Protein 3B0P (pdb70)

GO terms:
  GO:0000049 tRNA binding (F, IDA)
  GO:0010181 FMN binding (F, IDA)

Solvent-accessible surface area: 27030 Å² total; per-residue (Å²): 93,55,31,95,1,5,2,8,18,27,94,84,87,1,27,64,17,2,12,1,0,0,5,28,0,0,97,19,0,17,2,7,6,44,35,17,42,14,94,39,0,49,194,37,81,93,111,178,69,1,28,31,33,98,80,1,73,43,0,0,0,2,0,0,3,25,63,21,167,36,0,5,66,0,0,109,14,0,51,90,60,34,5,46,0,0,0,0,13,0,10,22,37,33,107,124,0,107,142,43,28,24,0,11,38,8,30,134,62,50,68,95,0,69,90,0,2,91,29,0,35,144,13,4,187,33,62,16,1,0,31,1,36,3,12,80,59,66,174,34,76,33,185,28,6,17,99,11,0,74,6,0,24,105,13,55,4,128,16,0,0,0,35,0,60,2,0,170,173,28,30,36,48,14,74,28,0,41,107,0,47,61,81,21,90,118,4,30,0,5,0,13,4,38,10,55,28,6,78,36,0,45,29,11,39,173,76,8,37,0,0,1,1,10,123,6,0,36,38,32,2,10,27,1,28,50,0,0,95,111,13,28,62,60,138,76,130,8,45,51,11,106,4,0,107,88,1,63,49,2,0,71,77,1,53,151,145,62,18,85,41,65,28,1,0,66,8,0,18,19,1,6,101,78,114,71,108,11,201,43,2,107,121,35,0,35,136,30,113,35,43,84,0,0,24,93,1,12,134,77,3,57,141,74,95,38,224,91,57,33,97,1,6,1,7,18,27,98,86,85,1,27,61,16,1,12,15,0,0,4,15,0,0,82,15,0,15,1,7,6,46,40,13,35,10,118,35,0,48,218,39,83,96,112,198,76,0,28,30,45,100,82,0,74,42,0,0,0,2,0,0,4,36,65,30,175,32,0,5,68,0,0,106,16,0,50,89,62,31,4,46,0,0,0,0,10,0,4,27,43,42,117,136,0,82,145,34,33,11,0,4,38,8,26,124,63,52,69,100,0,86,102,0,3,107,26,0,37,116,11,6,205,34,62,18,1,0,28,3,40,5,9,20,96,40,109,42,73,19,171,24,5,17,87,11,0,71,2,0,16,105,25,47,4,114,17,0,0,0,32,0,51,10,3,147,140,30,29,35,46,17,78,43,0,80,131,0,55,59,82,20,100,111,2,33,0,5,0,12,5,35,8,50,35,10,62,32,0,47,27,14,37,158,61,11,38,0,0,1,2,11,128,6,0,34,38,34,2,10,26,1,42,41,0,0,114,94,12,39,66,62,127,62,139,12,58,39,18,63,2,0,103,95,1,67,61,7,0,71,74,1,58,147,142,61,18,86,41,62,27,0,0,66,6,1,18,14,1,9,107,79,118,80,97,8,161,70,0,93,129,22,0,35,141,41,108,37,45,148,10,0,36,146,0,17,143,26,5,58,102,52,96,51,121,206

B-factor: mean 29.86, std 16.8, range [9.78, 112.14]

Sequence (615 aa):
LDPRLSVAPMVDRTDRHFRFLVRQVSLGVRLYTEMTVDQAVLRGNRERLLAFRPEEHPIALQLAGSDPKSLAEAARIGEAFGYDEINLNLGCPSEKAQEGGYGACLLLDLARVREILKAMGEAVRVPVTVKMRLGLEGKETYRGLAQSVEAMAEAGVKVFVVHARSALIPPLRHDWVHRLKGDFPQLTFVTNGGIRSLEEALFHLKRVDGVMLGRAVYEDPFVLEEADRRVFGLPRRPSRLEVARRMRAYLEEEVLKGTPPWAVLRHMLNLFRGRPKGRLWRRLLSEGRSLQALDRALRLMEEEVGELDPRLSVAPMVDRTDRHFRFLVRQVSLGVRLYTEMTVDQAVLRGNRERLLAFRPEEHPIALQLAGSDPKSLAEAARIGEAFGYDEINLNLGCPSEKAQEGGYGACLLLDLARVREILKAMGEAVRVPVTVKMRLGLEGKETYRGLAQSVEAMAEAGVKVFVVHARSALIPPLRHDWVHRLKGDFPQLTFVTNGGIRSLEEALFHLKRVDGVMLGRAVYEDPFVLEEADRRVFGLPRRPSRLEVARRMRAYLEEEVLKGTPPWAVLRHMLNLFRGRPKGRLWRRLLSEGRSLQALDRALRLMEEEVGEE

Secondary structure (DSSP, 8-state):
---SEEEPP-TTTSSHHHHHHHHHH-SSSBEEPPPEEHHHHHHS-HHHHH---GGG-SEEEEEE-S-HHHHHHHHHHHHHTT-SEEEEEE---SHHHHHTT-GGGGGG-HHHHHHHHHHHHHH-SS-EEEEEES-BTT---HHHHHHHHHHHHHTT--EEEEE-S-B--PPP-HHHHHHHHHH-TTSEEEEESS--SHHHHHHHHTTSSEEEE-HHHHH-GGGGTTHHHHTT--S----HHHHHHHHHHHHHHHHHHT--HHHHHTTSTTTTTTSTTHHHHHHHHHHH-SHHHHHHHHHHHHHHH--/---SEEEPP-TTTSSHHHHHHHHHH-SSSBEEPPPEEHHHHHHS-HHHHH---GGG-SEEEEEE-S-HHHHHHHHHHHHHHT-SEEEEEE---SHHHHTTT-GGGGGG-HHHHHHHHHHHHHH-SS-EEEEEES-BTT---HHHHHHHHHHHHHTT--EEEEE-S-B--PPP-HHHHHHHHHH-TTSEEEEESS--SHHHHHHHTTTSSEEEE-HHHHH-GGGGTTHIIIII-------HHHHHHHHHHHHHHHHHTT--HHHHHTTSTTTTTTSTTHHHHHHHHHHH-SHHHHHHHHHHHHHHHH--

Foldseek 3Di:
DQFAAEADADPPFQDQLLLVLLCLQAQPYEYEHHEDELVCCVPHDPCVRAAHDPSSPQYEYEYKAQAQVSLQVSLLSNVVNPHQEYEYAQADLDPVCVVRCIHVNCLVPLVSLLSNLLSNPVSDDHAYEYEHEQHAPPPRDLVSSLVSVVSNVVSPHAEYEYAQQHPPVGDGDLVSQLVSCVVCVRGAYEYEYDQQAVVSSVVSVVRGSYYYHYPNCQQEVCSCQCCCCPPVVDPDGHDLLVSLVVLLVVLVVVVVVPDQLCSNLVSSLNSQPPHVCSNVSNVQCVVPSDSVSSVVSSVVVCVVPPD/DQFAAEADADPPFQDQLLLVLLCLQPQPHEYEYHEDELVCCVPHDVCRRAAHDPSSPQYEYEYKAQQQVSLQVSLLSNVVNPHQEYEYAQADPDPCQVVRVIHVVCLVPLVSVLSNLLSNPVSDDHAYAYEHEQEELVPDDLVSSLVSVVSNVVSPHAEYEYAQCYYNVGDRPLVSQLVSCVVCVRHAYEYEDDQQAVVSSVVSVVRGSYYYHYPNCQQEVCSCQCVCVPVPVHDDRDDLLVSLVVLLVVLVVCVVVPDQLLSNLVSCLNSQPPHVCSNVLNVQCVVPSDSVSSVVSSVVVVCVVVVD

InterPro domains:
  IPR001269 tRNA-dihydrouridine synthase [PIRSF006621] (2-314)
  IPR004653 tRNA-dihydrouridine(20/20a) synthase [MF_02041] (1-314)
  IPR004653 tRNA-dihydrouridine(20/20a) synthase [NF008774] (3-307)
  IPR004653 tRNA-dihydrouridine(20/20a) synthase [PTHR42907] (3-318)
  IPR013785 Aldolase-type TIM barrel [G3DSA:3.20.20.70] (1-243)
  IPR018517 tRNA-dihydrouridine synthase, conserved site [PS01136] (87-105)
  IPR035587 DUS-like, FMN-binding domain [PF01207] (8-307)
  IPR035587 DUS-like, FMN-binding domain [cd02801] (5-243)

Radius of gyration: 27.31 Å; Cα contacts (8 Å, |Δi|>4): 1183; chains: 2; bounding box: 50×75×74 Å

Organism: Thermus thermophilus (strain ATCC 27634 / DSM 579 / HB8) (NCBI:txid300852)

Nearest PDB structures (foldseek):
  3b0p-assembly1_A  TM=1.003E+00  e=1.235E-59  Thermus thermophilus HB8
  3b0u-assembly2_Y  TM=9.966E-01  e=7.781E-55  Thermus thermophilus HB8
  1vhn-assembly1_A  TM=7.899E-01  e=5.867E-18  Thermotoga maritima
  6ei9-assembly2_B  TM=7.575E-01  e=4.183E-18  Escherichia coli
  4bfa-assembly1_A  TM=7.554E-01  e=3.400E-16  Escherichia coli K-12

Structure (mmCIF, N/CA/C/O backbone):
data_3B0P
#
_entry.id   3B0P
#
_cell.length_a   42.010
_cell.length_b   60.190
_cell.length_c   67.000
_cell.angle_alpha   76.22
_cell.angle_beta   88.67
_cell.angle_gamma   70.67
#
_symmetry.space_group_name_H-M   'P 1'
#
loop_
_entity.id
_entity.type
_entity.pdbx_description
1 polymer 'tRNA-dihydrouridine synthase'
2 non-polymer 'FLAVIN MONONUCLEOTIDE'
3 water water
#
loop_
_atom_site.group_PDB
_atom_site.id
_atom_site.type_symbol
_atom_site.label_atom_id
_atom_site.label_alt_id
_atom_site.label_comp_id
_atom_site.label_asym_id
_atom_site.label_entity_id
_atom_site.label_seq_id
_atom_site.pdbx_PDB_ins_code
_atom_site.Cartn_x
_atom_site.Cartn_y
_atom_site.Cartn_z
_atom_site.occupancy
_atom_site.B_iso_or_equiv
_atom_site.auth_seq_id
_atom_site.auth_comp_id
_atom_site.auth_asym_id
_atom_site.auth_atom_id
_atom_site.pdbx_PDB_model_num
ATOM 1 N N . LEU A 1 2 ? 77.908 64.635 8.251 1.00 56.13 2 LEU A N 1
ATOM 2 C CA . LEU A 1 2 ? 76.647 64.843 8.958 1.00 48.99 2 LEU A CA 1
ATOM 3 C C . LEU A 1 2 ? 76.860 64.786 10.472 1.00 41.09 2 LEU A C 1
ATOM 4 O O . LEU A 1 2 ? 77.257 63.755 11.016 1.00 37.06 2 LEU A O 1
ATOM 9 N N . ASP A 1 3 ? 76.612 65.910 11.139 1.00 41.65 3 ASP A N 1
ATOM 10 C CA . ASP A 1 3 ? 76.677 65.992 12.595 1.00 37.98 3 ASP A CA 1
ATOM 11 C C . ASP A 1 3 ? 75.291 65.680 13.138 1.00 29.57 3 ASP A C 1
ATOM 12 O O . ASP A 1 3 ? 74.380 66.493 12.988 1.00 31.86 3 ASP A O 1
ATOM 17 N N . PRO A 1 4 ? 75.130 64.499 13.766 1.00 28.39 4 PRO A N 1
ATOM 18 C CA . PRO A 1 4 ? 73.787 64.016 14.109 1.00 22.86 4 PRO A CA 1
ATOM 19 C C . PRO A 1 4 ? 73.328 64.465 15.488 1.00 23.81 4 PRO A C 1
ATOM 20 O O . PRO A 1 4 ? 72.224 64.112 15.879 1.00 25.83 4 PRO A O 1
ATOM 24 N N . ARG A 1 5 ? 74.162 65.221 16.200 1.00 22.67 5 ARG A N 1
ATOM 25 C CA . ARG A 1 5 ? 73.963 65.445 17.623 1.00 30.27 5 ARG A CA 1
ATOM 26 C C . ARG A 1 5 ? 72.631 66.095 18.007 1.00 23.25 5 ARG A C 1
ATOM 27 O O . ARG A 1 5 ? 72.034 65.701 19.012 1.00 24.80 5 ARG A O 1
ATOM 35 N N . LEU A 1 6 ? 72.173 67.086 17.240 1.00 20.04 6 LEU A N 1
ATOM 36 C CA . LEU A 1 6 ? 70.925 67.775 17.592 1.00 18.06 6 LEU A CA 1
ATOM 37 C C . LEU A 1 6 ? 70.117 68.223 16.389 1.00 19.48 6 LEU A C 1
ATOM 38 O O . LEU A 1 6 ? 70.645 68.853 15.458 1.00 17.77 6 LEU A O 1
ATOM 43 N N . SER A 1 7 ? 68.826 67.920 16.416 1.00 16.42 7 SER A N 1
ATOM 44 C CA . SER A 1 7 ? 67.946 68.319 15.326 1.00 16.44 7 SER A CA 1
ATOM 45 C C . SER A 1 7 ? 66.577 68.770 15.829 1.00 17.42 7 SER A C 1
ATOM 46 O O . SER A 1 7 ? 66.171 68.446 16.943 1.00 15.69 7 SER A O 1
ATOM 49 N N . VAL A 1 8 ? 65.883 69.524 14.988 1.00 17.52 8 VAL A N 1
ATOM 50 C CA . VAL A 1 8 ? 64.489 69.861 15.226 1.00 14.91 8 VAL A CA 1
ATOM 51 C C . VAL A 1 8 ? 63.633 68.956 14.362 1.00 20.32 8 VAL A C 1
ATOM 52 O O . VAL A 1 8 ? 63.863 68.843 13.153 1.00 17.80 8 VAL A O 1
ATOM 56 N N . ALA A 1 9 ? 62.648 68.328 14.984 1.00 16.30 9 ALA A N 1
ATOM 57 C CA . ALA A 1 9 ? 61.797 67.344 14.320 1.00 13.96 9 ALA A CA 1
ATOM 58 C C . ALA A 1 9 ? 61.018 67.946 13.146 1.00 17.85 9 ALA A C 1
ATOM 59 O O . ALA A 1 9 ? 60.621 69.113 13.191 1.00 16.76 9 ALA A O 1
ATOM 61 N N . PRO A 1 10 ? 60.782 67.145 12.096 1.00 15.24 10 PRO A N 1
ATOM 62 C CA . PRO A 1 10 ? 59.845 67.537 11.036 1.00 15.76 10 PRO A CA 1
ATOM 63 C C . PRO A 1 10 ? 58.434 67.600 11.614 1.00 16.01 10 PRO A C 1
ATOM 64 O O . PRO A 1 10 ? 57.998 66.621 12.255 1.00 17.38 10 PRO A O 1
ATOM 68 N N . MET A 1 11 ? 57.746 68.724 11.414 1.00 14.57 11 MET A N 1
ATOM 69 C CA . MET A 1 11 ? 56.373 68.885 11.885 1.00 18.33 11 MET A CA 1
ATOM 70 C C . MET A 1 11 ? 55.491 69.601 10.852 1.00 15.54 11 MET A C 1
ATOM 71 O O . MET A 1 11 ? 55.648 70.800 10.615 1.00 17.06 11 MET A O 1
ATOM 76 N N . VAL A 1 12 ? 54.569 68.845 10.257 1.00 20.10 12 VAL A N 1
ATOM 77 C CA . VAL A 1 12 ? 53.639 69.383 9.277 1.00 20.35 12 VAL A CA 1
ATOM 78 C C . VAL A 1 12 ? 52.883 70.565 9.896 1.00 15.70 12 VAL A C 1
ATOM 79 O O . VAL A 1 12 ? 52.408 70.484 11.040 1.00 20.30 12 VAL A O 1
ATOM 83 N N . ASP A 1 13 ? 52.797 71.653 9.121 1.00 20.22 13 ASP A N 1
ATOM 84 C CA . ASP A 1 13 ? 52.188 72.926 9.533 1.00 19.93 13 ASP A CA 1
ATOM 85 C C . ASP A 1 13 ? 53.011 73.706 10.547 1.00 23.67 13 ASP A C 1
ATOM 86 O O . ASP A 1 13 ? 52.569 74.742 11.060 1.00 23.38 13 ASP A O 1
ATOM 91 N N . ARG A 1 14 ? 54.214 73.235 10.835 1.00 18.45 14 ARG A N 1
ATOM 92 C CA . ARG A 1 14 ? 55.046 73.950 11.783 1.00 18.66 14 ARG A CA 1
ATOM 93 C C . ARG A 1 14 ? 56.397 74.280 11.177 1.00 17.04 14 ARG A C 1
ATOM 94 O O . ARG A 1 14 ? 56.775 75.453 11.095 1.00 18.52 14 ARG A O 1
ATOM 102 N N . THR A 1 15 ? 57.106 73.257 10.708 1.00 15.67 15 THR A N 1
ATOM 103 C CA . THR A 1 15 ? 58.480 73.436 10.261 1.00 12.55 15 THR A CA 1
ATOM 104 C C . THR A 1 15 ? 58.611 73.810 8.785 1.00 14.68 15 THR A C 1
ATOM 105 O O . THR A 1 15 ? 59.397 73.220 8.039 1.00 16.63 15 THR A O 1
ATOM 109 N N . ASP A 1 16 ? 57.847 74.819 8.399 1.00 18.04 16 ASP A N 1
ATOM 110 C CA . ASP A 1 16 ? 58.031 75.471 7.106 1.00 16.87 16 ASP A CA 1
ATOM 111 C C . ASP A 1 16 ? 59.245 76.409 7.130 1.00 15.19 16 ASP A C 1
ATOM 112 O O . ASP A 1 16 ? 59.909 76.531 8.137 1.00 14.63 16 ASP A O 1
ATOM 117 N N . ARG A 1 17 ? 59.585 77.013 5.995 1.00 14.63 17 ARG A N 1
ATOM 118 C CA . ARG A 1 17 ? 60.848 77.738 5.941 1.00 13.96 17 ARG A CA 1
ATOM 119 C C . ARG A 1 17 ? 60.866 78.930 6.884 1.00 15.02 17 ARG A C 1
ATOM 120 O O . ARG A 1 17 ? 61.928 79.382 7.328 1.00 16.05 17 ARG A O 1
ATOM 128 N N . HIS A 1 18 ? 59.688 79.419 7.239 1.00 14.04 18 HIS A N 1
ATOM 129 C CA . HIS A 1 18 ? 59.646 80.587 8.126 1.00 13.62 18 HIS A CA 1
ATOM 130 C C . HIS A 1 18 ? 60.020 80.246 9.573 1.00 15.04 18 HIS A C 1
ATOM 131 O O . HIS A 1 18 ? 60.816 80.948 10.213 1.00 17.68 18 HIS A O 1
ATOM 138 N N . PHE A 1 19 ? 59.448 79.165 10.089 1.00 12.75 19 PHE A N 1
ATOM 139 C CA . PHE A 1 19 ? 59.813 78.705 11.427 1.00 16.49 19 PHE A CA 1
ATOM 140 C C . PHE A 1 19 ? 61.247 78.186 11.437 1.00 16.64 19 PHE A C 1
ATOM 141 O O . PHE A 1 19 ? 61.982 78.402 12.392 1.00 15.66 19 PHE A O 1
ATOM 149 N N . ARG A 1 20 ? 61.666 77.524 10.364 1.00 14.54 20 ARG A N 1
ATOM 150 C CA . ARG A 1 20 ? 63.035 77.031 10.340 1.00 12.61 20 ARG A CA 1
ATOM 151 C C . ARG A 1 20 ? 64.013 78.210 10.397 1.00 14.80 20 ARG A C 1
ATOM 152 O O . ARG A 1 20 ? 65.036 78.136 11.087 1.00 16.03 20 ARG A O 1
ATOM 160 N N . PHE A 1 21 ? 63.710 79.280 9.654 1.00 16.57 21 PHE A N 1
ATOM 161 C CA . PHE A 1 21 ? 64.565 80.459 9.667 1.00 15.99 21 PHE A CA 1
ATOM 162 C C . PHE A 1 21 ? 64.676 81.004 11.091 1.00 18.12 21 PHE A C 1
ATOM 163 O O . PHE A 1 21 ? 65.763 81.380 11.540 1.00 13.79 21 PHE A O 1
ATOM 171 N N . LEU A 1 22 ? 63.546 81.062 11.798 1.00 16.49 22 LEU A N 1
ATOM 172 C CA . LEU A 1 22 ? 63.560 81.552 13.175 1.00 17.84 22 LEU A CA 1
ATOM 173 C C . LEU A 1 22 ? 64.446 80.692 14.073 1.00 16.69 22 LEU A C 1
ATOM 174 O O . LEU A 1 22 ? 65.246 81.208 14.883 1.00 16.16 22 LEU A O 1
ATOM 179 N N . VAL A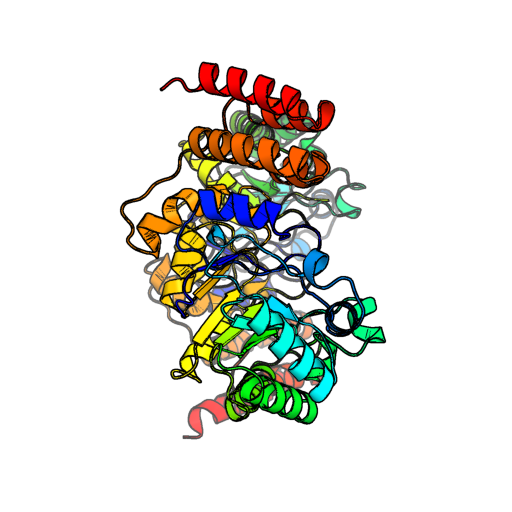 1 23 ? 64.316 79.377 13.945 1.00 14.20 23 VAL A N 1
ATOM 180 C CA . VAL A 1 23 ? 65.083 78.496 14.815 1.00 15.19 23 VAL A CA 1
ATOM 181 C C . VAL A 1 23 ? 66.567 78.671 14.519 1.00 14.84 23 VAL A C 1
ATOM 182 O O . VAL A 1 23 ? 67.398 78.641 15.429 1.00 13.93 23 VAL A O 1
ATOM 186 N N . ARG A 1 24 ? 66.901 78.815 13.234 1.00 12.94 24 ARG A N 1
ATOM 187 C CA . ARG A 1 24 ? 68.300 79.024 12.843 1.00 13.66 24 ARG A CA 1
ATOM 188 C C . ARG A 1 24 ? 68.920 80.234 13.546 1.00 17.17 24 ARG A C 1
ATOM 189 O O . ARG A 1 24 ? 70.131 80.268 13.805 1.00 20.12 24 ARG A O 1
ATOM 197 N N . GLN A 1 25 ? 68.100 81.234 13.880 1.00 14.31 25 GLN A N 1
ATOM 198 C CA . GLN A 1 25 ? 68.613 82.413 14.568 1.00 19.15 25 GLN A CA 1
ATOM 199 C C . GLN A 1 25 ? 68.966 82.086 16.016 1.00 16.06 25 GLN A C 1
ATOM 200 O O . GLN A 1 25 ? 69.803 82.753 16.621 1.00 19.28 25 GLN A O 1
ATOM 206 N N . VAL A 1 26 ? 68.325 81.057 16.559 1.00 16.31 26 VAL A N 1
ATOM 207 C CA . VAL A 1 26 ? 68.588 80.620 17.930 1.00 14.96 26 VAL A CA 1
ATOM 208 C C . VAL A 1 26 ? 69.830 79.737 17.961 1.00 21.12 26 VAL A C 1
ATOM 209 O O . VAL A 1 26 ? 70.706 79.893 18.823 1.00 20.79 26 VAL A O 1
ATOM 213 N N . SER A 1 27 ? 69.918 78.818 17.007 1.00 19.13 27 SER A N 1
ATOM 214 C CA . SER A 1 27 ? 71.029 77.885 17.001 1.00 18.42 27 SER A CA 1
ATOM 215 C C . SER A 1 27 ? 71.561 77.711 15.595 1.00 19.53 27 SER A C 1
ATOM 216 O O . SER A 1 27 ? 70.823 77.333 14.681 1.00 17.23 27 SER A O 1
ATOM 219 N N . LEU A 1 28 ? 72.846 77.980 15.434 1.00 17.05 28 LEU A N 1
ATOM 220 C CA . LEU A 1 28 ? 73.467 77.883 14.128 1.00 18.44 28 LEU A CA 1
ATOM 221 C C . LEU A 1 28 ? 73.718 76.423 13.832 1.00 21.53 28 LEU A C 1
ATOM 222 O O . LEU A 1 28 ? 73.716 76.016 12.676 1.00 24.10 28 LEU A O 1
ATOM 227 N N . GLY A 1 29 ? 73.934 75.641 14.883 1.00 20.80 29 GLY A N 1
ATOM 228 C CA . GLY A 1 29 ? 74.380 74.268 14.731 1.00 20.52 29 GLY A CA 1
ATOM 229 C C . GLY A 1 29 ? 73.288 73.252 14.461 1.00 20.61 29 GLY A C 1
ATOM 230 O O . GLY A 1 29 ? 73.539 72.228 13.810 1.00 22.32 29 GLY A O 1
ATOM 231 N N . VAL A 1 30 ? 72.086 73.518 14.968 1.00 18.71 30 VAL A N 1
ATOM 232 C CA . VAL A 1 30 ? 71.038 72.504 14.995 1.00 17.58 30 VAL A CA 1
ATOM 233 C C . VAL A 1 30 ? 70.559 72.117 13.595 1.00 15.95 30 VAL A C 1
ATOM 234 O O . VAL A 1 30 ? 70.441 72.964 12.724 1.00 16.35 30 VAL A O 1
ATOM 238 N N . ARG A 1 31 ? 70.312 70.829 13.376 1.00 16.07 31 ARG A N 1
ATOM 239 C CA . ARG A 1 31 ? 69.912 70.382 12.050 1.00 15.05 31 ARG A CA 1
ATOM 240 C C . ARG A 1 31 ? 68.412 70.570 11.892 1.00 15.31 31 ARG A C 1
ATOM 241 O O . ARG A 1 31 ? 67.649 70.235 12.784 1.00 17.34 31 ARG A O 1
ATOM 249 N N . LEU A 1 32 ? 67.986 71.150 10.767 1.00 14.17 32 LEU A N 1
ATOM 250 C CA . LEU A 1 32 ? 66.576 71.411 10.567 1.00 13.68 32 LEU A CA 1
ATOM 251 C C . LEU A 1 32 ? 66.003 70.387 9.600 1.00 12.22 32 LEU A C 1
ATOM 252 O O . LEU A 1 32 ? 66.738 69.833 8.763 1.00 17.35 32 LEU A O 1
ATOM 257 N N . TYR A 1 33 ? 64.706 70.127 9.742 1.00 15.62 33 TYR A N 1
ATOM 258 C CA . TYR A 1 33 ? 63.973 69.178 8.911 1.00 14.59 33 TYR A CA 1
ATOM 259 C C . TYR A 1 33 ? 62.739 69.855 8.354 1.00 17.43 33 TYR A C 1
ATOM 260 O O . TYR A 1 33 ? 62.053 70.599 9.049 1.00 16.21 33 TYR A O 1
ATOM 269 N N . THR A 1 34 ? 62.463 69.609 7.084 1.00 15.05 34 THR A N 1
ATOM 270 C CA . THR A 1 34 ? 61.226 70.091 6.496 1.00 16.64 34 THR A CA 1
ATOM 271 C C . THR A 1 34 ? 60.042 69.346 7.082 1.00 14.04 34 THR A C 1
ATOM 272 O O . THR A 1 34 ? 60.210 68.300 7.696 1.00 15.15 34 THR A O 1
ATOM 276 N N . GLU A 1 35 ? 58.851 69.894 6.876 1.00 14.53 35 GLU A N 1
ATOM 277 C CA . GLU A 1 35 ? 57.620 69.133 7.083 1.00 14.24 35 GLU A CA 1
ATOM 278 C C . GLU A 1 35 ? 57.656 67.916 6.176 1.00 18.83 35 GLU A C 1
ATOM 279 O O . GLU A 1 35 ? 58.236 67.993 5.088 1.00 19.11 35 GLU A O 1
ATOM 285 N N . MET A 1 36 ? 57.003 66.820 6.587 1.00 17.80 36 MET A N 1
ATOM 286 C CA . MET A 1 36 ? 56.814 65.673 5.678 1.00 14.58 36 MET A CA 1
ATOM 287 C C . MET A 1 36 ? 56.287 66.171 4.333 1.00 17.74 36 MET A C 1
ATOM 288 O O . MET A 1 36 ? 55.317 66.928 4.274 1.00 18.69 36 MET A O 1
ATOM 293 N N . THR A 1 37 ? 56.941 65.753 3.256 1.00 15.12 37 THR A N 1
ATOM 294 C CA . THR A 1 37 ? 56.571 66.220 1.933 1.00 15.51 37 THR A CA 1
ATOM 295 C C . THR A 1 37 ? 56.350 64.978 1.059 1.00 18.11 37 THR A C 1
ATOM 296 O O . THR A 1 37 ? 57.267 64.175 0.844 1.00 16.89 37 THR A O 1
ATOM 300 N N . VAL A 1 38 ? 55.119 64.798 0.595 1.00 18.09 38 VAL A N 1
ATOM 301 C CA . VAL A 1 38 ? 54.762 63.591 -0.140 1.00 18.66 38 VAL A CA 1
ATOM 302 C C . VAL A 1 38 ? 55.416 63.585 -1.532 1.00 19.13 38 VAL A C 1
ATOM 303 O O . VAL A 1 38 ? 55.431 64.607 -2.208 1.00 19.12 38 VAL A O 1
ATOM 307 N N . ASP A 1 39 ? 55.948 62.436 -1.959 1.00 16.58 39 ASP A N 1
ATOM 308 C CA . ASP A 1 39 ? 56.668 62.404 -3.231 1.00 16.80 39 ASP A CA 1
ATOM 309 C C . ASP A 1 39 ? 55.809 62.899 -4.373 1.00 15.44 39 ASP A C 1
ATOM 310 O O . ASP A 1 39 ? 56.285 63.668 -5.198 1.00 19.32 39 ASP A O 1
ATOM 315 N N . GLN A 1 40 ? 54.528 62.537 -4.375 1.00 15.28 40 GLN A N 1
ATOM 316 C CA . GLN A 1 40 ? 53.633 62.968 -5.450 1.00 18.19 40 GLN A CA 1
ATOM 317 C C . GLN A 1 40 ? 53.519 64.506 -5.547 1.00 21.64 40 GLN A C 1
ATOM 318 O O . GLN A 1 40 ? 53.478 65.068 -6.645 1.00 22.18 40 GLN A O 1
ATOM 324 N N . ALA A 1 41 ? 53.498 65.185 -4.403 1.00 17.76 41 ALA A N 1
ATOM 325 C CA . ALA A 1 41 ? 53.473 66.647 -4.401 1.00 21.05 41 ALA A CA 1
ATOM 326 C C . ALA A 1 41 ? 54.761 67.249 -4.986 1.00 16.36 41 ALA A C 1
ATOM 327 O O . ALA A 1 41 ? 54.716 68.256 -5.684 1.00 21.55 41 ALA A O 1
ATOM 329 N N . VAL A 1 42 ? 55.900 66.629 -4.702 1.00 17.04 42 VAL A N 1
ATOM 330 C CA . VAL A 1 42 ? 57.168 67.083 -5.283 1.00 18.71 42 VAL A CA 1
ATOM 331 C C . VAL A 1 42 ? 57.153 66.915 -6.800 1.00 19.27 42 VAL A C 1
ATOM 332 O O . VAL A 1 42 ? 57.547 67.818 -7.547 1.00 18.82 42 VAL A O 1
ATOM 336 N N . LEU A 1 43 ? 56.708 65.746 -7.249 1.00 16.71 43 LEU A N 1
ATOM 337 C CA . LEU A 1 43 ? 56.636 65.450 -8.681 1.00 17.98 43 LEU A CA 1
ATOM 338 C C . LEU A 1 43 ? 55.646 66.332 -9.446 1.00 21.33 43 LEU A C 1
ATOM 339 O O . LEU A 1 43 ? 55.955 66.821 -10.542 1.00 28.50 43 LEU A O 1
ATOM 344 N N . ARG A 1 44 ? 54.455 66.539 -8.892 1.00 21.96 44 ARG A N 1
ATOM 345 C CA . ARG A 1 44 ? 53.377 67.187 -9.637 1.00 25.68 44 ARG A CA 1
ATOM 346 C C . ARG A 1 44 ? 53.064 68.627 -9.214 1.00 26.40 44 ARG A C 1
ATOM 347 O O . ARG A 1 44 ? 52.359 69.338 -9.918 1.00 28.08 44 ARG A O 1
ATOM 355 N N . GLY A 1 45 ? 53.587 69.064 -8.074 1.00 27.89 45 GLY A N 1
ATOM 356 C CA . GLY A 1 45 ? 53.245 70.380 -7.553 1.00 28.36 45 GLY A CA 1
ATOM 357 C C . GLY A 1 45 ? 54.158 71.508 -8.015 1.00 29.53 45 GLY A C 1
ATOM 358 O O . GLY A 1 45 ? 54.965 71.340 -8.924 1.00 27.62 45 GLY A O 1
ATOM 359 N N . ASN A 1 46 ? 54.005 72.672 -7.395 1.00 29.85 46 ASN A N 1
ATOM 360 C CA . ASN A 1 46 ? 54.873 73.813 -7.652 1.00 26.15 46 ASN A CA 1
ATOM 361 C C . ASN A 1 46 ? 56.160 73.608 -6.862 1.00 26.71 46 ASN A C 1
ATOM 362 O O . ASN A 1 46 ? 56.215 73.899 -5.669 1.00 23.71 46 ASN A O 1
ATOM 367 N N . ARG A 1 47 ? 57.190 73.067 -7.507 1.00 23.66 47 ARG A N 1
ATOM 368 C CA . ARG A 1 47 ? 58.374 72.675 -6.765 1.00 17.86 47 ARG A CA 1
ATOM 369 C C . ARG A 1 47 ? 59.089 73.806 -6.036 1.00 18.69 47 ARG A C 1
ATOM 370 O O . ARG A 1 47 ? 59.585 73.601 -4.918 1.00 19.00 47 ARG A O 1
ATOM 378 N N . GLU A 1 48 ? 59.181 74.967 -6.672 1.00 21.27 48 GLU A N 1
ATOM 379 C CA . GLU A 1 48 ? 59.842 76.104 -6.051 1.00 24.08 48 GLU A CA 1
ATOM 380 C C . GLU A 1 48 ? 59.074 76.495 -4.793 1.00 24.41 48 GLU A C 1
ATOM 381 O O . GLU A 1 48 ? 59.655 76.673 -3.719 1.00 24.00 48 GLU A O 1
ATOM 387 N N . ARG A 1 49 ? 57.758 76.600 -4.915 1.00 25.94 49 ARG A N 1
ATOM 388 C CA . ARG A 1 49 ? 56.942 76.962 -3.758 1.00 31.95 49 ARG A CA 1
ATOM 389 C C . ARG A 1 49 ? 57.056 75.941 -2.622 1.00 35.18 49 ARG A C 1
ATOM 390 O O . ARG A 1 49 ? 57.151 76.312 -1.451 1.00 33.72 49 ARG A O 1
ATOM 398 N N . LEU A 1 50 ? 57.079 74.653 -2.969 1.00 22.14 50 LEU A N 1
ATOM 399 C CA . LEU A 1 50 ? 57.142 73.595 -1.970 1.00 19.59 50 LEU A CA 1
ATOM 400 C C . LEU A 1 50 ? 58.515 73.427 -1.328 1.00 22.98 50 LEU A C 1
ATOM 401 O O . LEU A 1 50 ? 58.607 73.053 -0.167 1.00 27.04 50 LEU A O 1
ATOM 406 N N . LEU A 1 51 ? 59.583 73.677 -2.086 1.00 21.55 51 LEU A N 1
ATOM 407 C CA . LEU A 1 51 ? 60.905 73.230 -1.665 1.00 16.03 51 LEU A CA 1
ATOM 408 C C . LEU A 1 51 ? 61.956 74.307 -1.459 1.00 14.62 51 LEU A C 1
ATOM 409 O O . LEU A 1 51 ? 62.953 74.054 -0.783 1.00 18.90 51 LEU A O 1
ATOM 414 N N . ALA A 1 52 ? 61.760 75.483 -2.055 1.00 16.58 52 ALA A N 1
ATOM 415 C CA . ALA A 1 52 ? 62.811 76.492 -2.020 1.00 18.92 52 ALA A CA 1
ATOM 416 C C . ALA A 1 52 ? 63.024 76.899 -0.573 1.00 19.31 52 ALA A C 1
ATOM 417 O O . ALA A 1 52 ? 62.080 76.938 0.201 1.00 24.53 52 ALA A O 1
ATOM 419 N N . PHE A 1 53 ? 64.271 77.152 -0.202 1.00 20.79 53 PHE A N 1
ATOM 420 C CA . PHE A 1 53 ? 64.587 77.546 1.167 1.00 20.35 53 PHE A CA 1
ATOM 421 C C . PHE A 1 53 ? 65.779 78.506 1.137 1.00 23.38 53 PHE A C 1
ATOM 422 O O . PHE A 1 53 ? 66.438 78.653 0.106 1.00 23.57 53 PHE A O 1
ATOM 430 N N . ARG A 1 54 ? 66.044 79.185 2.248 1.00 19.98 54 ARG A N 1
ATOM 431 C CA . ARG A 1 54 ? 67.125 80.161 2.270 1.00 18.20 54 ARG A CA 1
ATOM 432 C C . ARG A 1 54 ? 68.416 79.517 2.693 1.00 20.02 54 ARG A C 1
ATOM 433 O O . ARG A 1 54 ? 68.406 78.625 3.542 1.00 17.79 54 ARG A O 1
ATOM 441 N N . PRO A 1 55 ? 69.539 79.980 2.129 1.00 22.29 55 PRO A N 1
ATOM 442 C CA . PRO A 1 55 ? 70.833 79.339 2.393 1.00 20.68 55 PRO A CA 1
ATOM 443 C C . PRO A 1 55 ? 71.166 79.296 3.898 1.00 20.30 55 PRO A C 1
ATOM 444 O O . PRO A 1 55 ? 71.850 78.375 4.331 1.00 20.00 55 PRO A O 1
ATOM 448 N N . GLU A 1 56 ? 70.688 80.270 4.677 1.00 20.81 56 GLU A N 1
ATOM 449 C CA . GLU A 1 56 ? 70.934 80.261 6.114 1.00 19.70 56 GLU A CA 1
ATOM 450 C C . GLU A 1 56 ? 70.412 78.996 6.794 1.00 20.86 56 GLU A C 1
ATOM 451 O O . GLU A 1 56 ? 70.898 78.624 7.865 1.00 18.06 56 GLU A O 1
ATOM 457 N N . GLU A 1 57 ? 69.412 78.354 6.197 1.00 17.54 57 GLU A N 1
ATOM 458 C CA . GLU A 1 57 ? 68.780 77.191 6.829 1.00 19.41 57 GLU A CA 1
ATOM 459 C C . GLU A 1 57 ? 69.668 75.939 6.847 1.00 18.87 57 GLU A C 1
ATOM 460 O O . GLU A 1 57 ? 69.373 74.999 7.586 1.00 18.27 57 GLU A O 1
ATOM 466 N N . HIS A 1 58 ? 70.750 75.923 6.065 1.00 20.06 58 HIS A N 1
ATOM 467 C CA . HIS A 1 58 ? 71.689 74.798 6.132 1.00 19.06 58 HIS A CA 1
ATOM 468 C C . HIS A 1 58 ? 72.289 74.751 7.534 1.00 17.09 58 HIS A C 1
ATOM 469 O O . HIS A 1 58 ? 72.625 75.794 8.098 1.00 19.56 58 HIS A O 1
ATOM 476 N N . PRO A 1 59 ? 72.494 73.544 8.082 1.00 15.91 59 PRO A N 1
ATOM 477 C CA . PRO A 1 59 ? 72.176 72.223 7.519 1.00 18.29 59 PRO A CA 1
ATOM 478 C C . PRO A 1 59 ? 70.700 71.871 7.624 1.00 18.90 59 PRO A C 1
ATOM 479 O O . PRO A 1 59 ? 70.078 72.081 8.680 1.00 17.13 59 PRO A O 1
ATOM 483 N N . ILE A 1 60 ? 70.155 71.357 6.525 1.00 15.67 60 ILE A N 1
ATOM 484 C CA . ILE A 1 60 ? 68.734 71.051 6.431 1.00 15.78 60 ILE A CA 1
ATOM 485 C C . ILE A 1 60 ? 68.456 69.785 5.641 1.00 17.26 60 ILE A C 1
ATOM 486 O O . ILE A 1 60 ? 69.060 69.545 4.588 1.00 17.76 60 ILE A O 1
ATOM 491 N N . ALA A 1 61 ? 67.521 68.984 6.149 1.00 13.98 61 ALA A N 1
ATOM 492 C CA . ALA A 1 61 ? 67.124 67.730 5.525 1.00 13.41 61 ALA A CA 1
ATOM 493 C C . ALA A 1 61 ? 65.715 67.870 4.986 1.00 14.52 61 ALA A C 1
ATOM 494 O O . ALA A 1 61 ? 64.844 68.464 5.645 1.00 16.88 61 ALA A O 1
ATOM 496 N N . LEU A 1 62 ? 65.494 67.335 3.793 1.00 13.35 62 LEU A N 1
ATOM 497 C CA . LEU A 1 62 ? 64.153 67.214 3.226 1.00 11.82 62 LEU A CA 1
ATOM 498 C C . LEU A 1 62 ? 63.580 65.863 3.584 1.00 13.57 62 LEU A C 1
ATOM 499 O O . LEU A 1 62 ? 64.198 64.844 3.276 1.00 15.62 62 LEU A O 1
ATOM 504 N N . GLN A 1 63 ? 62.413 65.845 4.227 1.00 13.97 63 GLN A N 1
ATOM 505 C CA . GLN A 1 63 ? 61.740 64.585 4.531 1.00 12.81 63 GLN A CA 1
ATOM 506 C C . GLN A 1 63 ? 60.692 64.286 3.476 1.00 16.24 63 GLN A C 1
ATOM 507 O O . GLN A 1 63 ? 59.814 65.111 3.212 1.00 17.84 63 GLN A O 1
ATOM 513 N N . LEU A 1 64 ? 60.837 63.116 2.854 1.00 12.52 64 LEU A N 1
ATOM 514 C CA . LEU A 1 64 ? 59.896 62.623 1.849 1.00 14.29 64 LEU A CA 1
ATOM 515 C C . LEU A 1 64 ? 59.069 61.488 2.407 1.00 16.07 64 LEU A C 1
ATOM 516 O O . LEU A 1 64 ? 59.496 60.773 3.312 1.00 20.90 64 LEU A O 1
ATOM 521 N N . ALA A 1 65 ? 57.865 61.324 1.866 1.00 15.84 65 ALA A N 1
ATOM 522 C CA . ALA A 1 65 ? 57.042 60.151 2.153 1.00 20.21 65 ALA A CA 1
ATOM 523 C C . ALA A 1 65 ? 56.584 59.577 0.821 1.00 21.45 65 ALA A C 1
ATOM 524 O O . ALA A 1 65 ? 56.346 60.322 -0.121 1.00 20.83 65 ALA A O 1
ATOM 526 N N . GLY A 1 66 ? 56.495 58.254 0.735 1.00 19.76 66 GLY A N 1
ATOM 527 C CA . GLY A 1 66 ? 56.048 57.587 -0.475 1.00 21.71 66 GLY A CA 1
ATOM 528 C C . GLY A 1 66 ? 56.210 56.087 -0.329 1.00 25.07 66 GLY A C 1
ATOM 529 O O . GLY A 1 66 ? 56.584 55.614 0.745 1.00 24.83 66 GL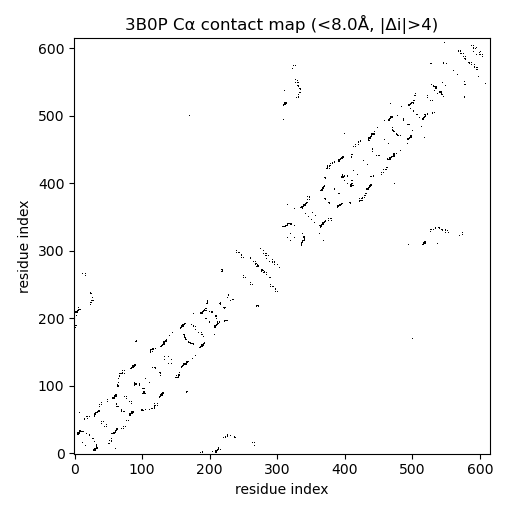Y A O 1
ATOM 530 N N . SER A 1 67 ? 55.946 55.334 -1.395 1.00 25.04 67 SER A N 1
ATOM 531 C CA . SER A 1 67 ? 56.017 53.875 -1.299 1.00 21.31 67 SER A CA 1
ATOM 532 C C . SER A 1 67 ? 56.673 53.212 -2.510 1.00 26.62 67 SER A C 1
ATOM 533 O O . SER A 1 67 ? 56.857 52.001 -2.534 1.00 26.50 67 SER A O 1
ATOM 536 N N . ASP A 1 68 ? 57.016 53.991 -3.527 1.00 24.05 68 ASP A N 1
ATOM 537 C CA . ASP A 1 68 ? 57.515 53.403 -4.773 1.00 21.83 68 ASP A CA 1
ATOM 538 C C . ASP A 1 68 ? 58.966 53.818 -4.992 1.00 21.91 68 ASP A C 1
ATOM 539 O O . ASP A 1 68 ? 59.284 55.003 -4.909 1.00 22.08 68 ASP A O 1
ATOM 544 N N . PRO A 1 69 ? 59.861 52.847 -5.230 1.00 20.57 69 PRO A N 1
ATOM 545 C CA . PRO A 1 69 ? 61.285 53.174 -5.341 1.00 23.08 69 PRO A CA 1
ATOM 546 C C . PRO A 1 69 ? 61.589 54.267 -6.358 1.00 22.64 69 PRO A C 1
ATOM 547 O O . PRO A 1 69 ? 62.231 55.246 -5.992 1.00 23.47 69 PRO A O 1
ATOM 551 N N . LYS A 1 70 ? 61.147 54.105 -7.602 1.00 23.48 70 LYS A N 1
ATOM 552 C CA . LYS A 1 70 ? 61.479 55.101 -8.623 1.00 20.34 70 LYS A CA 1
ATOM 553 C C . LYS A 1 70 ? 60.897 56.483 -8.350 1.00 25.77 70 LYS A C 1
ATOM 554 O O . LYS A 1 70 ? 61.532 57.488 -8.665 1.00 23.23 70 LYS A O 1
ATOM 560 N N . SER A 1 71 ? 59.687 56.539 -7.802 1.00 20.82 71 SER A N 1
ATOM 561 C CA . SER A 1 71 ? 59.070 57.820 -7.454 1.00 19.59 71 SER A CA 1
ATOM 562 C C . SER A 1 71 ? 59.845 58.517 -6.349 1.00 20.55 71 SER A C 1
ATOM 563 O O . SER A 1 71 ? 60.084 59.722 -6.417 1.00 20.40 71 SER A O 1
ATOM 566 N N . LEU A 1 72 ? 60.208 57.776 -5.301 1.00 19.97 72 LEU A N 1
ATOM 567 C CA . LEU A 1 72 ? 60.964 58.389 -4.220 1.00 16.95 72 LEU A CA 1
ATOM 568 C C . LEU A 1 72 ? 62.370 58.750 -4.659 1.00 18.60 72 LEU A C 1
ATOM 569 O O . LEU A 1 72 ? 62.936 59.740 -4.204 1.00 16.76 72 LEU A O 1
ATOM 574 N N . ALA A 1 73 ? 62.951 57.957 -5.542 1.00 21.49 73 ALA A N 1
ATOM 575 C CA . ALA A 1 73 ? 64.279 58.303 -6.025 1.00 19.33 73 ALA A CA 1
ATOM 576 C C . ALA A 1 73 ? 64.240 59.597 -6.832 1.00 19.51 73 ALA A C 1
ATOM 577 O O . ALA A 1 73 ? 65.120 60.445 -6.676 1.00 19.25 73 ALA A O 1
ATOM 579 N N . GLU A 1 74 ? 63.237 59.744 -7.699 1.00 17.73 74 GLU A N 1
ATOM 580 C CA . GLU A 1 74 ? 63.119 60.980 -8.487 1.00 16.94 74 GLU A CA 1
ATOM 581 C C . GLU A 1 74 ? 62.834 62.180 -7.565 1.00 18.20 74 GLU A C 1
ATOM 582 O O . GLU A 1 74 ? 63.388 63.265 -7.752 1.00 15.62 74 GLU A O 1
ATOM 588 N N . ALA A 1 75 ? 61.984 61.990 -6.561 1.00 14.36 75 ALA A N 1
ATOM 589 C CA . ALA A 1 75 ? 61.726 63.085 -5.631 1.00 14.63 75 ALA A CA 1
ATOM 590 C C . ALA A 1 75 ? 62.998 63.449 -4.862 1.00 17.29 75 ALA A C 1
ATOM 591 O O . ALA A 1 75 ? 63.226 64.623 -4.534 1.00 16.32 75 ALA A O 1
ATOM 593 N N . ALA A 1 76 ? 63.809 62.440 -4.540 1.00 15.99 76 ALA A N 1
ATOM 594 C CA . ALA A 1 76 ? 65.092 62.698 -3.875 1.00 11.65 76 ALA A CA 1
ATOM 595 C C . ALA A 1 76 ? 66.038 63.503 -4.785 1.00 14.98 76 ALA A C 1
ATOM 596 O O . ALA A 1 76 ? 66.716 64.435 -4.329 1.00 16.04 76 ALA A O 1
ATOM 598 N N . ARG A 1 77 ? 66.090 63.155 -6.062 1.00 15.55 77 ARG A N 1
ATOM 599 C CA . ARG A 1 77 ? 66.911 63.923 -7.005 1.00 14.63 77 ARG A CA 1
ATOM 600 C C . ARG A 1 77 ? 66.474 65.376 -7.034 1.00 17.64 77 ARG A C 1
ATOM 601 O O . ARG A 1 77 ? 67.304 66.285 -7.106 1.00 15.73 77 ARG A O 1
ATOM 609 N N . ILE A 1 78 ? 65.165 65.589 -7.031 1.00 15.87 78 ILE A N 1
ATOM 610 C CA . ILE A 1 78 ? 64.610 66.945 -7.044 1.00 17.17 78 ILE A CA 1
ATOM 611 C C . ILE A 1 78 ? 65.041 67.705 -5.781 1.00 16.84 78 ILE A C 1
ATOM 612 O O . ILE A 1 78 ? 65.508 68.859 -5.848 1.00 14.63 78 ILE A O 1
ATOM 617 N N . GLY A 1 79 ? 64.910 67.050 -4.631 1.00 14.96 79 GLY A N 1
ATOM 618 C CA . GLY A 1 79 ? 65.309 67.653 -3.366 1.00 18.20 79 GLY A CA 1
ATOM 619 C C . GLY A 1 79 ? 66.787 67.988 -3.360 1.00 15.38 79 GLY A C 1
ATOM 620 O O . GLY A 1 79 ? 67.216 69.075 -2.938 1.00 16.16 79 GLY A O 1
ATOM 621 N N . GLU A 1 80 ? 67.596 67.064 -3.862 1.00 12.55 80 GLU A N 1
ATOM 622 C CA . GLU A 1 80 ? 69.019 67.347 -3.970 1.00 14.14 80 GLU A CA 1
ATOM 623 C C . GLU A 1 80 ? 69.302 68.578 -4.858 1.00 16.29 80 GLU A C 1
ATOM 624 O O . GLU A 1 80 ? 70.194 69.364 -4.561 1.00 16.75 80 GLU A O 1
ATOM 630 N N . ALA A 1 81 ? 68.545 68.740 -5.942 1.00 15.34 81 ALA A N 1
ATOM 631 C CA . ALA A 1 81 ? 68.736 69.882 -6.830 1.00 16.53 81 ALA A CA 1
ATOM 632 C C . ALA A 1 81 ? 68.438 71.203 -6.125 1.00 14.46 81 ALA A C 1
ATOM 633 O O . ALA A 1 81 ? 69.035 72.235 -6.439 1.00 17.39 81 ALA A O 1
ATOM 635 N N . PHE A 1 82 ? 67.559 71.176 -5.134 1.00 15.29 82 PHE A N 1
ATOM 636 C CA . PHE A 1 82 ? 67.214 72.403 -4.409 1.00 16.57 82 PHE A CA 1
ATOM 637 C C . PHE A 1 82 ? 68.234 72.725 -3.316 1.00 20.95 82 PHE A C 1
ATOM 638 O O . PHE A 1 82 ? 68.147 73.768 -2.653 1.00 23.51 82 PHE A O 1
ATOM 646 N N . GLY A 1 83 ? 69.186 71.821 -3.124 1.00 16.37 83 GLY A N 1
ATOM 647 C CA . GLY A 1 83 ? 70.307 72.063 -2.243 1.00 17.99 83 GLY A CA 1
ATOM 648 C C . GLY A 1 83 ? 70.215 71.412 -0.871 1.00 15.38 83 GLY A C 1
ATOM 649 O O . GLY A 1 83 ? 71.048 71.670 -0.014 1.00 19.19 83 GLY A O 1
ATOM 650 N N . TYR A 1 84 ? 69.223 70.562 -0.656 1.00 15.80 84 TYR A N 1
ATOM 651 C CA . TYR A 1 84 ? 69.098 69.888 0.658 1.00 14.57 84 TYR A CA 1
ATOM 652 C C . TYR A 1 84 ? 70.317 69.038 0.990 1.00 17.50 84 TYR A C 1
ATOM 653 O O . TYR A 1 84 ? 70.901 68.412 0.113 1.00 18.54 84 TYR A O 1
ATOM 662 N N . ASP A 1 85 ? 70.699 69.036 2.268 1.00 16.21 85 ASP A N 1
ATOM 663 C CA . ASP A 1 85 ? 71.920 68.378 2.712 1.00 18.96 85 ASP A CA 1
ATOM 664 C C . ASP A 1 85 ? 71.725 66.883 2.933 1.00 17.02 85 ASP A C 1
ATOM 665 O O . ASP A 1 85 ? 72.692 66.126 3.025 1.00 18.22 85 ASP A O 1
ATOM 670 N N . GLU A 1 86 ? 70.463 66.479 2.998 1.00 17.59 86 GLU A N 1
ATOM 671 C CA . GLU A 1 86 ? 70.095 65.123 3.398 1.00 20.78 86 GLU A CA 1
ATOM 672 C C . GLU A 1 86 ? 68.677 64.864 2.906 1.00 18.89 86 GLU A C 1
ATOM 673 O O . GLU A 1 86 ? 67.871 65.783 2.876 1.00 16.17 86 GLU A O 1
ATOM 679 N N . ILE A 1 87 ? 68.380 63.626 2.510 1.00 14.61 87 ILE A N 1
ATOM 680 C CA . ILE A 1 87 ? 67.009 63.242 2.200 1.00 12.59 87 ILE A CA 1
ATOM 681 C C . ILE A 1 87 ? 66.588 62.216 3.234 1.00 14.09 87 ILE A C 1
ATOM 682 O O . ILE A 1 87 ? 67.196 61.160 3.315 1.00 17.43 87 ILE A O 1
ATOM 687 N N . ASN A 1 88 ? 65.555 62.537 4.012 1.00 13.24 88 ASN A N 1
ATOM 688 C CA . ASN A 1 88 ? 65.070 61.666 5.074 1.00 12.80 88 ASN A CA 1
ATOM 689 C C . ASN A 1 88 ? 63.774 60.984 4.620 1.00 14.91 88 ASN A C 1
ATOM 690 O O . ASN A 1 88 ? 62.872 61.648 4.092 1.00 17.73 88 ASN A O 1
ATOM 695 N N . LEU A 1 89 ? 63.680 59.672 4.800 1.00 13.74 89 LEU A N 1
ATOM 696 C CA . LEU A 1 89 ? 62.470 58.939 4.450 1.00 15.35 89 LEU A CA 1
ATOM 697 C C . LEU A 1 89 ? 61.604 58.727 5.689 1.00 18.20 89 LEU A C 1
ATOM 698 O O . LEU A 1 89 ? 62.061 58.171 6.690 1.00 19.44 89 LEU A O 1
ATOM 703 N N . ASN A 1 90 ? 60.357 59.183 5.615 1.00 18.27 90 ASN A N 1
ATOM 704 C CA . ASN A 1 90 ? 59.377 58.983 6.684 1.00 20.59 90 ASN A CA 1
ATOM 705 C C . ASN A 1 90 ? 58.880 57.550 6.682 1.00 20.61 90 ASN A C 1
ATOM 706 O O . ASN A 1 90 ? 58.217 57.108 5.726 1.00 22.24 90 ASN A O 1
ATOM 711 N N . LEU A 1 91 ? 59.215 56.808 7.736 1.00 22.56 91 LEU A N 1
ATOM 712 C CA . LEU A 1 91 ? 58.713 55.456 7.897 1.00 26.23 91 LEU A CA 1
ATOM 713 C C . LEU A 1 91 ? 57.884 55.361 9.167 1.00 29.14 91 LEU A C 1
ATOM 714 O O . LEU A 1 91 ? 57.659 54.266 9.684 1.00 34.28 91 LEU A O 1
ATOM 719 N N . GLY A 1 92 ? 57.415 56.505 9.662 1.00 30.49 92 GLY A N 1
ATOM 720 C CA . GLY A 1 92 ? 56.731 56.526 10.950 1.00 33.00 92 GLY A CA 1
ATOM 721 C C . GLY A 1 92 ? 55.329 57.115 11.005 1.00 37.26 92 GLY A C 1
ATOM 722 O O . GLY A 1 92 ? 54.691 57.078 12.058 1.00 43.67 92 GLY A O 1
ATOM 723 N N . CYS A 1 93 ? 54.845 57.675 9.898 1.00 37.93 93 CYS A N 1
ATOM 724 C CA . CYS A 1 93 ? 53.515 58.289 9.890 1.00 45.33 93 CYS A CA 1
ATOM 725 C C . CYS A 1 93 ? 52.419 57.225 9.887 1.00 52.42 93 CYS A C 1
ATOM 726 O O . CYS A 1 93 ? 52.322 56.426 8.954 1.00 53.99 93 CYS A O 1
ATOM 729 N N . PRO A 1 94 ? 51.602 57.201 10.946 1.00 49.95 94 PRO A N 1
ATOM 730 C CA . PRO A 1 94 ? 50.506 56.239 11.065 1.00 58.20 94 PRO A CA 1
ATOM 731 C C . PRO A 1 94 ? 49.148 56.872 10.759 1.00 67.20 94 PRO A C 1
ATOM 732 O O . PRO A 1 94 ? 48.115 56.245 11.002 1.00 74.08 94 PRO A O 1
ATOM 736 N N . SER A 1 95 ? 49.150 58.095 10.239 1.00 65.19 95 SER A N 1
ATOM 737 C CA . SER A 1 95 ? 47.905 58.826 10.009 1.00 71.27 95 SER A CA 1
ATOM 738 C C . SER A 1 95 ? 46.999 58.128 8.998 1.00 78.27 95 SER A C 1
ATOM 739 O O . SER A 1 95 ? 47.445 57.277 8.224 1.00 76.44 95 SER A O 1
ATOM 742 N N . GLU A 1 96 ? 45.724 58.505 9.009 1.00 84.05 96 GLU A N 1
ATOM 743 C CA . GLU A 1 96 ? 44.741 57.949 8.088 1.00 90.15 96 GLU A CA 1
ATOM 744 C C . GLU A 1 96 ? 45.150 58.162 6.630 1.00 90.20 96 GLU A C 1
ATOM 745 O O . GLU A 1 96 ? 44.922 57.300 5.780 1.00 89.94 96 GLU A O 1
ATOM 751 N N . LYS A 1 97 ? 45.757 59.311 6.349 1.00 88.08 97 LYS A N 1
ATOM 752 C CA . LYS A 1 97 ? 46.239 59.613 5.007 1.00 88.53 97 LYS A CA 1
ATOM 753 C C . LYS A 1 97 ? 47.386 58.685 4.631 1.00 82.52 97 LYS A C 1
ATOM 754 O O . LYS A 1 97 ? 47.414 58.129 3.532 1.00 79.81 97 LYS A O 1
ATOM 760 N N . ALA A 1 98 ? 48.334 58.527 5.552 1.00 78.66 98 ALA A N 1
ATOM 761 C CA . ALA A 1 98 ? 49.521 57.712 5.312 1.00 72.28 98 ALA A CA 1
ATOM 762 C C . ALA A 1 98 ? 49.160 56.262 5.000 1.00 72.46 98 ALA A C 1
ATOM 763 O O . ALA A 1 98 ? 49.880 55.576 4.271 1.00 73.16 98 ALA A O 1
ATOM 765 N N . GLN A 1 99 ? 48.042 55.800 5.550 1.00 69.50 99 GLN A N 1
ATOM 766 C CA . GLN A 1 99 ? 47.606 54.427 5.332 1.00 71.46 99 GLN A CA 1
ATOM 767 C C . GLN A 1 99 ? 46.986 54.228 3.944 1.00 71.91 99 GLN A C 1
ATOM 768 O O . GLN A 1 99 ? 47.327 53.279 3.237 1.00 67.40 99 GLN A O 1
ATOM 774 N N . GLU A 1 100 ? 46.090 55.128 3.552 1.00 75.19 100 GLU A N 1
ATOM 775 C CA . GLU A 1 100 ? 45.480 55.056 2.228 1.00 82.70 100 GLU A CA 1
ATOM 776 C C . GLU A 1 100 ? 46.522 55.187 1.119 1.00 84.46 100 GLU A C 1
ATOM 777 O O . GLU A 1 100 ? 46.413 54.543 0.073 1.00 86.59 100 GLU A O 1
ATOM 783 N N . GLY A 1 101 ? 47.529 56.024 1.352 1.00 80.05 101 GLY A N 1
ATOM 784 C CA . GLY A 1 101 ? 48.577 56.256 0.375 1.00 76.17 101 GLY A CA 1
ATOM 785 C C . GLY A 1 101 ? 49.640 55.176 0.397 1.00 74.27 101 GLY A C 1
ATOM 786 O O . GLY A 1 101 ? 50.490 55.114 -0.493 1.00 74.55 101 GLY A O 1
ATOM 787 N N . GLY A 1 102 ? 49.596 54.327 1.422 1.00 67.42 102 GLY A N 1
ATOM 788 C CA . GLY A 1 102 ? 50.526 53.220 1.546 1.00 59.54 102 GLY A CA 1
ATOM 789 C C . GLY A 1 102 ? 51.939 53.628 1.928 1.00 52.02 102 GLY A C 1
ATOM 790 O O . GLY A 1 102 ? 52.902 52.911 1.637 1.00 48.05 102 GLY A O 1
ATOM 791 N N . TYR A 1 103 ? 52.075 54.780 2.580 1.00 45.43 103 TYR A N 1
ATOM 792 C CA . TYR A 1 103 ? 53.388 55.228 3.041 1.00 38.93 103 TYR A CA 1
ATOM 793 C C . TYR A 1 103 ? 53.467 55.382 4.567 1.00 40.22 103 TYR A C 1
ATOM 794 O O . TYR A 1 103 ? 52.516 55.054 5.285 1.00 40.65 103 TYR A O 1
ATOM 803 N N . GLY A 1 104 ? 54.612 55.863 5.050 1.00 38.77 104 GLY A N 1
ATOM 804 C CA . GLY A 1 104 ? 54.831 56.036 6.4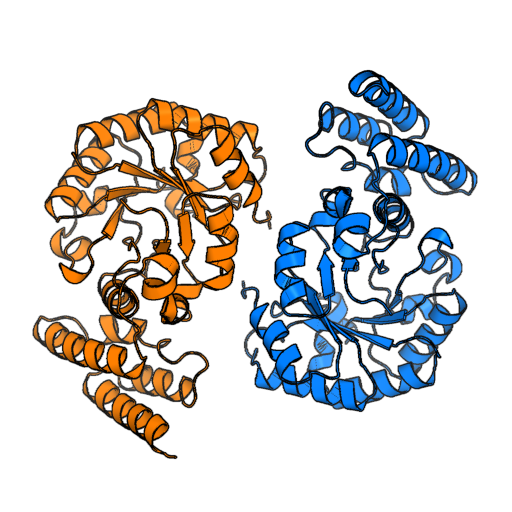77 1.00 41.57 104 GLY A CA 1
ATOM 805 C C . GLY A 1 104 ? 54.997 54.717 7.219 1.00 42.74 104 GLY A C 1
ATOM 806 O O . GLY A 1 104 ? 55.684 53.812 6.745 1.00 42.88 104 GLY A O 1
ATOM 807 N N . ALA A 1 105 ? 54.360 54.606 8.382 1.00 37.38 105 ALA A N 1
ATOM 808 C CA . ALA A 1 105 ? 54.512 53.427 9.233 1.00 49.52 105 ALA A CA 1
ATOM 809 C C . ALA A 1 105 ? 54.086 52.137 8.530 1.00 59.34 105 ALA A C 1
ATOM 810 O O . ALA A 1 105 ? 54.607 51.060 8.831 1.00 62.31 105 ALA A O 1
ATOM 812 N N . CYS A 1 106 ? 53.143 52.254 7.596 1.00 63.00 106 CYS A N 1
ATOM 813 C CA . CYS A 1 106 ? 52.621 51.101 6.857 1.00 63.79 106 CYS A CA 1
ATOM 814 C C . CYS A 1 106 ? 53.731 50.250 6.245 1.00 56.74 106 CYS A C 1
ATOM 815 O O . CYS A 1 106 ? 53.642 49.024 6.210 1.00 60.47 106 CYS A O 1
ATOM 818 N N . LEU A 1 107 ? 54.777 50.917 5.771 1.00 44.00 107 LEU A N 1
ATOM 819 C CA . LEU A 1 107 ? 55.843 50.272 5.010 1.00 48.55 107 LEU A CA 1
ATOM 820 C C . LEU A 1 107 ? 56.664 49.259 5.799 1.00 48.54 107 LEU A C 1
ATOM 821 O O . LEU A 1 107 ? 57.170 48.292 5.227 1.00 48.78 107 LEU A O 1
ATOM 826 N N . LEU A 1 108 ? 56.814 49.488 7.100 1.00 53.48 108 LEU A N 1
ATOM 827 C CA . LEU A 1 108 ? 57.580 48.581 7.952 1.00 64.80 108 LEU A CA 1
ATOM 828 C C . LEU A 1 108 ? 57.096 47.138 7.832 1.00 69.16 108 LEU A C 1
ATOM 829 O O . LEU A 1 108 ? 57.821 46.204 8.168 1.00 75.03 108 LEU A O 1
ATOM 834 N N . LEU A 1 109 ? 55.866 46.962 7.361 1.00 66.32 109 LEU A N 1
ATOM 835 C CA . LEU A 1 109 ? 55.294 45.629 7.215 1.00 66.76 109 LEU A CA 1
ATOM 836 C C . LEU A 1 109 ? 55.781 44.945 5.940 1.00 64.47 109 LEU A C 1
ATOM 837 O O . LEU A 1 109 ? 55.425 43.797 5.666 1.00 65.20 109 LEU A O 1
ATOM 842 N N . ASP A 1 110 ? 56.600 45.657 5.169 1.00 55.95 110 ASP A N 1
ATOM 843 C CA . ASP A 1 110 ? 57.180 45.112 3.948 1.00 50.80 110 ASP A CA 1
ATOM 844 C C . ASP A 1 110 ? 58.649 45.516 3.859 1.00 42.13 110 ASP A C 1
ATOM 845 O O . ASP A 1 110 ? 59.004 46.450 3.143 1.00 36.89 110 ASP A O 1
ATOM 850 N N . LEU A 1 111 ? 59.500 44.809 4.597 1.00 42.54 111 LEU A N 1
ATOM 851 C CA . LEU A 1 111 ? 60.925 45.118 4.618 1.00 40.24 111 LEU A CA 1
ATOM 852 C C . LEU A 1 111 ? 61.555 44.998 3.234 1.00 39.13 111 LEU A C 1
ATOM 853 O O . LEU A 1 111 ? 62.465 45.754 2.888 1.00 35.63 111 LEU A O 1
ATOM 858 N N . ALA A 1 112 ? 61.079 44.042 2.445 1.00 37.49 112 ALA A N 1
ATOM 859 C CA . ALA A 1 112 ? 61.583 43.891 1.090 1.00 37.36 112 ALA A CA 1
ATOM 860 C C . ALA A 1 112 ? 61.415 45.201 0.317 1.00 34.63 112 ALA A C 1
ATOM 861 O O . ALA A 1 112 ? 62.350 45.668 -0.323 1.00 36.24 112 ALA A O 1
ATOM 863 N N . ARG A 1 113 ? 60.224 45.787 0.384 1.00 37.35 113 ARG A N 1
ATOM 864 C CA . ARG A 1 113 ? 59.945 47.033 -0.339 1.00 33.69 113 ARG A CA 1
ATOM 865 C C . ARG A 1 113 ? 60.757 48.204 0.199 1.00 31.98 113 ARG A C 1
ATOM 866 O O . ARG A 1 113 ? 61.253 49.038 -0.566 1.00 33.12 113 ARG A O 1
ATOM 874 N N . VAL A 1 114 ? 60.882 48.275 1.520 1.00 30.49 114 VAL A N 1
ATOM 875 C CA . VAL A 1 114 ? 61.662 49.333 2.137 1.00 32.40 114 VAL A CA 1
ATOM 876 C C . VAL A 1 114 ? 63.093 49.246 1.645 1.00 28.19 114 VAL A C 1
ATOM 877 O O . VAL A 1 114 ? 63.714 50.252 1.321 1.00 25.02 114 VAL A O 1
ATOM 881 N N . ARG A 1 115 ? 63.613 48.029 1.591 1.00 26.49 115 ARG A N 1
ATOM 882 C CA . ARG A 1 115 ? 64.963 47.810 1.108 1.00 28.74 115 ARG A CA 1
ATOM 883 C C . ARG A 1 115 ? 65.113 48.336 -0.312 1.00 24.93 115 ARG A C 1
ATOM 884 O O . ARG A 1 115 ? 66.053 49.088 -0.606 1.00 27.02 115 ARG A O 1
ATOM 892 N N . GLU A 1 116 ? 64.188 47.970 -1.195 1.00 27.87 116 GLU A N 1
ATOM 893 C CA . GLU A 1 116 ? 64.285 48.456 -2.574 1.00 31.90 116 GLU A CA 1
ATOM 894 C C . GLU A 1 116 ? 64.131 49.970 -2.659 1.00 27.32 116 GLU A C 1
ATOM 895 O O . GLU A 1 116 ? 64.757 50.606 -3.500 1.00 24.40 116 GLU A O 1
ATOM 901 N N . ILE A 1 117 ? 63.306 50.554 -1.798 1.00 26.66 117 ILE A N 1
ATOM 902 C CA . ILE A 1 117 ? 63.170 52.010 -1.798 1.00 25.31 117 ILE A CA 1
ATOM 903 C C . ILE A 1 117 ? 64.484 52.706 -1.444 1.00 20.61 117 ILE A C 1
ATOM 904 O O . ILE A 1 117 ? 64.917 53.638 -2.137 1.00 21.66 117 ILE A O 1
ATOM 909 N N . LEU A 1 118 ? 65.129 52.239 -0.383 1.00 20.32 118 LEU A N 1
ATOM 910 C CA . LEU A 1 118 ? 66.345 52.873 0.099 1.00 21.61 118 LEU A CA 1
ATOM 911 C C . LEU A 1 118 ? 67.522 52.697 -0.843 1.00 23.84 118 LEU A C 1
ATOM 912 O O . LEU A 1 118 ? 68.334 53.609 -0.983 1.00 24.64 118 LEU A O 1
ATOM 917 N N . LYS A 1 119 ? 67.629 51.527 -1.465 1.00 23.78 119 LYS A N 1
ATOM 918 C CA . LYS A 1 119 ? 68.666 51.333 -2.461 1.00 28.86 119 LYS A CA 1
ATOM 919 C C . LYS A 1 119 ? 68.485 52.312 -3.614 1.00 25.33 119 LYS A C 1
ATOM 920 O O . LYS A 1 119 ? 69.438 52.975 -4.030 1.00 25.44 119 LYS A O 1
ATOM 926 N N . ALA A 1 120 ? 67.258 52.416 -4.115 1.00 22.77 120 ALA A N 1
ATOM 927 C CA . ALA A 1 120 ? 66.973 53.312 -5.232 1.00 21.00 120 ALA A CA 1
ATOM 928 C C . ALA A 1 120 ? 67.292 54.742 -4.865 1.00 22.93 120 ALA A C 1
ATOM 929 O O . ALA A 1 120 ? 67.906 55.470 -5.648 1.00 22.43 120 ALA A O 1
ATOM 931 N N . MET A 1 121 ? 66.865 55.151 -3.675 1.00 19.88 121 MET A N 1
ATOM 932 C CA . MET A 1 121 ? 67.109 56.509 -3.236 1.00 16.44 121 MET A CA 1
ATOM 933 C C . MET A 1 121 ? 68.593 56.811 -3.082 1.00 19.52 121 MET A C 1
ATOM 934 O O . MET A 1 121 ? 69.058 57.875 -3.487 1.00 19.72 121 MET A O 1
ATOM 939 N N . GLY A 1 122 ? 69.324 55.886 -2.486 1.00 20.50 122 GLY A N 1
ATOM 940 C CA . GLY A 1 122 ? 70.735 56.079 -2.214 1.00 24.26 122 GLY A CA 1
ATOM 941 C C . GLY A 1 122 ? 71.565 56.191 -3.476 1.00 26.53 122 GLY A C 1
ATOM 942 O O . GLY A 1 122 ? 72.535 56.945 -3.504 1.00 27.95 122 GLY A O 1
ATOM 943 N N . GLU A 1 123 ? 71.193 55.442 -4.515 1.00 23.34 123 GLU A N 1
ATOM 944 C CA . GLU A 1 123 ? 71.892 55.500 -5.800 1.00 28.23 123 GLU A CA 1
ATOM 945 C C . GLU A 1 123 ? 71.559 56.759 -6.598 1.00 27.59 123 GLU A C 1
ATOM 946 O O . GLU A 1 123 ? 72.344 57.190 -7.445 1.00 29.91 123 GLU A O 1
ATOM 952 N N . ALA A 1 124 ? 70.404 57.355 -6.305 1.00 19.96 124 ALA A N 1
ATOM 953 C CA . ALA A 1 124 ? 69.895 58.503 -7.047 1.00 24.94 124 ALA A CA 1
ATOM 954 C C . ALA A 1 124 ? 70.580 59.823 -6.694 1.00 21.88 124 ALA A C 1
ATOM 955 O O . ALA A 1 124 ? 70.660 60.734 -7.530 1.00 22.34 124 ALA A O 1
ATOM 957 N N . VAL A 1 125 ? 71.038 59.938 -5.454 1.00 24.27 125 VAL A N 1
ATOM 958 C CA . VAL A 1 125 ? 71.610 61.187 -4.958 1.00 18.34 125 VAL A CA 1
ATOM 959 C C . VAL A 1 125 ? 72.934 60.962 -4.237 1.00 22.98 125 VAL A C 1
ATOM 960 O O . VAL A 1 125 ? 73.225 59.855 -3.766 1.00 26.27 125 VAL A O 1
ATOM 964 N N . ARG A 1 126 ? 73.737 62.017 -4.153 1.00 25.32 126 ARG A N 1
ATOM 965 C CA . ARG A 1 126 ? 75.038 61.929 -3.503 1.00 21.10 126 ARG A CA 1
ATOM 966 C C . ARG A 1 126 ? 74.984 62.338 -2.030 1.00 25.67 126 ARG A C 1
ATOM 967 O O . ARG A 1 126 ? 75.889 62.006 -1.262 1.00 31.58 126 ARG A O 1
ATOM 975 N N . VAL A 1 127 ? 73.929 63.047 -1.632 1.00 21.06 127 VAL A N 1
ATOM 976 C CA . VAL A 1 127 ? 73.748 63.382 -0.223 1.00 20.12 127 VAL A CA 1
ATOM 977 C C . VAL A 1 127 ? 73.224 62.171 0.542 1.00 23.56 127 VAL A C 1
ATOM 978 O O . VAL A 1 127 ? 72.678 61.229 -0.053 1.00 24.61 127 VAL A O 1
ATOM 982 N N . PRO A 1 128 ? 73.405 62.177 1.862 1.00 21.10 128 PRO A N 1
ATOM 983 C CA . PRO A 1 128 ? 72.958 61.037 2.672 1.00 18.82 128 PRO A CA 1
ATOM 984 C C . PRO A 1 128 ? 71.452 60.805 2.588 1.00 18.83 128 PRO A C 1
ATOM 985 O O . PRO A 1 128 ? 70.682 61.772 2.604 1.00 18.06 128 PRO A O 1
ATOM 989 N N . VAL A 1 129 ? 71.041 59.538 2.489 1.00 18.77 129 VAL A N 1
ATOM 990 C CA . VAL A 1 129 ? 69.630 59.188 2.655 1.00 15.25 129 VAL A CA 1
ATOM 991 C C . VAL A 1 129 ? 69.465 58.541 4.030 1.00 17.34 129 VAL A C 1
ATOM 992 O O . VAL A 1 129 ? 70.151 57.568 4.351 1.00 20.46 129 VAL A O 1
ATOM 996 N N . THR A 1 130 ? 68.567 59.105 4.831 1.00 14.34 130 THR A N 1
ATOM 997 C CA . THR A 1 130 ? 68.356 58.693 6.216 1.00 15.15 130 THR A CA 1
ATOM 998 C C . THR A 1 130 ? 66.915 58.272 6.416 1.00 14.74 130 THR A C 1
ATOM 999 O O . THR A 1 130 ? 66.080 58.457 5.525 1.00 15.34 130 THR A O 1
ATOM 1003 N N . VAL A 1 131 ? 66.622 57.677 7.577 1.00 16.55 131 VAL A N 1
ATOM 1004 C CA . VAL A 1 131 ? 65.259 57.250 7.871 1.00 13.98 131 VAL A CA 1
ATOM 1005 C C . VAL A 1 131 ? 64.769 57.822 9.210 1.00 13.95 131 VAL A C 1
ATOM 1006 O O . VAL A 1 131 ? 65.560 58.057 10.120 1.00 17.94 131 VAL A O 1
ATOM 1010 N N . LYS A 1 132 ? 63.468 58.071 9.292 1.00 13.22 132 LYS A N 1
ATOM 1011 C CA . LYS A 1 132 ? 62.813 58.353 10.574 1.00 13.10 132 LYS A CA 1
ATOM 1012 C C . LYS A 1 132 ? 61.705 57.331 10.756 1.00 16.31 132 LYS A C 1
ATOM 1013 O O . LYS A 1 132 ? 60.862 57.132 9.861 1.00 21.28 132 LYS A O 1
ATOM 1019 N N . MET A 1 133 ? 61.688 56.659 11.908 1.00 20.13 133 MET A N 1
ATOM 1020 C CA . MET A 1 133 ? 60.798 55.518 12.071 1.00 21.70 133 MET A CA 1
ATOM 1021 C C . MET A 1 133 ? 60.274 55.480 13.494 1.00 21.10 133 MET A C 1
ATOM 1022 O O . MET A 1 133 ? 60.784 56.189 14.352 1.00 22.31 133 MET A O 1
ATOM 1027 N N . ARG A 1 134 ? 59.255 54.656 13.731 1.00 17.82 134 ARG A N 1
ATOM 1028 C CA . ARG A 1 134 ? 58.769 54.406 15.098 1.00 21.60 134 ARG A CA 1
ATOM 1029 C C . ARG A 1 134 ? 59.383 53.122 15.656 1.00 26.08 134 ARG A C 1
ATOM 1030 O O . ARG A 1 134 ? 60.163 52.453 14.986 1.00 30.10 134 ARG A O 1
ATOM 1038 N N . LEU A 1 135 ? 59.019 52.772 16.883 1.00 29.08 135 LEU A N 1
ATOM 1039 C CA . LEU A 1 135 ? 59.489 51.532 17.499 1.00 38.21 135 LEU A CA 1
ATOM 1040 C C . LEU A 1 135 ? 58.850 50.309 16.870 1.00 43.51 135 LEU A C 1
ATOM 1041 O O . LEU A 1 135 ? 59.395 49.199 16.939 1.00 41.66 135 LEU A O 1
ATOM 1046 N N . GLY A 1 136 ? 57.675 50.512 16.287 1.00 45.39 136 GLY A N 1
ATOM 1047 C CA . GLY A 1 136 ? 56.908 49.420 15.721 1.00 54.69 136 GLY A CA 1
ATOM 1048 C C . GLY A 1 136 ? 55.426 49.728 15.738 1.00 59.28 136 GLY A C 1
ATOM 1049 O O . GLY A 1 136 ? 55.007 50.786 16.204 1.00 58.24 136 GLY A O 1
ATOM 1050 N N . LEU A 1 137 ? 54.630 48.799 15.226 1.00 62.43 137 LEU A N 1
ATOM 1051 C CA . LEU A 1 137 ? 53.191 48.987 15.170 1.00 65.46 137 LEU A CA 1
ATOM 1052 C C . LEU A 1 137 ? 52.562 48.418 16.436 1.00 70.40 137 LEU A C 1
ATOM 1053 O O . LEU A 1 137 ? 52.870 47.296 16.843 1.00 61.30 137 LEU A O 1
ATOM 1058 N N . GLU A 1 138 ? 51.690 49.201 17.062 1.00 79.42 138 GLU A N 1
ATOM 1059 C CA . GLU A 1 138 ? 51.138 48.825 18.354 1.00 87.11 138 GLU A CA 1
ATOM 1060 C C . GLU A 1 138 ? 50.596 47.402 18.342 1.00 90.21 138 GLU A C 1
ATOM 1061 O O . GLU A 1 138 ? 49.951 46.977 17.383 1.00 91.66 138 GLU A O 1
ATOM 1067 N N . GLY A 1 139 ? 50.873 46.669 19.415 1.00 88.93 139 GLY A N 1
ATOM 1068 C CA . GLY A 1 139 ? 50.474 45.280 19.514 1.00 92.07 139 GLY A CA 1
ATOM 1069 C C . GLY A 1 139 ? 51.668 44.357 19.389 1.00 89.22 139 GLY A C 1
ATOM 1070 O O . GLY A 1 139 ? 51.974 43.599 20.307 1.00 89.35 139 GLY A O 1
ATOM 1071 N N . LYS A 1 140 ? 52.351 44.426 18.251 1.00 85.09 140 LYS A N 1
ATOM 1072 C CA . LYS A 1 140 ? 53.507 43.569 18.017 1.00 83.06 140 LYS A CA 1
ATOM 1073 C C . LYS A 1 140 ? 54.816 44.352 17.993 1.00 73.98 140 LYS A C 1
ATOM 1074 O O . LYS A 1 140 ? 55.623 44.209 17.075 1.00 70.92 140 LYS A O 1
ATOM 1080 N N . GLU A 1 141 ? 55.017 45.181 19.012 1.00 68.63 141 GLU A N 1
ATOM 1081 C CA . GLU A 1 141 ? 56.297 45.848 19.202 1.00 61.68 141 GLU A CA 1
ATOM 1082 C C . GLU A 1 141 ? 57.241 44.937 19.982 1.00 53.22 141 GLU A C 1
ATOM 1083 O O . GLU A 1 141 ? 56.979 44.591 21.141 1.00 47.77 141 GLU A O 1
ATOM 1089 N N . THR A 1 142 ? 58.319 44.519 19.324 1.00 46.65 142 THR A N 1
ATOM 1090 C CA . THR A 1 142 ? 59.372 43.749 19.980 1.00 42.91 142 THR A CA 1
ATOM 1091 C C . THR A 1 142 ? 60.721 44.351 19.623 1.00 40.90 142 THR A C 1
ATOM 1092 O O . THR A 1 142 ? 60.875 44.989 18.576 1.00 37.91 142 THR A O 1
ATOM 1096 N N . TYR A 1 143 ? 61.703 44.160 20.492 1.00 38.94 143 TYR A N 1
ATOM 1097 C CA . TYR A 1 143 ? 63.014 44.702 20.187 1.00 36.00 143 TYR A CA 1
ATOM 1098 C C . TYR A 1 143 ? 63.619 43.937 19.010 1.00 35.67 143 TYR A C 1
ATOM 1099 O O . TYR A 1 143 ? 64.238 44.541 18.126 1.00 33.65 143 TYR A O 1
ATOM 1108 N N . ARG A 1 144 ? 63.422 42.619 18.994 1.00 34.00 144 ARG A N 1
ATOM 1109 C CA . ARG A 1 144 ? 63.914 41.795 17.889 1.00 35.24 144 ARG A CA 1
ATOM 1110 C C . ARG A 1 144 ? 63.399 42.314 16.551 1.00 35.11 144 ARG A C 1
ATOM 1111 O O . ARG A 1 144 ? 64.171 42.491 15.612 1.00 35.22 144 ARG A O 1
ATOM 1119 N N . GLY A 1 145 ? 62.096 42.567 16.476 1.00 36.71 145 GLY A N 1
ATOM 1120 C CA . GLY A 1 145 ? 61.497 43.147 15.285 1.00 40.65 145 GLY A CA 1
ATOM 1121 C C . GLY A 1 145 ? 62.116 44.470 14.867 1.00 34.54 145 GLY A C 1
ATOM 1122 O O . GLY A 1 145 ? 62.418 44.678 13.690 1.00 32.10 145 GLY A O 1
ATOM 1123 N N . LEU A 1 146 ? 62.292 45.376 15.827 1.00 31.75 146 LEU A N 1
ATOM 1124 C CA . LEU A 1 146 ? 62.928 46.662 15.571 1.00 31.26 146 LEU A CA 1
ATOM 1125 C C . LEU A 1 146 ? 64.343 46.472 15.026 1.00 28.90 146 LEU A C 1
ATOM 1126 O O . LEU A 1 146 ? 64.725 47.087 14.020 1.00 28.05 146 LEU A O 1
ATOM 1131 N N . ALA A 1 147 ? 65.114 45.613 15.684 1.00 30.21 147 ALA A N 1
ATOM 1132 C CA . ALA A 1 147 ? 66.477 45.333 15.235 1.00 31.12 147 ALA A CA 1
ATOM 1133 C C . ALA A 1 147 ? 66.502 44.696 13.840 1.00 31.41 147 ALA A C 1
ATOM 1134 O O . ALA A 1 147 ? 67.375 44.996 13.025 1.00 29.59 147 ALA A O 1
ATOM 1136 N N . GLN A 1 148 ? 65.543 43.823 13.562 1.00 31.20 148 GLN A N 1
ATOM 1137 C CA . GLN A 1 148 ? 65.481 43.185 12.249 1.00 33.13 148 GLN A CA 1
ATOM 1138 C C . GLN A 1 148 ? 65.238 44.244 11.169 1.00 29.23 148 GLN A C 1
ATOM 1139 O O . GLN A 1 148 ? 65.798 44.164 10.064 1.00 29.98 148 GLN A O 1
ATOM 1145 N N . SER A 1 149 ? 64.410 45.236 11.493 1.00 26.11 149 SER A N 1
ATOM 1146 C CA . SER A 1 149 ? 64.118 46.322 10.562 1.00 27.18 149 SER A CA 1
ATOM 1147 C C . SER A 1 149 ? 65.340 47.172 10.309 1.00 28.75 149 SER A C 1
ATOM 1148 O O . SER A 1 149 ? 65.628 47.534 9.170 1.00 28.82 149 SER A O 1
ATOM 1151 N N . VAL A 1 150 ? 66.071 47.479 11.372 1.00 23.35 150 VAL A N 1
ATOM 1152 C CA . VAL A 1 150 ? 67.262 48.308 11.239 1.00 22.16 150 VAL A CA 1
ATOM 1153 C C . VAL A 1 150 ? 68.307 47.596 10.381 1.00 22.18 150 VAL A C 1
ATOM 1154 O O . VAL A 1 150 ? 68.881 48.194 9.469 1.00 26.67 150 VAL A O 1
ATOM 1158 N N . GLU A 1 151 ? 68.532 46.316 10.672 1.00 20.15 151 GLU A N 1
ATOM 1159 C CA . GLU A 1 151 ? 69.519 45.521 9.942 1.00 26.70 151 GLU A CA 1
ATOM 1160 C C . GLU A 1 151 ? 69.232 45.515 8.445 1.00 27.91 151 GLU A C 1
ATOM 1161 O O . GLU A 1 151 ? 70.138 45.695 7.631 1.00 28.87 151 GLU A O 1
ATOM 1167 N N . ALA A 1 152 ? 67.967 45.322 8.095 1.00 30.08 152 ALA A N 1
ATOM 1168 C CA . ALA A 1 152 ? 67.548 45.331 6.695 1.00 29.93 152 ALA A CA 1
ATOM 1169 C C . ALA A 1 152 ? 67.824 46.670 6.024 1.00 26.33 152 ALA A C 1
ATOM 1170 O O . ALA A 1 152 ? 68.316 46.723 4.895 1.00 26.87 152 ALA A O 1
ATOM 1172 N N . MET A 1 153 ? 67.510 47.761 6.708 1.00 22.97 153 MET A N 1
ATOM 1173 C CA . MET A 1 153 ? 67.715 49.072 6.114 1.00 18.70 153 MET A CA 1
ATOM 1174 C C . MET A 1 153 ? 69.196 49.412 6.024 1.00 25.65 153 MET A C 1
ATOM 1175 O O . MET A 1 153 ? 69.626 50.110 5.110 1.00 26.85 153 MET A O 1
ATOM 1180 N N . ALA A 1 154 ? 69.979 48.901 6.966 1.00 23.64 154 ALA A N 1
ATOM 1181 C CA . ALA A 1 154 ? 71.423 49.089 6.919 1.00 23.28 154 ALA A CA 1
ATOM 1182 C C . ALA A 1 154 ? 72.049 48.328 5.743 1.00 26.09 154 ALA A C 1
ATOM 1183 O O . ALA A 1 154 ? 73.018 48.787 5.151 1.00 26.22 154 ALA A O 1
ATOM 1185 N N . GLU A 1 155 ? 71.496 47.167 5.407 1.00 27.56 155 GLU A N 1
ATOM 1186 C CA . GLU A 1 155 ? 71.962 46.427 4.240 1.00 28.51 155 GLU A CA 1
ATOM 1187 C C . GLU A 1 155 ? 71.694 47.239 2.986 1.00 30.26 155 GLU A C 1
ATOM 1188 O O . GLU A 1 155 ? 72.412 47.119 2.008 1.00 28.96 155 GLU A O 1
ATOM 1194 N N . ALA A 1 156 ? 70.684 48.100 3.035 1.00 31.39 156 ALA A N 1
ATOM 1195 C CA . ALA A 1 156 ? 70.336 48.905 1.871 1.00 32.96 156 ALA A CA 1
ATOM 1196 C C . ALA A 1 156 ? 71.189 50.166 1.803 1.00 31.66 156 ALA A C 1
ATOM 1197 O O . ALA A 1 156 ? 71.035 50.981 0.895 1.00 38.11 156 ALA A O 1
ATOM 1199 N N . GLY A 1 157 ? 72.090 50.325 2.768 1.00 27.37 157 GLY A N 1
ATOM 1200 C CA . GLY A 1 157 ? 72.998 51.460 2.774 1.00 26.67 157 GLY A CA 1
ATOM 1201 C C . GLY A 1 157 ? 72.738 52.572 3.777 1.00 27.39 157 GLY A C 1
ATOM 1202 O O . GLY A 1 157 ? 73.517 53.518 3.885 1.00 28.74 157 GLY A O 1
ATOM 1203 N N . VAL A 1 158 ? 71.638 52.499 4.506 1.00 26.13 158 VAL A N 1
ATOM 1204 C CA . VAL A 1 158 ? 71.341 53.568 5.448 1.00 20.27 158 VAL A CA 1
ATOM 1205 C C . VAL A 1 158 ? 72.271 53.514 6.666 1.00 23.39 158 VAL A C 1
ATOM 1206 O O . VAL A 1 158 ? 72.531 52.435 7.220 1.00 25.85 158 VAL A O 1
ATOM 1210 N N . LYS A 1 159 ? 72.773 54.676 7.072 1.00 24.34 159 LYS A N 1
ATOM 1211 C CA . LYS A 1 159 ? 73.619 54.765 8.264 1.00 22.93 159 LYS A CA 1
ATOM 1212 C C . LYS A 1 159 ? 72.993 55.516 9.424 1.00 19.76 159 LYS A C 1
ATOM 1213 O O . LYS A 1 159 ? 73.333 55.244 10.573 1.00 23.63 159 LYS A O 1
ATOM 1219 N N . VAL A 1 160 ? 72.126 56.481 9.118 1.00 18.29 160 VAL A N 1
ATOM 1220 C CA . VAL A 1 160 ? 71.503 57.326 10.137 1.00 18.76 160 VAL A CA 1
ATOM 1221 C C . VAL A 1 160 ? 70.028 56.983 10.334 1.00 19.11 160 VAL A C 1
ATOM 1222 O O . VAL A 1 160 ? 69.229 57.033 9.383 1.00 18.74 160 VAL A O 1
ATOM 1226 N N . PHE A 1 161 ? 69.690 56.604 11.568 1.00 16.30 161 PHE A N 1
ATOM 1227 C CA . PHE A 1 161 ? 68.335 56.219 11.929 1.00 14.40 161 PHE A CA 1
ATOM 1228 C C . PHE A 1 161 ? 67.815 57.144 13.008 1.00 17.84 161 PHE A C 1
ATOM 1229 O O . PHE A 1 161 ? 68.358 57.195 14.123 1.00 20.11 161 PHE A O 1
ATOM 1237 N N . VAL A 1 162 ? 66.753 57.857 12.685 1.00 16.82 162 VAL A N 1
ATOM 1238 C CA . VAL A 1 162 ? 66.078 58.669 13.704 1.00 16.45 162 VAL A CA 1
ATOM 1239 C C . VAL A 1 162 ? 64.910 57.856 14.186 1.00 13.65 162 VAL A C 1
ATOM 1240 O O . VAL A 1 162 ? 64.026 57.490 13.399 1.00 18.43 162 VAL A O 1
ATOM 1244 N N . VAL A 1 163 ? 64.889 57.546 15.488 1.00 14.11 163 VAL A N 1
ATOM 1245 C CA . VAL A 1 163 ? 63.860 56.667 16.013 1.00 17.02 163 VAL A CA 1
ATOM 1246 C C . VAL A 1 163 ? 62.975 57.427 16.985 1.00 21.28 163 VAL A C 1
ATOM 1247 O O . VAL A 1 163 ? 63.442 57.865 18.031 1.00 19.07 163 VAL A O 1
ATOM 1251 N N . HIS A 1 164 ? 61.711 57.607 16.617 1.00 15.85 164 HIS A N 1
ATOM 1252 C CA . HIS A 1 164 ? 60.716 58.137 17.538 1.00 13.58 164 HIS A CA 1
ATOM 1253 C C . HIS A 1 164 ? 60.343 56.955 18.438 1.00 17.83 164 HIS A C 1
ATOM 1254 O O . HIS A 1 164 ? 59.728 55.980 17.997 1.00 21.07 164 HIS A O 1
ATOM 1261 N N . ALA A 1 165 ? 60.740 57.052 19.701 1.00 18.76 165 ALA A N 1
ATOM 1262 C CA . ALA A 1 165 ? 60.835 55.866 20.534 1.00 17.50 165 ALA A CA 1
ATOM 1263 C C . ALA A 1 165 ? 59.511 55.452 21.167 1.00 27.18 165 ALA A C 1
ATOM 1264 O O . ALA A 1 165 ? 59.468 55.043 22.327 1.00 27.49 165 ALA A O 1
ATOM 1266 N N . ARG A 1 166 ? 58.432 55.546 20.394 1.00 22.69 166 ARG A N 1
ATOM 1267 C CA . ARG A 1 166 ? 57.122 55.100 20.850 1.00 28.54 166 ARG A CA 1
ATOM 1268 C C . ARG A 1 166 ? 56.452 54.296 19.735 1.00 30.05 166 ARG A C 1
ATOM 1269 O O . ARG A 1 166 ? 56.567 54.643 18.553 1.00 30.88 166 ARG A O 1
ATOM 1277 N N . SER A 1 167 ? 55.779 53.206 20.088 1.00 28.81 167 SER A N 1
ATOM 1278 C CA . SER A 1 167 ? 55.047 52.453 19.077 1.00 35.03 167 SER A CA 1
ATOM 1279 C C . SER A 1 167 ? 53.878 53.271 18.532 1.00 42.56 167 SER A C 1
ATOM 1280 O O . SER A 1 167 ? 53.403 54.202 19.181 1.00 40.66 167 SER A O 1
ATOM 1283 N N . ALA A 1 168 ? 53.422 52.914 17.336 1.00 46.07 168 ALA A N 1
ATOM 1284 C CA . ALA A 1 168 ? 52.450 53.721 16.611 1.00 53.13 168 ALA A CA 1
ATOM 1285 C C . ALA A 1 168 ? 51.044 53.127 16.582 1.00 61.40 168 ALA A C 1
ATOM 1286 O O . ALA A 1 168 ? 50.864 51.909 16.624 1.00 61.98 168 ALA A O 1
ATOM 1288 N N . LEU A 1 169 ? 50.056 54.014 16.508 1.00 69.46 169 LEU A N 1
ATOM 1289 C CA . LEU A 1 169 ? 48.673 53.641 16.228 1.00 76.95 169 LEU A CA 1
ATOM 1290 C C . LEU A 1 169 ? 47.863 54.884 15.858 1.00 79.47 169 LEU A C 1
ATOM 1291 O O . LEU A 1 169 ? 48.342 56.014 15.985 1.00 75.84 169 LEU A O 1
ATOM 1296 N N . ILE A 1 180 ? 47.948 54.181 25.795 1.00 67.34 180 ILE A N 1
ATOM 1297 C CA . ILE A 1 180 ? 49.037 54.892 25.127 1.00 67.65 180 ILE A CA 1
ATOM 1298 C C . ILE A 1 180 ? 50.385 54.246 25.431 1.00 60.52 180 ILE A C 1
ATOM 1299 O O . ILE A 1 180 ? 50.836 54.247 26.576 1.00 59.76 180 ILE A O 1
ATOM 1304 N N . PRO A 1 181 ? 51.033 53.691 24.396 1.00 56.19 181 PRO A N 1
ATOM 1305 C CA . PRO A 1 181 ? 52.303 52.967 24.528 1.00 49.76 181 PRO A CA 1
ATOM 1306 C C . PRO A 1 181 ? 53.382 53.915 25.024 1.00 41.98 181 PRO A C 1
ATOM 1307 O O . PRO A 1 181 ? 53.420 55.058 24.581 1.00 37.25 181 PRO A O 1
ATOM 1311 N N . PRO A 1 182 ? 54.248 53.449 25.938 1.00 40.53 182 PRO A N 1
ATOM 1312 C CA . PRO A 1 182 ? 55.203 54.372 26.559 1.00 30.94 182 PRO A CA 1
ATOM 1313 C C . PRO A 1 182 ? 56.431 54.609 25.702 1.00 25.06 182 PRO A C 1
ATOM 1314 O O . PRO A 1 182 ? 56.716 53.823 24.794 1.00 28.72 182 PRO A O 1
ATOM 1318 N N . LEU A 1 183 ? 57.162 55.675 26.007 1.00 22.64 183 LEU A N 1
ATOM 1319 C CA . LEU A 1 183 ? 58.472 55.880 25.414 1.00 21.26 183 LEU A CA 1
ATOM 1320 C C . LEU A 1 183 ? 59.443 54.806 25.859 1.00 21.77 183 LEU A C 1
ATOM 1321 O O . LEU A 1 183 ? 59.517 54.457 27.037 1.00 24.24 183 LEU A O 1
ATOM 1326 N N . ARG A 1 184 ? 60.202 54.292 24.897 1.00 23.05 184 ARG A N 1
ATOM 1327 C CA . ARG A 1 184 ? 61.205 53.287 25.183 1.00 25.51 184 ARG A CA 1
ATOM 1328 C C . ARG A 1 184 ? 62.542 53.778 24.644 1.00 24.74 184 ARG A C 1
ATOM 1329 O O . ARG A 1 184 ? 63.093 53.207 23.705 1.00 21.68 184 ARG A O 1
ATOM 1337 N N . HIS A 1 185 ? 63.069 54.853 25.226 1.00 18.81 185 HIS A N 1
ATOM 1338 C CA . HIS A 1 185 ? 64.378 55.335 24.788 1.00 17.54 185 HIS A CA 1
ATOM 1339 C C . HIS A 1 185 ? 65.445 54.276 25.003 1.00 18.27 185 HIS A C 1
ATOM 1340 O O . HIS A 1 185 ? 66.450 54.246 24.286 1.00 23.34 185 HIS A O 1
ATOM 1347 N N . ASP A 1 186 ? 65.234 53.424 26.001 1.00 20.86 186 ASP A N 1
ATOM 1348 C CA . ASP A 1 186 ? 66.188 52.364 26.290 1.00 22.72 186 ASP A CA 1
ATOM 1349 C C . ASP A 1 186 ? 66.371 51.454 25.081 1.00 21.69 186 ASP A C 1
ATOM 1350 O O . ASP A 1 186 ? 67.460 50.936 24.861 1.00 26.05 186 ASP A O 1
ATOM 1355 N N . TRP A 1 187 ? 65.315 51.256 24.294 1.00 23.47 187 TRP A N 1
ATOM 1356 C CA . TRP A 1 187 ? 65.468 50.460 23.075 1.00 28.90 187 TRP A CA 1
ATOM 1357 C C . TRP A 1 187 ? 66.422 51.124 22.065 1.00 22.89 187 TRP A C 1
ATOM 1358 O O . TRP A 1 187 ? 67.166 50.428 21.376 1.00 23.00 187 TRP A O 1
ATOM 1369 N N . VAL A 1 188 ? 66.389 52.453 21.954 1.00 20.23 188 VAL A N 1
ATOM 1370 C CA . VAL A 1 188 ? 67.303 53.141 21.058 1.00 21.04 188 VAL A CA 1
ATOM 1371 C C . VAL A 1 188 ? 68.730 53.072 21.600 1.00 24.27 188 VAL A C 1
ATOM 1372 O O . VAL A 1 188 ? 69.689 52.928 20.836 1.00 20.79 188 VAL A O 1
ATOM 1376 N N . HIS A 1 189 ? 68.870 53.165 22.920 1.00 22.01 189 HIS A N 1
ATOM 1377 C CA . HIS A 1 189 ? 70.176 52.956 23.531 1.00 25.80 189 HIS A CA 1
ATOM 1378 C C . HIS A 1 189 ? 70.673 51.543 23.166 1.00 22.96 189 HIS A C 1
ATOM 1379 O O . HIS A 1 189 ? 71.842 51.357 22.819 1.00 25.27 189 HIS A O 1
ATOM 1386 N N . ARG A 1 190 ? 69.780 50.554 23.234 1.00 23.02 190 ARG A N 1
ATOM 1387 C CA . ARG A 1 190 ? 70.141 49.166 22.934 1.00 23.51 190 ARG A CA 1
ATOM 1388 C C . ARG A 1 190 ? 70.560 49.005 21.467 1.00 24.64 190 ARG A C 1
ATOM 1389 O O . ARG A 1 190 ? 71.508 48.266 21.144 1.00 27.27 190 ARG A O 1
ATOM 1397 N N . LEU A 1 191 ? 69.844 49.683 20.581 1.00 20.51 191 LEU A N 1
ATOM 1398 C CA . LEU A 1 191 ? 70.192 49.663 19.167 1.00 26.51 191 LEU A CA 1
ATOM 1399 C C . LEU A 1 191 ? 71.628 50.117 18.965 1.00 24.33 191 LEU A C 1
ATOM 1400 O O . LEU A 1 191 ? 72.379 49.494 18.209 1.00 25.95 191 LEU A O 1
ATOM 1405 N N . LYS A 1 192 ? 72.010 51.203 19.635 1.00 21.56 192 LYS A N 1
ATOM 1406 C CA . LYS A 1 192 ? 73.379 51.698 19.511 1.00 24.95 192 LYS A CA 1
ATOM 1407 C C . LYS A 1 192 ? 74.381 50.637 19.947 1.00 29.83 192 LYS A C 1
ATOM 1408 O O . LYS A 1 192 ? 75.438 50.484 19.343 1.00 26.65 192 LYS A O 1
ATOM 1414 N N . GLY A 1 193 ? 74.044 49.905 21.003 1.00 29.29 193 GLY A N 1
ATOM 1415 C CA . GLY A 1 193 ? 74.885 48.828 21.482 1.00 32.62 193 GLY A CA 1
ATOM 1416 C C . GLY A 1 193 ? 74.982 47.678 20.497 1.00 33.17 193 GLY A C 1
ATOM 1417 O O . GLY A 1 193 ? 76.039 47.068 20.350 1.00 35.60 193 GLY A O 1
ATOM 1418 N N . ASP A 1 194 ? 73.886 47.383 19.809 1.00 30.71 194 ASP A N 1
ATOM 1419 C CA . ASP A 1 194 ? 73.867 46.259 18.881 1.00 28.02 194 ASP A CA 1
ATOM 1420 C C . ASP A 1 194 ? 74.453 46.605 17.501 1.00 30.92 194 ASP A C 1
ATOM 1421 O O . ASP A 1 194 ? 74.988 45.728 16.808 1.00 28.99 194 ASP A O 1
ATOM 1426 N N . PHE A 1 195 ? 74.357 47.878 17.124 1.00 24.19 195 PHE A N 1
ATOM 1427 C CA . PHE A 1 195 ? 74.801 48.343 15.808 1.00 28.22 195 PHE A CA 1
ATOM 1428 C C . PHE A 1 195 ? 75.751 49.524 15.964 1.00 21.58 195 PHE A C 1
ATOM 1429 O O . PHE A 1 195 ? 75.418 50.639 15.570 1.00 24.30 195 PHE A O 1
ATOM 1437 N N . PRO A 1 196 ? 76.930 49.288 16.558 1.00 30.19 196 PRO A N 1
ATOM 1438 C CA . PRO A 1 196 ? 77.834 50.386 16.933 1.00 32.64 196 PRO A CA 1
ATOM 1439 C C . PRO A 1 196 ? 78.248 51.240 15.737 1.00 33.97 196 PRO A C 1
ATOM 1440 O O . PRO A 1 196 ? 78.518 52.437 15.899 1.00 33.83 196 PRO A O 1
ATOM 1444 N N . GLN A 1 197 ? 78.267 50.623 14.558 1.00 33.16 197 GLN A N 1
ATOM 1445 C CA . GLN A 1 197 ? 78.711 51.265 13.330 1.00 36.47 197 GLN A CA 1
ATOM 1446 C C . GLN A 1 197 ? 77.658 52.198 12.717 1.00 33.41 197 GLN A C 1
ATOM 1447 O O . GLN A 1 197 ? 77.976 52.994 11.838 1.00 33.41 197 GLN A O 1
ATOM 1453 N N . LEU A 1 198 ? 76.409 52.083 13.164 1.00 24.35 198 LEU A N 1
ATOM 1454 C CA . LEU A 1 198 ? 75.333 52.945 12.666 1.00 19.61 198 LEU A CA 1
ATOM 1455 C C . LEU A 1 198 ? 75.107 54.126 13.611 1.00 21.09 198 LEU A C 1
ATOM 1456 O O . LEU A 1 198 ? 75.580 54.122 14.752 1.00 24.39 198 LEU A O 1
ATOM 1461 N N . THR A 1 199 ? 74.401 55.138 13.126 1.00 20.94 199 THR A N 1
ATOM 1462 C CA . THR A 1 199 ? 74.168 56.344 13.902 1.00 19.06 199 THR A CA 1
ATOM 1463 C C . THR A 1 199 ? 72.715 56.387 14.325 1.00 19.77 199 THR A C 1
ATOM 1464 O O . THR A 1 199 ? 71.826 56.261 13.478 1.00 20.93 199 THR A O 1
ATOM 1468 N N . PHE A 1 200 ? 72.459 56.565 15.628 1.00 18.47 200 PHE A N 1
ATOM 1469 C CA . PHE A 1 200 ? 71.081 56.591 16.098 1.00 17.19 200 PHE A CA 1
ATOM 1470 C C . PHE A 1 200 ? 70.734 57.894 16.786 1.00 17.52 200 PHE A C 1
ATOM 1471 O O . PHE A 1 200 ? 71.470 58.362 17.644 1.00 17.68 200 PHE A O 1
ATOM 1479 N N . VAL A 1 201 ? 69.607 58.462 16.386 1.00 16.41 201 VAL A N 1
ATOM 1480 C CA . VAL A 1 201 ? 69.109 59.714 16.957 1.00 13.65 201 VAL A CA 1
ATOM 1481 C C . VAL A 1 201 ? 67.789 59.375 17.604 1.00 19.31 201 VAL A C 1
ATOM 1482 O O . VAL A 1 201 ? 66.879 58.873 16.937 1.00 20.19 201 VAL A O 1
ATOM 1486 N N . THR A 1 202 ? 67.684 59.626 18.911 1.00 17.02 202 THR A N 1
ATOM 1487 C CA . THR A 1 202 ? 66.460 59.308 19.619 1.00 12.68 202 THR A CA 1
ATOM 1488 C C . THR A 1 202 ? 65.527 60.534 19.664 1.00 15.94 202 THR A C 1
ATOM 1489 O O . THR A 1 202 ? 65.970 61.681 19.532 1.00 15.37 202 THR A O 1
ATOM 1493 N N . ASN A 1 203 ? 64.235 60.265 19.809 1.00 16.56 203 ASN A N 1
ATOM 1494 C CA . ASN A 1 203 ? 63.217 61.304 19.658 1.00 16.41 203 ASN A CA 1
ATOM 1495 C C . ASN A 1 203 ? 61.967 60.893 20.433 1.00 16.11 203 ASN A C 1
ATOM 1496 O O . ASN A 1 203 ? 61.576 59.725 20.436 1.00 16.10 203 ASN A O 1
ATOM 1501 N N . GLY A 1 204 ? 61.346 61.866 21.095 1.00 15.48 204 GLY A N 1
ATOM 1502 C CA . GLY A 1 204 ? 60.088 61.635 21.747 1.00 19.21 204 GLY A CA 1
ATOM 1503 C C . GLY A 1 204 ? 60.148 62.168 23.156 1.00 22.16 204 GLY A C 1
ATOM 1504 O O . GLY A 1 204 ? 60.888 61.641 23.984 1.00 20.65 204 GLY A O 1
ATOM 1505 N N . GLY A 1 205 ? 59.395 63.237 23.399 1.00 19.55 205 GLY A N 1
ATOM 1506 C CA . GLY A 1 205 ? 59.190 63.760 24.750 1.00 20.98 205 GLY A CA 1
ATOM 1507 C C . GLY A 1 205 ? 60.370 64.459 25.415 1.00 22.93 205 GLY A C 1
ATOM 1508 O O . GLY A 1 205 ? 60.355 64.711 26.631 1.00 21.20 205 GLY A O 1
ATOM 1509 N N . ILE A 1 206 ? 61.393 64.776 24.640 1.00 18.84 206 ILE A N 1
ATOM 1510 C CA . ILE A 1 206 ? 62.569 65.455 25.186 1.00 15.11 206 ILE A CA 1
ATOM 1511 C C . ILE A 1 206 ? 62.257 66.941 25.277 1.00 18.80 206 ILE A C 1
ATOM 1512 O O . ILE A 1 206 ? 61.972 67.593 24.266 1.00 20.12 206 ILE A O 1
ATOM 1517 N N . ARG A 1 207 ? 62.276 67.466 26.495 1.00 20.54 207 ARG A N 1
ATOM 1518 C CA . ARG A 1 207 ? 61.704 68.787 26.737 1.00 18.57 207 ARG A CA 1
ATOM 1519 C C . ARG A 1 207 ? 62.712 69.868 27.085 1.00 27.18 207 ARG A C 1
ATOM 1520 O O . ARG A 1 207 ? 62.328 71.004 27.334 1.00 24.17 207 ARG A O 1
ATOM 1528 N N . SER A 1 208 ? 63.991 69.527 27.111 1.00 17.15 208 SER A N 1
ATOM 1529 C CA . SER A 1 208 ? 65.005 70.480 27.549 1.00 17.98 208 SER A CA 1
ATOM 1530 C C . SER A 1 208 ? 66.341 70.036 27.037 1.00 18.65 208 SER A C 1
ATOM 1531 O O . SER A 1 208 ? 66.511 68.871 26.653 1.00 19.63 208 SER A O 1
ATOM 1534 N N . LEU A 1 209 ? 67.291 70.966 26.992 1.00 20.82 209 LEU A N 1
ATOM 1535 C CA . LEU A 1 209 ? 68.631 70.615 26.544 1.00 21.60 209 LEU A CA 1
ATOM 1536 C C . LEU A 1 209 ? 69.291 69.668 27.544 1.00 21.48 209 LEU A C 1
ATOM 1537 O O . LEU A 1 209 ? 70.056 68.787 27.163 1.00 21.72 209 LEU A O 1
ATOM 1542 N N . GLU A 1 210 ? 69.010 69.874 28.826 1.00 22.02 210 GLU A N 1
ATOM 1543 C CA . GLU A 1 210 ? 69.535 68.996 29.863 1.00 22.15 210 GLU A CA 1
ATOM 1544 C C . GLU A 1 210 ? 69.075 67.549 29.625 1.00 22.55 210 GLU A C 1
ATOM 1545 O O . GLU A 1 210 ? 69.869 66.614 29.729 1.00 23.23 210 GLU A O 1
ATOM 1551 N N . GLU A 1 211 ? 67.795 67.368 29.295 1.00 20.05 211 GLU A N 1
ATOM 1552 C CA . GLU A 1 211 ? 67.279 66.039 28.946 1.00 17.25 211 GLU A CA 1
ATOM 1553 C C . GLU A 1 211 ? 67.963 65.516 27.689 1.00 17.69 211 GLU A C 1
ATOM 1554 O O . GLU A 1 211 ? 68.267 64.336 27.581 1.00 19.49 211 GLU A O 1
ATOM 1560 N N . ALA A 1 212 ? 68.247 66.399 26.732 1.00 18.60 212 ALA A N 1
ATOM 1561 C CA . ALA A 1 212 ? 68.925 65.934 25.525 1.00 16.71 212 ALA A CA 1
ATOM 1562 C C . ALA A 1 212 ? 70.327 65.440 25.839 1.00 17.66 212 ALA A C 1
ATOM 1563 O O . ALA A 1 212 ? 70.778 64.435 25.291 1.00 21.56 212 ALA A O 1
ATOM 1565 N N . LEU A 1 213 ? 71.038 66.163 26.697 1.00 19.89 213 LEU A N 1
ATOM 1566 C CA . LEU A 1 213 ? 72.404 65.789 27.044 1.00 20.30 213 LEU A CA 1
ATOM 1567 C C . LEU A 1 213 ? 72.437 64.446 27.772 1.00 21.24 213 LEU A C 1
ATOM 1568 O O . LEU A 1 213 ? 73.368 63.663 27.596 1.00 21.55 213 LEU A O 1
ATOM 1573 N N . PHE A 1 214 ? 71.411 64.178 28.573 1.00 19.61 214 PHE A N 1
ATOM 1574 C CA . PHE A 1 214 ? 71.260 62.856 29.196 1.00 21.99 214 PHE A CA 1
ATOM 1575 C C . PHE A 1 214 ? 71.285 61.759 28.131 1.00 20.33 214 PHE A C 1
ATOM 1576 O O . PHE A 1 214 ? 72.002 60.763 28.263 1.00 25.12 214 PHE A O 1
ATOM 1584 N N . HIS A 1 215 ? 70.531 61.951 27.053 1.00 22.79 215 HIS A N 1
ATOM 1585 C CA . HIS A 1 215 ? 70.460 60.936 26.021 1.00 21.19 215 HIS A CA 1
ATOM 1586 C C . HIS A 1 215 ? 71.708 60.909 25.138 1.00 23.50 215 HIS A C 1
ATOM 1587 O O . HIS A 1 215 ? 72.109 59.856 24.647 1.00 21.42 215 HIS A O 1
ATOM 1594 N N . LEU A 1 216 ? 72.343 62.063 24.955 1.00 21.66 216 LEU A N 1
ATOM 1595 C CA . LEU A 1 216 ? 73.573 62.120 24.169 1.00 21.83 216 LEU A CA 1
ATOM 1596 C C . LEU A 1 216 ? 74.721 61.293 24.756 1.00 30.21 216 LEU A C 1
ATOM 1597 O O . LEU A 1 216 ? 75.706 60.998 24.067 1.00 28.20 216 LEU A O 1
ATOM 1602 N N . LYS A 1 217 ? 74.595 60.914 26.024 1.00 24.85 217 LYS A N 1
ATOM 1603 C CA . LYS A 1 217 ? 75.568 60.026 26.652 1.00 27.47 217 LYS A CA 1
ATOM 1604 C C . LYS A 1 217 ? 75.390 58.579 26.188 1.00 28.41 217 LYS A C 1
ATOM 1605 O O . LYS A 1 217 ? 76.246 57.731 26.443 1.00 30.05 217 LYS A O 1
ATOM 1611 N N . ARG A 1 218 ? 74.271 58.299 25.523 1.00 23.71 218 ARG A N 1
ATOM 1612 C CA . ARG A 1 218 ? 73.886 56.924 25.197 1.00 26.73 218 ARG A CA 1
ATOM 1613 C C . ARG A 1 218 ? 73.739 56.707 23.700 1.00 27.70 218 ARG A C 1
ATOM 1614 O O . ARG A 1 218 ? 73.982 55.611 23.193 1.00 28.00 218 ARG A O 1
ATOM 1622 N N . VAL A 1 219 ? 73.330 57.753 22.996 1.00 22.24 219 VAL A N 1
ATOM 1623 C CA . VAL A 1 219 ? 73.127 57.647 21.554 1.00 20.49 219 VAL A CA 1
ATOM 1624 C C . VAL A 1 219 ? 73.828 58.797 20.856 1.00 21.08 219 VAL A C 1
ATOM 1625 O O . VAL A 1 219 ? 74.374 59.682 21.511 1.00 27.35 219 VAL A O 1
ATOM 1629 N N . ASP A 1 220 ? 73.817 58.788 19.526 1.00 20.59 220 ASP A N 1
ATOM 1630 C CA . ASP A 1 220 ? 74.589 59.762 18.768 1.00 18.98 220 ASP A CA 1
ATOM 1631 C C . ASP A 1 220 ? 73.907 61.109 18.674 1.00 22.96 220 ASP A C 1
ATOM 1632 O O . ASP A 1 220 ? 74.571 62.119 18.485 1.00 22.29 220 ASP A O 1
ATOM 1637 N N . GLY A 1 221 ? 72.583 61.124 18.755 1.00 18.93 221 GLY A N 1
ATOM 1638 C CA . GLY A 1 221 ? 71.856 62.363 18.545 1.00 19.37 221 GLY A CA 1
ATOM 1639 C C . GLY A 1 221 ? 70.512 62.415 19.225 1.00 17.50 221 GLY A C 1
ATOM 1640 O O . GLY A 1 221 ? 69.978 61.380 19.659 1.00 17.03 221 GLY A O 1
ATOM 1641 N N . VAL A 1 222 ? 69.972 63.631 19.330 1.00 13.11 222 VAL A N 1
ATOM 1642 C CA . VAL A 1 222 ? 68.649 63.834 19.888 1.00 14.20 222 VAL A CA 1
ATOM 1643 C C . VAL A 1 222 ? 67.864 64.757 18.987 1.00 18.21 222 VAL A C 1
ATOM 1644 O O . VAL A 1 222 ? 68.391 65.757 18.491 1.00 19.88 222 VAL A O 1
ATOM 1648 N N . MET A 1 223 ? 66.602 64.409 18.765 1.00 15.57 223 MET A N 1
ATOM 1649 C CA . MET A 1 223 ? 65.722 65.247 17.959 1.00 16.12 223 MET A CA 1
ATOM 1650 C C . MET A 1 223 ? 64.599 65.792 18.839 1.00 16.33 223 MET A C 1
ATOM 1651 O O . MET A 1 223 ? 63.913 65.015 19.531 1.00 17.10 223 MET A O 1
ATOM 1656 N N . LEU A 1 224 ? 64.422 67.118 18.825 1.00 14.76 224 LEU A N 1
ATOM 1657 C CA . LEU A 1 224 ? 63.352 67.776 19.598 1.00 13.99 224 LEU A CA 1
ATOM 1658 C C . LEU A 1 224 ? 62.301 68.409 18.696 1.00 14.26 224 LEU A C 1
ATOM 1659 O O . LEU A 1 224 ? 62.625 69.163 17.773 1.00 16.20 224 LEU A O 1
ATOM 1664 N N . GLY A 1 225 ? 61.033 68.119 18.961 1.00 15.10 225 GLY A N 1
ATOM 1665 C CA . GLY A 1 225 ? 59.965 68.666 18.136 1.00 16.38 225 GLY A CA 1
ATOM 1666 C C . GLY A 1 225 ? 59.108 69.671 18.889 1.00 14.51 225 GLY A C 1
ATOM 1667 O O . GLY A 1 225 ? 59.324 70.889 18.835 1.00 14.85 225 GLY A O 1
ATOM 1668 N N . ARG A 1 226 ? 58.120 69.151 19.599 1.00 14.45 226 ARG A N 1
ATOM 1669 C CA . ARG A 1 226 ? 57.155 70.004 20.272 1.00 16.46 226 ARG A CA 1
ATOM 1670 C C . ARG A 1 226 ? 57.760 71.050 21.217 1.00 16.35 226 ARG A C 1
ATOM 1671 O O . ARG A 1 226 ? 57.264 72.179 21.278 1.00 15.79 226 ARG A O 1
ATOM 1679 N N . ALA A 1 227 ? 58.792 70.681 21.974 1.00 18.01 227 ALA A N 1
ATOM 1680 C CA . ALA A 1 227 ? 59.374 71.620 22.942 1.00 17.84 227 ALA A CA 1
ATOM 1681 C C . ALA A 1 227 ? 59.938 72.861 22.258 1.00 17.32 227 ALA A C 1
ATOM 1682 O O . ALA A 1 227 ? 59.908 73.966 22.834 1.00 17.11 227 ALA A O 1
ATOM 1684 N N . VAL A 1 228 ? 60.455 72.675 21.044 1.00 17.04 228 VAL A N 1
ATOM 1685 C CA . VAL A 1 228 ? 61.056 73.780 20.285 1.00 13.62 228 VAL A CA 1
ATOM 1686 C C . VAL A 1 228 ? 59.979 74.669 19.715 1.00 17.30 228 VAL A C 1
ATOM 1687 O O . VAL A 1 228 ? 60.101 75.901 19.722 1.00 14.86 228 VAL A O 1
ATOM 1691 N N . TYR A 1 229 ? 58.900 74.065 19.231 1.00 14.34 229 TYR A N 1
ATOM 1692 C CA . TYR A 1 229 ? 57.818 74.904 18.739 1.00 18.37 229 TYR A CA 1
ATOM 1693 C C . TYR A 1 229 ? 57.137 75.677 19.875 1.00 18.87 229 TYR A C 1
ATOM 1694 O O . TYR A 1 229 ? 56.754 76.838 19.718 1.00 19.51 229 TYR A O 1
ATOM 1703 N N . GLU A 1 230 ? 56.992 75.042 21.034 1.00 15.71 230 GLU A N 1
ATOM 1704 C CA . GLU A 1 230 ? 56.424 75.732 22.182 1.00 16.38 230 GLU A CA 1
ATOM 1705 C C . GLU A 1 230 ? 57.310 76.868 22.712 1.00 20.65 230 GLU A C 1
ATOM 1706 O O . GLU A 1 230 ? 56.795 77.841 23.264 1.00 19.94 230 GLU A O 1
ATOM 1712 N N . ASP A 1 231 ? 58.624 76.737 22.559 1.00 16.29 231 ASP A N 1
ATOM 1713 C CA . ASP A 1 231 ? 59.573 77.714 23.116 1.00 19.72 231 ASP A CA 1
ATOM 1714 C C . ASP A 1 231 ? 60.921 77.542 22.413 1.00 19.68 231 ASP A C 1
ATOM 1715 O O . ASP A 1 231 ? 61.763 76.741 22.832 1.00 18.32 231 ASP A O 1
ATOM 1720 N N . PRO A 1 232 ? 61.117 78.273 21.304 1.00 18.32 232 PRO A N 1
ATOM 1721 C CA . PRO A 1 232 ? 62.343 78.080 20.529 1.00 15.41 232 PRO A CA 1
ATOM 1722 C C . PRO A 1 232 ? 63.601 78.271 21.370 1.00 16.55 232 PRO A C 1
ATOM 1723 O O . PRO A 1 232 ? 64.608 77.632 21.055 1.00 15.25 232 PRO A O 1
ATOM 1727 N N . PHE A 1 233 ? 63.544 79.084 22.413 1.00 18.04 233 PHE A N 1
ATOM 1728 C CA . PHE A 1 233 ? 64.721 79.310 23.258 1.00 18.58 233 PHE A CA 1
ATOM 1729 C C . PHE A 1 233 ? 65.065 78.141 24.187 1.00 17.88 233 PHE A C 1
ATOM 1730 O O . PHE A 1 233 ? 66.004 78.217 24.982 1.00 20.18 233 PHE A O 1
ATOM 1738 N N . VAL A 1 234 ? 64.313 77.053 24.081 1.00 17.82 234 VAL A N 1
ATOM 1739 C CA . VAL A 1 234 ? 64.763 75.787 24.670 1.00 18.82 234 VAL A CA 1
ATOM 1740 C C . VAL A 1 234 ? 66.135 75.418 24.071 1.00 20.59 234 VAL A C 1
ATOM 1741 O O . VAL A 1 234 ? 66.931 74.707 24.701 1.00 20.05 234 VAL A O 1
ATOM 1745 N N . LEU A 1 235 ? 66.418 75.937 22.873 1.00 18.05 235 LEU A N 1
ATOM 1746 C CA . LEU A 1 235 ? 67.719 75.730 22.235 1.00 16.97 235 LEU A CA 1
ATOM 1747 C C . LEU A 1 235 ? 68.759 76.819 22.487 1.00 18.11 235 LEU A C 1
ATOM 1748 O O . LEU A 1 235 ? 69.809 76.802 21.858 1.00 19.18 235 LEU A O 1
ATOM 1753 N N . GLU A 1 236 ? 68.484 77.753 23.395 1.00 17.58 236 GLU A N 1
ATOM 1754 C CA . GLU A 1 236 ? 69.391 78.875 23.629 1.00 22.11 236 GLU A CA 1
ATOM 1755 C C . GLU A 1 236 ? 70.854 78.491 23.870 1.00 23.41 236 GLU A C 1
ATOM 1756 O O . GLU A 1 236 ? 71.766 79.157 23.381 1.00 22.78 236 GLU A O 1
ATOM 1762 N N . GLU A 1 237 ? 71.083 77.426 24.633 1.00 20.16 237 GLU A N 1
ATOM 1763 C CA . GLU A 1 237 ? 72.438 77.034 24.999 1.00 19.55 237 GLU A CA 1
ATOM 1764 C C . GLU A 1 237 ? 73.025 75.946 24.105 1.00 19.38 237 GLU A C 1
ATOM 1765 O O . GLU A 1 237 ? 74.138 75.479 24.344 1.00 21.56 237 GLU A O 1
ATOM 1771 N N . ALA A 1 238 ? 72.292 75.567 23.059 1.00 22.98 238 ALA A N 1
ATOM 1772 C CA . ALA A 1 238 ? 72.726 74.458 22.196 1.00 19.58 238 ALA A CA 1
ATOM 1773 C C . ALA A 1 238 ? 74.050 74.739 21.507 1.00 19.00 238 ALA A C 1
ATOM 1774 O O . ALA A 1 238 ? 74.920 73.866 21.430 1.00 21.44 238 ALA A O 1
ATOM 1776 N N . ASP A 1 239 ? 74.209 75.943 20.966 1.00 18.16 239 ASP A N 1
ATOM 1777 C CA . ASP A 1 239 ? 75.430 76.210 20.217 1.00 20.01 239 ASP A CA 1
ATOM 1778 C C . ASP A 1 239 ? 76.657 76.080 21.112 1.00 25.97 239 ASP A C 1
ATOM 1779 O O . ASP A 1 239 ? 77.679 75.525 20.692 1.00 24.80 239 ASP A O 1
ATOM 1784 N N . ARG A 1 240 ? 76.544 76.563 22.349 1.00 26.23 240 ARG A N 1
ATOM 1785 C CA . ARG A 1 240 ? 77.642 76.498 23.310 1.00 24.35 240 ARG A CA 1
ATOM 1786 C C . ARG A 1 240 ? 77.807 75.090 23.879 1.00 27.12 240 ARG A C 1
ATOM 1787 O O . ARG A 1 240 ? 78.902 74.535 23.873 1.00 29.13 240 ARG A O 1
ATOM 1795 N N . ARG A 1 241 ? 76.712 74.508 24.358 1.00 23.65 241 ARG A N 1
ATOM 1796 C CA . ARG A 1 241 ? 76.807 73.282 25.144 1.00 26.97 241 ARG A CA 1
ATOM 1797 C C . ARG A 1 241 ? 76.875 72.018 24.299 1.00 30.69 241 ARG A C 1
ATOM 1798 O O . ARG A 1 241 ? 77.467 71.020 24.714 1.00 31.46 241 ARG A O 1
ATOM 1806 N N . VAL A 1 242 ? 76.272 72.055 23.120 1.00 26.34 242 VAL A N 1
ATOM 1807 C CA . VAL A 1 242 ? 76.345 70.911 22.216 1.00 28.96 242 VAL A CA 1
ATOM 1808 C C . VAL A 1 242 ? 77.408 71.078 21.124 1.00 31.12 242 VAL A C 1
ATOM 1809 O O . VAL A 1 242 ? 78.214 70.174 20.895 1.00 39.33 242 VAL A O 1
ATOM 1813 N N . PHE A 1 243 ? 77.421 72.227 20.455 1.00 25.07 243 PHE A N 1
ATOM 1814 C CA . PHE A 1 243 ? 78.279 72.393 19.275 1.00 26.16 243 PHE A CA 1
ATOM 1815 C C . PHE A 1 243 ? 79.615 73.075 19.537 1.00 30.94 243 PHE A C 1
ATOM 1816 O O . PHE A 1 243 ? 80.441 73.195 18.629 1.00 36.88 243 PHE A O 1
ATOM 1824 N N . GLY A 1 244 ? 79.823 73.516 20.772 1.00 28.15 244 GLY A N 1
ATOM 1825 C CA . GLY A 1 244 ? 81.083 74.131 21.151 1.00 35.03 244 GLY A CA 1
ATOM 1826 C C . GLY A 1 244 ? 81.344 75.487 20.517 1.00 41.33 244 GLY A C 1
ATOM 1827 O O . GLY A 1 244 ? 82.498 75.916 20.396 1.00 43.29 244 GLY A O 1
ATOM 1828 N N . LEU A 1 245 ? 80.276 76.167 20.109 1.00 37.88 245 LEU A N 1
ATOM 1829 C CA . LEU A 1 245 ? 80.389 77.496 19.512 1.00 36.70 245 LEU A CA 1
ATOM 1830 C C . LEU A 1 245 ? 80.250 78.589 20.562 1.00 36.10 245 LEU A C 1
ATOM 1831 O O . LEU A 1 245 ? 79.355 78.531 21.400 1.00 37.50 245 LEU A O 1
ATOM 1836 N N . PRO A 1 246 ? 81.128 79.599 20.508 1.00 39.90 246 PRO A N 1
ATOM 1837 C CA . PRO A 1 246 ? 81.104 80.709 21.465 1.00 38.58 246 PRO A CA 1
ATOM 1838 C C . PRO A 1 246 ? 80.016 81.707 21.093 1.00 36.29 246 PRO A C 1
ATOM 1839 O O . PRO A 1 246 ? 80.285 82.889 20.868 1.00 39.67 246 PRO A O 1
ATOM 1843 N N . ARG A 1 247 ? 78.786 81.215 21.035 1.00 33.07 247 ARG A N 1
ATOM 1844 C CA . ARG A 1 247 ? 77.663 82.002 20.563 1.00 36.37 247 ARG A CA 1
ATOM 1845 C C . ARG A 1 247 ? 76.490 81.816 21.504 1.00 30.94 247 ARG A C 1
ATOM 1846 O O . ARG A 1 247 ? 76.237 80.701 21.954 1.00 31.84 247 ARG A O 1
ATOM 1854 N N . ARG A 1 248 ? 75.787 82.902 21.816 1.00 25.94 248 ARG A N 1
ATOM 1855 C CA . ARG A 1 248 ? 74.580 82.804 22.634 1.00 23.18 248 ARG A CA 1
ATOM 1856 C C . ARG A 1 248 ? 73.571 83.845 22.202 1.00 22.48 248 ARG A C 1
ATOM 1857 O O . ARG A 1 248 ? 73.809 85.038 22.351 1.00 29.91 248 ARG A O 1
ATOM 1865 N N . PRO A 1 249 ? 72.427 83.387 21.672 1.00 22.11 249 PRO A N 1
ATOM 1866 C CA . PRO A 1 249 ? 71.395 84.269 21.127 1.00 26.13 249 PRO A CA 1
ATOM 1867 C C . PRO A 1 249 ? 70.651 85.003 22.234 1.00 26.96 249 PRO A C 1
ATOM 1868 O O . PRO A 1 249 ? 70.595 84.511 23.362 1.00 26.20 249 PRO A O 1
ATOM 1872 N N . SER A 1 250 ? 70.120 86.179 21.914 1.00 24.28 250 SER A N 1
ATOM 1873 C CA . SER A 1 250 ? 69.185 86.880 22.789 1.00 24.00 250 SER A CA 1
ATOM 1874 C C . SER A 1 250 ? 67.842 86.964 22.070 1.00 28.04 250 SER A C 1
ATOM 1875 O O . SER A 1 250 ? 67.787 86.996 20.835 1.00 22.01 250 SER A O 1
ATOM 1878 N N . ARG A 1 251 ? 66.756 86.984 22.833 1.00 21.92 251 ARG A N 1
ATOM 1879 C CA . ARG A 1 251 ? 65.424 86.958 22.233 1.00 22.84 251 ARG A CA 1
ATOM 1880 C C . ARG A 1 251 ? 65.153 88.235 21.444 1.00 20.10 251 ARG A C 1
ATOM 1881 O O . ARG A 1 251 ? 64.560 88.198 20.356 1.00 22.84 251 ARG A O 1
ATOM 1889 N N . LEU A 1 252 ? 65.610 89.360 21.990 1.00 19.90 252 LEU A N 1
ATOM 1890 C CA . LEU A 1 252 ? 65.490 90.639 21.301 1.00 22.69 252 LEU A CA 1
ATOM 1891 C C . LEU A 1 252 ? 66.281 90.686 19.988 1.00 23.39 252 LEU A C 1
ATOM 1892 O O . LEU A 1 252 ? 65.793 91.225 18.991 1.00 21.08 252 LEU A O 1
ATOM 1897 N N . GLU A 1 253 ? 67.487 90.130 19.978 1.00 21.29 253 GLU A N 1
ATOM 1898 C CA . GLU A 1 253 ? 68.273 90.064 18.744 1.00 20.66 253 GLU A CA 1
ATOM 1899 C C . GLU A 1 253 ? 67.567 89.208 17.695 1.00 21.15 253 GLU A C 1
ATOM 1900 O O . GLU A 1 253 ? 67.489 89.573 16.519 1.00 20.18 253 GLU A O 1
ATOM 1906 N N . VAL A 1 254 ? 67.064 88.059 18.127 1.00 23.15 254 VAL A N 1
ATOM 1907 C CA . VAL A 1 254 ? 66.306 87.188 17.233 1.00 19.46 254 VAL A CA 1
ATOM 1908 C C . VAL A 1 254 ? 65.079 87.908 16.681 1.00 19.14 254 VAL A C 1
ATOM 1909 O O . VAL A 1 254 ? 64.800 87.851 15.483 1.00 19.20 254 VAL A O 1
ATOM 1913 N N . ALA A 1 255 ? 64.347 88.592 17.552 1.00 18.51 255 ALA A N 1
ATOM 1914 C CA . ALA A 1 255 ? 63.168 89.330 17.109 1.00 18.80 255 ALA A CA 1
ATOM 1915 C C . ALA A 1 255 ? 63.517 90.412 16.093 1.00 20.38 255 ALA A C 1
ATOM 1916 O O . ALA A 1 255 ? 62.784 90.618 15.120 1.00 21.30 255 ALA A O 1
ATOM 1918 N N . ARG A 1 256 ? 64.623 91.120 16.316 1.00 17.42 256 ARG A N 1
ATOM 1919 C CA . ARG A 1 256 ? 65.038 92.158 15.368 1.00 19.66 256 ARG A CA 1
ATOM 1920 C C . ARG A 1 256 ? 65.413 91.541 14.023 1.00 19.40 256 ARG A C 1
ATOM 1921 O O . ARG A 1 256 ? 65.165 92.133 12.967 1.00 18.21 256 ARG A O 1
ATOM 1929 N N . ARG A 1 257 ? 66.027 90.359 14.051 1.00 15.76 257 ARG A N 1
ATOM 1930 C CA . ARG A 1 257 ? 66.389 89.710 12.798 1.00 18.37 257 ARG A CA 1
ATOM 1931 C C . ARG A 1 257 ? 65.120 89.232 12.087 1.00 22.87 257 ARG A C 1
ATOM 1932 O O . ARG A 1 257 ? 65.008 89.333 10.856 1.00 19.44 257 ARG A O 1
ATOM 1940 N N . MET A 1 258 ? 64.157 88.736 12.864 1.00 19.38 258 MET A N 1
ATOM 1941 C CA . MET A 1 258 ? 62.875 88.310 12.298 1.00 17.19 258 MET A CA 1
ATOM 1942 C C . MET A 1 258 ? 62.077 89.475 11.686 1.00 18.08 258 MET A C 1
ATOM 1943 O O . MET A 1 258 ? 61.368 89.293 10.682 1.00 16.26 258 MET A O 1
ATOM 1948 N N . ARG A 1 259 ? 62.212 90.666 12.271 1.00 16.84 259 ARG A N 1
ATOM 1949 C CA . ARG A 1 259 ? 61.562 91.861 11.755 1.00 16.83 259 ARG A CA 1
ATOM 1950 C C . ARG A 1 259 ? 62.096 92.179 10.355 1.00 21.00 259 ARG A C 1
ATOM 1951 O O . ARG A 1 259 ? 61.319 92.431 9.432 1.00 19.74 259 ARG A O 1
ATOM 1959 N N . ALA A 1 260 ? 63.419 92.167 10.205 1.00 18.37 260 ALA A N 1
ATOM 1960 C CA . ALA A 1 260 ? 64.041 92.380 8.900 1.00 17.09 260 ALA A CA 1
ATOM 1961 C C . ALA A 1 260 ? 63.617 91.320 7.865 1.00 17.80 260 ALA A C 1
ATOM 1962 O O . ALA A 1 260 ? 63.364 91.636 6.688 1.00 17.52 260 ALA A O 1
ATOM 1964 N N . TYR A 1 261 ? 63.534 90.068 8.308 1.00 19.04 261 TYR A N 1
ATOM 1965 C CA . TYR A 1 261 ? 63.076 88.975 7.465 1.00 16.79 261 TYR A CA 1
ATOM 1966 C C . TYR A 1 261 ? 61.627 89.193 7.046 1.00 14.26 261 TYR A C 1
ATOM 1967 O O . TYR A 1 261 ? 61.285 88.998 5.878 1.00 17.29 261 TYR A O 1
ATOM 1976 N N . LEU A 1 262 ? 60.768 89.566 7.997 1.00 17.16 262 LEU A N 1
ATOM 1977 C CA . LEU A 1 262 ? 59.352 89.773 7.685 1.00 16.50 262 LEU A CA 1
ATOM 1978 C C . LEU A 1 262 ? 59.193 90.903 6.672 1.00 15.93 262 LEU A C 1
ATOM 1979 O O . LEU A 1 262 ? 58.425 90.801 5.712 1.00 16.18 262 LEU A O 1
ATOM 1984 N N . GLU A 1 263 ? 59.898 92.003 6.898 1.00 16.89 263 GLU A N 1
ATOM 1985 C CA . GLU A 1 263 ? 59.797 93.124 5.972 1.00 17.99 263 GLU A CA 1
ATOM 1986 C C . GLU A 1 263 ? 60.100 92.686 4.534 1.00 21.82 263 GLU A C 1
ATOM 1987 O O . GLU A 1 263 ? 59.379 93.033 3.590 1.00 19.33 263 GLU A O 1
ATOM 1993 N N . GLU A 1 264 ? 61.176 91.927 4.371 1.00 16.82 264 GLU A N 1
ATOM 1994 C CA . GLU A 1 264 ? 61.589 91.471 3.049 1.00 18.23 264 GLU A CA 1
ATOM 1995 C C . GLU A 1 264 ? 60.585 90.454 2.487 1.00 15.79 264 GLU A C 1
ATOM 1996 O O . GLU A 1 264 ? 60.184 90.545 1.322 1.00 17.68 264 GLU A O 1
ATOM 2002 N N . GLU A 1 265 ? 60.154 89.516 3.322 1.00 17.58 265 GLU A N 1
ATOM 2003 C CA . GLU A 1 265 ? 59.225 88.473 2.883 1.00 15.30 265 GLU A CA 1
ATOM 2004 C C . GLU A 1 265 ? 57.875 89.036 2.459 1.00 15.95 265 GLU A C 1
ATOM 2005 O O . GLU A 1 265 ? 57.288 88.581 1.473 1.00 16.97 265 GLU A O 1
ATOM 2011 N N . VAL A 1 266 ? 57.358 90.011 3.199 1.00 16.18 266 VAL A N 1
ATOM 2012 C CA . VAL A 1 266 ? 56.092 90.603 2.798 1.00 17.56 266 VAL A CA 1
ATOM 2013 C C . VAL A 1 266 ? 56.226 91.317 1.452 1.00 19.31 266 VAL A C 1
ATOM 2014 O O . VAL A 1 266 ? 55.328 91.245 0.617 1.00 17.89 266 VAL A O 1
ATOM 2018 N N . LEU A 1 267 ? 57.348 91.996 1.230 1.00 15.44 267 LEU A N 1
ATOM 2019 C CA . LEU A 1 267 ? 57.584 92.625 -0.073 1.00 17.26 267 LEU A CA 1
ATOM 2020 C C . LEU A 1 267 ? 57.679 91.571 -1.178 1.00 17.38 267 LEU A C 1
ATOM 2021 O O . LEU A 1 267 ? 57.267 91.812 -2.321 1.00 18.00 267 LEU A O 1
ATOM 2026 N N . LYS A 1 268 ? 58.233 90.412 -0.848 1.00 17.91 268 LYS A N 1
ATOM 2027 C CA . LYS A 1 268 ? 58.318 89.323 -1.824 1.00 19.47 268 LYS A CA 1
ATOM 2028 C C . LYS A 1 268 ? 56.986 88.624 -2.108 1.00 24.19 268 LYS A C 1
ATOM 2029 O O . LYS A 1 268 ? 56.895 87.820 -3.037 1.00 23.19 268 LYS A O 1
ATOM 2035 N N . GLY A 1 269 ? 55.960 88.943 -1.326 1.00 18.11 269 GLY A N 1
ATOM 2036 C CA . GLY A 1 269 ? 54.622 88.433 -1.567 1.00 16.70 269 GLY A CA 1
ATOM 2037 C C . GLY A 1 269 ? 54.134 87.445 -0.517 1.00 18.36 269 GLY A C 1
ATOM 2038 O O . GLY A 1 269 ? 53.075 86.853 -0.649 1.00 24.01 269 GLY A O 1
ATOM 2039 N N . THR A 1 270 ? 54.903 87.283 0.546 1.00 15.51 270 THR A N 1
ATOM 2040 C CA . THR A 1 270 ? 54.487 86.394 1.632 1.00 18.01 270 THR A CA 1
ATOM 2041 C C . THR A 1 270 ? 53.470 87.072 2.540 1.00 17.82 270 THR A C 1
ATOM 2042 O O . THR A 1 270 ? 53.678 88.185 2.976 1.00 19.22 270 THR A O 1
ATOM 2046 N N . PRO A 1 271 ? 52.353 86.396 2.825 1.00 20.11 271 PRO A N 1
ATOM 2047 C CA . PRO A 1 271 ? 51.386 86.964 3.764 1.00 22.36 271 PRO A CA 1
ATOM 2048 C C . PRO A 1 271 ? 52.053 87.078 5.132 1.00 21.56 271 PRO A C 1
ATOM 2049 O O . PRO A 1 271 ? 52.690 86.128 5.572 1.00 18.82 271 PRO A O 1
ATOM 2053 N N . PRO A 1 272 ? 51.902 88.225 5.800 1.00 17.82 272 PRO A N 1
ATOM 2054 C CA . PRO A 1 272 ? 52.632 88.455 7.052 1.00 14.79 272 PRO A CA 1
ATOM 2055 C C . PRO A 1 272 ? 52.367 87.348 8.082 1.00 17.90 272 PRO A C 1
ATOM 2056 O O . PRO A 1 272 ? 53.300 86.991 8.815 1.00 17.75 272 PRO A O 1
ATOM 2060 N N . TRP A 1 273 ? 51.128 86.836 8.157 1.00 17.91 273 TRP A N 1
ATOM 2061 C CA . TRP A 1 273 ? 50.788 85.838 9.189 1.00 17.07 273 TRP A CA 1
ATOM 2062 C C . TRP A 1 273 ? 51.542 84.523 8.978 1.00 19.08 273 TRP A C 1
ATOM 2063 O O . TRP A 1 273 ? 51.760 83.781 9.931 1.00 17.46 273 TRP A O 1
ATOM 2074 N N . ALA A 1 274 ? 51.934 84.226 7.743 1.00 19.87 274 ALA A N 1
ATOM 2075 C CA . ALA A 1 274 ? 52.696 83.005 7.477 1.00 17.63 274 ALA A CA 1
ATOM 2076 C C . ALA A 1 274 ? 53.998 82.986 8.281 1.00 16.43 274 ALA A C 1
ATOM 2077 O O . ALA A 1 274 ? 54.521 81.930 8.612 1.00 19.04 274 ALA A O 1
ATOM 2079 N N . VAL A 1 275 ? 54.516 84.167 8.581 1.00 17.07 275 VAL A N 1
ATOM 2080 C CA . VAL A 1 275 ? 55.757 84.323 9.334 1.00 14.54 275 VAL A CA 1
ATOM 2081 C C . VAL A 1 275 ? 55.414 84.539 10.808 1.00 18.63 275 VAL A C 1
ATOM 2082 O O . VAL A 1 275 ? 55.959 83.861 11.694 1.00 16.47 275 VAL A O 1
ATOM 2086 N N . LEU A 1 276 ? 54.498 85.471 11.060 1.00 16.96 276 LEU A N 1
ATOM 2087 C CA . LEU A 1 276 ? 54.161 85.876 12.425 1.00 16.62 276 LEU A CA 1
ATOM 2088 C C . LEU A 1 276 ? 53.560 84.767 13.278 1.00 20.90 276 LEU A C 1
ATOM 2089 O O . LEU A 1 276 ? 53.763 84.735 14.492 1.00 20.15 276 LEU A O 1
ATOM 2094 N N . ARG A 1 277 ? 52.812 83.863 12.659 1.00 15.95 277 ARG A N 1
ATOM 2095 C CA . ARG A 1 277 ? 52.177 82.806 13.441 1.00 15.21 277 ARG A CA 1
ATOM 2096 C C . ARG A 1 277 ? 53.226 81.909 14.129 1.00 20.31 277 ARG A C 1
ATOM 2097 O O . ARG A 1 277 ? 52.933 81.247 15.140 1.00 21.33 277 ARG A O 1
ATOM 2105 N N . HIS A 1 278 ? 54.451 81.901 13.595 1.00 16.39 278 HIS A N 1
ATOM 2106 C CA . HIS A 1 278 ? 55.525 81.102 14.183 1.00 15.46 278 HIS A CA 1
ATOM 2107 C C . HIS A 1 278 ? 56.426 81.860 15.161 1.00 15.95 278 HIS A C 1
ATOM 2108 O O . HIS A 1 278 ? 57.442 81.316 15.610 1.00 19.57 278 HIS A O 1
ATOM 2115 N N . MET A 1 279 ? 56.075 83.108 15.474 1.00 16.87 279 MET A N 1
ATOM 2116 C CA . MET A 1 279 ? 56.889 83.954 16.335 1.00 18.53 279 MET A CA 1
ATOM 2117 C C . MET A 1 279 ? 56.205 84.220 17.692 1.00 16.45 279 MET A C 1
ATOM 2118 O O . MET A 1 279 ? 56.703 85.004 18.492 1.00 22.01 279 MET A O 1
ATOM 2123 N N . LEU A 1 280 ? 55.056 83.590 17.931 1.00 17.88 280 LEU A N 1
ATOM 2124 C CA . LEU A 1 280 ? 54.218 83.970 19.070 1.00 20.68 280 LEU A CA 1
ATOM 2125 C C . LEU A 1 280 ? 54.847 83.540 20.395 1.00 18.05 280 LEU A C 1
ATOM 2126 O O . LEU A 1 280 ? 54.541 84.095 21.450 1.00 22.51 280 LEU A O 1
ATOM 2131 N N . ASN A 1 281 ? 55.733 82.557 20.324 1.00 16.00 281 ASN A N 1
ATOM 2132 C CA . ASN A 1 281 ? 56.309 81.962 21.528 1.00 17.43 281 ASN A CA 1
ATOM 2133 C C . ASN A 1 281 ? 57.729 82.421 21.798 1.00 19.28 281 ASN A C 1
ATOM 2134 O O . ASN A 1 281 ? 58.398 81.890 22.686 1.00 22.56 281 ASN A O 1
ATOM 2139 N N . LEU A 1 282 ? 58.196 83.406 21.046 1.00 17.48 282 LEU A N 1
ATOM 2140 C CA . LEU A 1 282 ? 59.590 83.828 21.191 1.00 17.21 282 LEU A CA 1
ATOM 2141 C C . LEU A 1 282 ? 59.910 84.307 22.613 1.00 20.29 282 LEU A C 1
ATOM 2142 O O . LEU A 1 282 ? 61.033 84.153 23.083 1.00 22.86 282 LEU A O 1
ATOM 2147 N N . PHE A 1 283 ? 58.932 84.889 23.304 1.00 19.81 283 PHE A N 1
ATOM 2148 C CA . PHE A 1 283 ? 59.155 85.348 24.674 1.00 22.62 283 PHE A CA 1
ATOM 2149 C C . PHE A 1 283 ? 58.381 84.535 25.717 1.00 25.28 283 PHE A C 1
ATOM 2150 O O . PHE A 1 283 ? 58.010 85.050 26.781 1.00 25.29 283 PHE A O 1
ATOM 2158 N N . ARG A 1 284 ? 58.157 83.253 25.444 1.00 22.95 284 ARG A N 1
ATOM 2159 C CA . ARG A 1 284 ? 57.455 82.426 26.409 1.00 26.71 284 ARG A CA 1
ATOM 2160 C C . ARG A 1 284 ? 58.147 82.453 27.766 1.00 27.81 284 ARG A C 1
ATOM 2161 O O . ARG A 1 284 ? 59.362 82.233 27.864 1.00 25.55 284 ARG A O 1
ATOM 2169 N N . GLY A 1 285 ? 57.365 82.727 28.803 1.00 24.04 285 GLY A N 1
ATOM 2170 C CA . GLY A 1 285 ? 57.860 82.758 30.170 1.00 27.86 285 GLY A CA 1
ATOM 2171 C C . GLY A 1 285 ? 58.663 83.992 30.554 1.00 33.24 285 GLY A C 1
ATOM 2172 O O . GLY A 1 285 ? 59.233 84.046 31.650 1.00 36.73 285 GLY A O 1
ATOM 2173 N N . ARG A 1 286 ? 58.707 84.982 29.669 1.00 24.70 286 ARG A N 1
ATOM 2174 C CA . ARG A 1 286 ? 59.503 86.182 29.900 1.00 25.50 286 ARG A CA 1
ATOM 2175 C C . ARG A 1 286 ? 58.572 87.320 30.265 1.00 31.16 286 ARG A C 1
ATOM 2176 O O . ARG A 1 286 ? 57.378 87.252 29.973 1.00 29.71 286 ARG A O 1
ATOM 2184 N N . PRO A 1 287 ? 59.110 88.369 30.908 1.00 33.13 287 PRO A N 1
ATOM 2185 C CA . PRO A 1 287 ? 58.283 89.550 31.173 1.00 35.92 287 PRO A CA 1
ATOM 2186 C C . PRO A 1 287 ? 57.673 90.047 29.869 1.00 32.44 287 PRO A C 1
ATOM 2187 O O . PRO A 1 287 ? 58.387 90.159 28.856 1.00 30.36 287 PRO A O 1
ATOM 2191 N N . LYS A 1 288 ? 56.368 90.309 29.894 1.00 32.73 288 LYS A N 1
ATOM 2192 C CA . LYS A 1 288 ? 55.620 90.793 28.731 1.00 31.47 288 LYS A CA 1
ATOM 2193 C C . LYS A 1 288 ? 55.428 89.739 27.646 1.00 34.03 288 LYS A C 1
ATOM 2194 O O . LYS A 1 288 ? 54.976 90.048 26.545 1.00 32.26 288 LYS A O 1
ATOM 2200 N N . GLY A 1 289 ? 55.759 88.494 27.965 1.00 33.24 289 GLY A N 1
ATOM 2201 C CA . GLY A 1 289 ? 55.597 87.406 27.022 1.00 29.57 289 GLY A CA 1
ATOM 2202 C C . GLY A 1 289 ? 54.194 87.289 26.446 1.00 33.64 289 GLY A C 1
ATOM 2203 O O . GLY A 1 289 ? 54.034 87.077 25.239 1.00 31.66 289 GLY A O 1
ATOM 2204 N N . ARG A 1 290 ? 53.186 87.432 27.299 1.00 34.13 290 ARG A N 1
ATOM 2205 C CA . ARG A 1 290 ? 51.789 87.324 26.878 1.00 36.45 290 ARG A CA 1
ATOM 2206 C C . ARG A 1 290 ? 51.360 88.504 26.013 1.00 35.84 290 ARG A C 1
ATOM 2207 O O . ARG A 1 290 ? 50.574 88.343 25.086 1.00 31.84 290 ARG A O 1
ATOM 2215 N N . LEU A 1 291 ? 51.864 89.691 26.331 1.00 32.28 291 LEU A N 1
ATOM 2216 C CA . LEU A 1 291 ? 51.556 90.870 25.530 1.00 33.97 291 LEU A CA 1
ATOM 2217 C C . LEU A 1 291 ? 52.154 90.716 24.131 1.00 31.61 291 LEU A C 1
ATOM 2218 O O . LEU A 1 291 ? 51.511 91.035 23.129 1.00 32.29 291 LEU A O 1
ATOM 2223 N N . TRP A 1 292 ? 53.381 90.205 24.061 1.00 24.88 292 TRP A N 1
ATOM 2224 C CA . TRP A 1 292 ? 54.010 89.938 22.774 1.00 23.31 292 TRP A CA 1
ATOM 2225 C C . TRP A 1 292 ? 53.091 89.080 21.904 1.00 23.42 292 TRP A C 1
ATOM 2226 O O . TRP A 1 292 ? 52.790 89.444 20.756 1.00 27.03 292 TRP A O 1
ATOM 2237 N N . ARG A 1 293 ? 52.622 87.969 22.464 1.00 25.97 293 ARG A N 1
ATOM 2238 C CA . ARG A 1 293 ? 51.717 87.083 21.737 1.00 21.58 293 ARG A CA 1
ATOM 2239 C C . ARG A 1 293 ? 50.425 87.759 21.273 1.00 26.34 293 ARG A C 1
ATOM 2240 O O . ARG A 1 293 ? 50.041 87.618 20.105 1.00 30.24 293 ARG A O 1
ATOM 2248 N N . ARG A 1 294 ? 49.785 88.515 22.165 1.00 27.75 294 ARG A N 1
ATOM 2249 C CA . ARG A 1 294 ? 48.534 89.204 21.842 1.00 27.82 294 ARG A CA 1
ATOM 2250 C C . ARG A 1 294 ? 48.719 90.238 20.749 1.00 30.68 294 ARG A C 1
ATOM 2251 O O . ARG A 1 294 ? 47.907 90.318 19.832 1.00 31.89 294 ARG A O 1
ATOM 2259 N N . LEU A 1 295 ? 49.782 91.034 20.853 1.00 28.51 295 LEU A N 1
ATOM 2260 C CA . LEU A 1 295 ? 50.046 92.071 19.858 1.00 27.88 295 LEU A CA 1
ATOM 2261 C C . LEU A 1 295 ? 50.231 91.490 18.461 1.00 26.86 295 LEU A C 1
ATOM 2262 O O . LEU A 1 295 ? 49.708 92.042 17.482 1.00 26.58 295 LEU A O 1
ATOM 2267 N N . LEU A 1 296 ?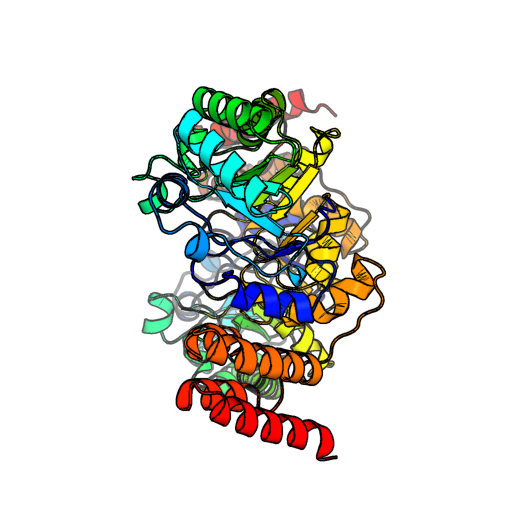 50.964 90.384 18.361 1.00 21.40 296 LEU A N 1
ATOM 2268 C CA . LEU A 1 296 ? 51.194 89.796 17.039 1.00 19.90 296 LEU A CA 1
ATOM 2269 C C . LEU A 1 296 ? 49.929 89.119 16.527 1.00 23.79 296 LEU A C 1
ATOM 2270 O O . LEU A 1 296 ? 49.594 89.223 15.342 1.00 26.21 296 LEU A O 1
ATOM 2275 N N . SER A 1 297 ? 49.230 88.431 17.418 1.00 24.11 297 SER A N 1
ATOM 2276 C CA . SER A 1 297 ? 48.002 87.733 17.046 1.00 29.37 297 SER A CA 1
ATOM 2277 C C . SER A 1 297 ? 46.878 88.673 16.616 1.00 31.26 297 SER A C 1
ATOM 2278 O O . SER A 1 297 ? 46.129 88.362 15.693 1.00 29.61 297 SER A O 1
ATOM 2281 N N . GLU A 1 298 ? 46.750 89.809 17.294 1.00 28.90 298 GLU A N 1
ATOM 2282 C CA . GLU A 1 298 ? 45.727 90.780 16.932 1.00 30.20 298 GLU A CA 1
ATOM 2283 C C . GLU A 1 298 ? 46.105 91.560 15.678 1.00 35.16 298 GLU A C 1
ATOM 2284 O O . GLU A 1 298 ? 45.266 91.795 14.813 1.00 38.49 298 GLU A O 1
ATOM 2290 N N . GLY A 1 299 ? 47.370 91.960 15.580 1.00 32.45 299 GLY A N 1
ATOM 2291 C CA . GLY A 1 299 ? 47.784 92.865 14.517 1.00 34.28 299 GLY A CA 1
ATOM 2292 C C . GLY A 1 299 ? 48.110 92.168 13.210 1.00 36.07 299 GLY A C 1
ATOM 2293 O O . GLY A 1 299 ? 47.708 92.617 12.132 1.00 32.67 299 GLY A O 1
ATOM 2294 N N . ARG A 1 300 ? 48.858 91.072 13.318 1.00 28.53 300 ARG A N 1
ATOM 2295 C CA . ARG A 1 300 ? 49.279 90.254 12.178 1.00 24.52 300 ARG A CA 1
ATOM 2296 C C . ARG A 1 300 ? 49.904 91.071 11.059 1.00 28.43 300 ARG A C 1
ATOM 2297 O O . ARG A 1 300 ? 49.608 90.846 9.891 1.00 29.91 300 ARG A O 1
ATOM 2305 N N . SER A 1 301 ? 50.769 92.012 11.420 1.00 26.17 301 SER A N 1
ATOM 2306 C CA . SER A 1 301 ? 51.385 92.907 10.443 1.00 25.64 301 SER A CA 1
ATOM 2307 C C . SER A 1 301 ? 52.785 93.285 10.892 1.00 25.03 301 SER A C 1
ATOM 2308 O O . SER A 1 301 ? 53.138 93.103 12.060 1.00 24.93 301 SER A O 1
ATOM 2311 N N . LEU A 1 302 ? 53.580 93.802 9.959 1.00 28.13 302 LEU A N 1
ATOM 2312 C CA . LEU A 1 302 ? 54.887 94.363 10.283 1.00 28.87 302 LEU A CA 1
ATOM 2313 C C . LEU A 1 302 ? 54.732 95.484 11.321 1.00 25.32 302 LEU A C 1
ATOM 2314 O O . LEU A 1 302 ? 55.542 95.606 12.243 1.00 30.37 302 LEU A O 1
ATOM 2319 N N . GLN A 1 303 ? 53.701 96.305 11.169 1.00 26.88 303 GLN A N 1
ATOM 2320 C CA . GLN A 1 303 ? 53.489 97.392 12.122 1.00 33.72 303 GLN A CA 1
ATOM 2321 C C . GLN A 1 303 ? 53.264 96.851 13.540 1.00 31.59 303 GLN A C 1
ATOM 2322 O O . GLN A 1 303 ? 53.796 97.399 14.498 1.00 28.66 303 GLN A O 1
ATOM 2328 N N . ALA A 1 304 ? 52.479 95.785 13.670 1.00 27.19 304 ALA A N 1
ATOM 2329 C CA . ALA A 1 304 ? 52.260 95.174 14.985 1.00 29.82 304 ALA A CA 1
ATOM 2330 C C . ALA A 1 304 ? 53.560 94.622 15.559 1.00 27.61 304 ALA A C 1
ATOM 2331 O O . ALA A 1 304 ? 53.851 94.790 16.740 1.00 29.52 304 ALA A O 1
ATOM 2333 N N . LEU A 1 305 ? 54.355 93.965 14.726 1.00 26.52 305 LEU A N 1
ATOM 2334 C CA . LEU A 1 305 ? 55.643 93.478 15.202 1.00 22.12 305 LEU A CA 1
ATOM 2335 C C . LEU A 1 305 ? 56.513 94.655 15.680 1.00 25.83 305 LEU A C 1
ATOM 2336 O O . LEU A 1 305 ? 57.181 94.569 16.710 1.00 24.92 305 LEU A O 1
ATOM 2341 N N . ASP A 1 306 ? 56.490 95.756 14.941 1.00 24.87 306 ASP A N 1
ATOM 2342 C CA . ASP A 1 306 ? 57.231 96.954 15.345 1.00 27.03 306 ASP A CA 1
ATOM 2343 C C . ASP A 1 306 ? 56.777 97.476 16.709 1.00 32.37 306 ASP A C 1
ATOM 2344 O O . ASP A 1 306 ? 57.598 97.909 17.520 1.00 32.26 306 ASP A O 1
ATOM 2349 N N . ARG A 1 307 ? 55.471 97.441 16.959 1.00 29.76 307 ARG A N 1
ATOM 2350 C CA . ARG A 1 307 ? 54.945 97.911 18.240 1.00 34.57 307 ARG A CA 1
ATOM 2351 C C . ARG A 1 307 ? 55.431 96.990 19.344 1.00 31.19 307 ARG A C 1
ATOM 2352 O O . ARG A 1 307 ? 55.849 97.455 20.421 1.00 31.61 307 ARG A O 1
ATOM 2360 N N . ALA A 1 308 ? 55.379 95.688 19.064 1.00 25.54 308 ALA A N 1
ATOM 2361 C CA . ALA A 1 308 ? 55.751 94.676 20.054 1.00 32.02 308 ALA A CA 1
ATOM 2362 C C . ALA A 1 308 ? 57.245 94.760 20.354 1.00 31.43 308 ALA A C 1
ATOM 2363 O O . ALA A 1 308 ? 57.661 94.656 21.506 1.00 33.94 308 ALA A O 1
ATOM 2365 N N . LEU A 1 309 ? 58.040 95.001 19.317 1.00 28.84 309 LEU A N 1
ATOM 2366 C CA . LEU A 1 309 ? 59.475 95.206 19.490 1.00 34.35 309 LEU A CA 1
ATOM 2367 C C . LEU A 1 309 ? 59.788 96.381 20.409 1.00 31.94 309 LEU A C 1
ATOM 2368 O O . LEU A 1 309 ? 60.613 96.272 21.321 1.00 32.10 309 LEU A O 1
ATOM 2373 N N . ARG A 1 310 ? 59.136 97.514 20.168 1.00 31.67 310 ARG A N 1
ATOM 2374 C CA . ARG A 1 310 ? 59.400 98.688 20.975 1.00 35.25 310 ARG A CA 1
ATOM 2375 C C . ARG A 1 310 ? 59.103 98.430 22.450 1.00 37.07 310 ARG A C 1
ATOM 2376 O O . ARG A 1 310 ? 59.847 98.874 23.325 1.00 39.29 310 ARG A O 1
ATOM 2384 N N . LEU A 1 311 ? 58.020 97.711 22.730 1.00 33.20 311 LEU A N 1
ATOM 2385 C CA . LEU A 1 311 ? 57.652 97.452 24.119 1.00 42.57 311 LEU A CA 1
ATOM 2386 C C . LEU A 1 311 ? 58.655 96.507 24.790 1.00 32.67 311 LEU A C 1
ATOM 2387 O O . LEU A 1 311 ? 58.986 96.676 25.964 1.00 37.54 311 LEU A O 1
ATOM 2392 N N . MET A 1 312 ? 59.154 95.533 24.034 1.00 32.22 312 MET A N 1
ATOM 2393 C CA . MET A 1 312 ? 60.162 94.615 24.549 1.00 32.41 312 MET A CA 1
ATOM 2394 C C . MET A 1 312 ? 61.508 95.291 24.781 1.00 39.80 312 MET A C 1
ATOM 2395 O O . MET A 1 312 ? 62.181 95.013 25.774 1.00 45.11 312 MET A O 1
ATOM 2400 N N . GLU A 1 313 ? 61.897 96.168 23.861 1.00 43.07 313 GLU A N 1
ATOM 2401 C CA . GLU A 1 313 ? 63.161 96.888 23.969 1.00 44.86 313 GLU A CA 1
ATOM 2402 C C . GLU A 1 313 ? 63.159 97.817 25.170 1.00 48.46 313 GLU A C 1
ATOM 2403 O O . GLU A 1 313 ? 64.205 98.095 25.754 1.00 52.61 313 GLU A O 1
ATOM 2409 N N . GLU A 1 314 ? 61.975 98.291 25.538 1.00 52.04 314 GLU A N 1
ATOM 2410 C CA . GLU A 1 314 ? 61.826 99.146 26.706 1.00 56.06 314 GLU A CA 1
ATOM 2411 C C . GLU A 1 314 ? 61.839 98.288 27.961 1.00 55.84 314 GLU A C 1
ATOM 2412 O O . GLU A 1 314 ? 62.238 98.734 29.038 1.00 60.55 314 GLU A O 1
ATOM 2418 N N . GLU A 1 315 ? 61.400 97.045 27.810 1.00 52.86 315 GLU A N 1
ATOM 2419 C CA . GLU A 1 315 ? 61.287 96.138 28.940 1.00 52.84 315 GLU A CA 1
ATOM 2420 C C . GLU A 1 315 ? 62.649 95.617 29.400 1.00 54.43 315 GLU A C 1
ATOM 2421 O O . GLU A 1 315 ? 62.954 95.660 30.589 1.00 54.60 315 GLU A O 1
ATOM 2427 N N . VAL A 1 316 ? 63.469 95.139 28.465 1.00 54.28 316 VAL A N 1
ATOM 2428 C CA . VAL A 1 316 ? 64.757 94.548 28.836 1.00 60.82 316 VAL A CA 1
ATOM 2429 C C . VAL A 1 316 ? 65.893 95.571 28.877 1.00 68.25 316 VAL A C 1
ATOM 2430 O O . VAL A 1 316 ? 66.767 95.504 29.742 1.00 69.65 316 VAL A O 1
ATOM 2434 N N . GLY A 1 317 ? 65.878 96.516 27.941 1.00 73.85 317 GLY A N 1
ATOM 2435 C CA . GLY A 1 317 ? 66.937 97.503 27.843 1.00 79.72 317 GLY A CA 1
ATOM 2436 C C . GLY A 1 317 ? 68.035 97.088 26.881 1.00 82.15 317 GLY A C 1
ATOM 2437 O O . GLY A 1 317 ? 67.759 96.604 25.781 1.00 81.04 317 GLY A O 1
ATOM 2438 N N . GLU A 1 318 ? 69.284 97.269 27.302 1.00 85.80 318 GLU A N 1
ATOM 2439 C CA . GLU A 1 318 ? 70.436 97.002 26.444 1.00 84.98 318 GLU A CA 1
ATOM 2440 C C . GLU A 1 318 ? 71.502 96.167 27.148 1.00 84.69 318 GLU A C 1
ATOM 2441 O O . GLU A 1 318 ? 72.577 95.923 26.598 1.00 83.05 318 GLU A O 1
ATOM 2447 N N . LEU B 1 2 ? 60.257 60.071 57.000 1.00 37.13 2 LEU B N 1
ATOM 2448 C CA . LEU B 1 2 ? 59.778 59.963 55.629 1.00 37.07 2 LEU B CA 1
ATOM 2449 C C . LEU B 1 2 ? 60.904 60.300 54.658 1.00 40.84 2 LEU B C 1
ATOM 2450 O O . LEU B 1 2 ? 61.279 61.463 54.515 1.00 37.81 2 LEU B O 1
ATOM 2455 N N . ASP B 1 3 ? 61.449 59.275 54.005 1.00 36.61 3 ASP B N 1
ATOM 2456 C CA . ASP B 1 3 ? 62.463 59.472 52.969 1.00 34.11 3 ASP B CA 1
ATOM 2457 C C . ASP B 1 3 ? 61.730 59.642 51.651 1.00 31.96 3 ASP B C 1
ATOM 2458 O O . ASP B 1 3 ? 61.154 58.682 51.135 1.00 37.28 3 ASP B O 1
ATOM 2463 N N . PRO B 1 4 ? 61.738 60.868 51.102 1.00 28.50 4 PRO B N 1
ATOM 2464 C CA . PRO B 1 4 ? 60.892 61.123 49.932 1.00 24.14 4 PRO B CA 1
ATOM 2465 C C . PRO B 1 4 ? 61.584 60.738 48.643 1.00 26.30 4 PRO B C 1
ATOM 2466 O O . PRO B 1 4 ? 60.975 60.876 47.593 1.00 29.54 4 PRO B O 1
ATOM 2470 N N . ARG B 1 5 ? 62.836 60.288 48.723 1.00 28.05 5 ARG B N 1
ATOM 2471 C CA . ARG B 1 5 ? 63.628 60.105 47.521 1.00 33.91 5 ARG B CA 1
ATOM 2472 C C . ARG B 1 5 ? 62.981 59.202 46.469 1.00 30.19 5 ARG B C 1
ATOM 2473 O O . ARG B 1 5 ? 63.098 59.504 45.285 1.00 28.97 5 ARG B O 1
ATOM 2481 N N . LEU B 1 6 ? 62.341 58.094 46.867 1.00 20.17 6 LEU B N 1
ATOM 2482 C CA . LEU B 1 6 ? 61.837 57.157 45.855 1.00 14.88 6 LEU B CA 1
ATOM 2483 C C . LEU B 1 6 ? 60.583 56.405 46.281 1.00 18.16 6 LEU B C 1
ATOM 2484 O O . LEU B 1 6 ? 60.548 55.804 47.365 1.00 17.86 6 LEU B O 1
ATOM 2489 N N . SER B 1 7 ? 59.555 56.438 45.442 1.00 13.80 7 SER B N 1
ATOM 2490 C CA . SER B 1 7 ? 58.301 55.770 45.763 1.00 13.55 7 SER B CA 1
ATOM 2491 C C . SER B 1 7 ? 57.658 55.101 44.560 1.00 16.08 7 SER B C 1
ATOM 2492 O O . SER B 1 7 ? 57.884 55.493 43.430 1.00 16.37 7 SER B O 1
ATOM 2495 N N . VAL B 1 8 ? 56.847 54.091 44.822 1.00 14.98 8 VAL B N 1
ATOM 2496 C CA . VAL B 1 8 ? 56.017 53.479 43.789 1.00 13.80 8 VAL B CA 1
ATOM 2497 C C . VAL B 1 8 ? 54.640 54.117 43.836 1.00 20.44 8 VAL B C 1
ATOM 2498 O O . VAL B 1 8 ? 54.060 54.262 44.905 1.00 16.42 8 VAL B O 1
ATOM 2502 N N . ALA B 1 9 ? 54.114 54.507 42.680 1.00 12.52 9 ALA B N 1
ATOM 2503 C CA . ALA B 1 9 ? 52.856 55.253 42.643 1.00 12.07 9 ALA B CA 1
ATOM 2504 C C . ALA B 1 9 ? 51.665 54.408 43.064 1.00 14.62 9 ALA B C 1
ATOM 2505 O O . ALA B 1 9 ? 51.638 53.200 42.827 1.00 14.48 9 ALA B O 1
ATOM 2507 N N . PRO B 1 10 ? 50.663 55.051 43.685 1.00 11.68 10 PRO B N 1
ATOM 2508 C CA . PRO B 1 10 ? 49.376 54.402 43.911 1.00 12.59 10 PRO B CA 1
ATOM 2509 C C . PRO B 1 10 ? 48.712 54.120 42.567 1.00 12.68 10 PRO B C 1
ATOM 2510 O O . PRO B 1 10 ? 48.671 54.996 41.694 1.00 14.80 10 PRO B O 1
ATOM 2514 N N . MET B 1 11 ? 48.225 52.892 42.394 1.00 15.28 11 MET B N 1
ATOM 2515 C CA . MET B 1 11 ? 47.593 52.474 41.151 1.00 14.05 11 MET B CA 1
ATOM 2516 C C . MET B 1 11 ? 46.444 51.498 41.438 1.00 14.83 11 MET B C 1
ATOM 2517 O O . MET B 1 11 ? 46.674 50.334 41.807 1.00 16.53 11 MET B O 1
ATOM 2522 N N . VAL B 1 12 ? 45.213 51.984 41.310 1.00 17.41 12 VAL B N 1
ATOM 2523 C CA . VAL B 1 12 ? 44.036 51.116 41.436 1.00 17.01 12 VAL B CA 1
ATOM 2524 C C . VAL B 1 12 ? 44.159 49.831 40.602 1.00 16.63 12 VAL B C 1
ATOM 2525 O O . VAL B 1 12 ? 44.567 49.861 39.419 1.00 18.24 12 VAL B O 1
ATOM 2529 N N . ASP B 1 13 ? 43.780 48.718 41.231 1.00 17.52 13 ASP B N 1
ATOM 2530 C CA . ASP B 1 13 ? 43.838 47.373 40.651 1.00 18.66 13 ASP B CA 1
ATOM 2531 C C . ASP B 1 13 ? 45.253 46.872 40.440 1.00 21.00 13 ASP B C 1
ATOM 2532 O O . ASP B 1 13 ? 45.476 45.820 39.839 1.00 21.67 13 ASP B O 1
ATOM 2537 N N . ARG B 1 14 ? 46.222 47.618 40.951 1.00 17.02 14 ARG B N 1
ATOM 2538 C CA . ARG B 1 14 ? 47.620 47.212 40.828 1.00 19.45 14 ARG B CA 1
ATOM 2539 C C . ARG B 1 14 ? 48.336 47.149 42.167 1.00 19.69 14 ARG B C 1
ATOM 2540 O O . ARG B 1 14 ? 48.851 46.115 42.546 1.00 19.08 14 ARG B O 1
ATOM 2548 N N . THR B 1 15 ? 48.362 48.256 42.899 1.00 14.58 15 THR B N 1
ATOM 2549 C CA . THR B 1 15 ? 49.168 48.292 44.100 1.00 12.11 15 THR B CA 1
ATOM 2550 C C . THR B 1 15 ? 48.405 47.822 45.341 1.00 13.65 15 THR B C 1
ATOM 2551 O O . THR B 1 15 ? 48.387 48.519 46.363 1.00 16.14 15 THR B O 1
ATOM 2555 N N . ASP B 1 16 ? 47.788 46.642 45.243 1.00 18.95 16 ASP B N 1
ATOM 2556 C CA . ASP B 1 16 ? 47.240 45.958 46.415 1.00 17.74 16 ASP B CA 1
ATOM 2557 C C . ASP B 1 16 ? 48.388 45.331 47.211 1.00 15.44 16 ASP B C 1
ATOM 2558 O O . ASP B 1 16 ? 49.554 45.436 46.825 1.00 15.45 16 ASP B O 1
ATOM 2563 N N . ARG B 1 17 ? 48.073 44.702 48.338 1.00 12.22 17 ARG B N 1
ATOM 2564 C CA . ARG B 1 17 ? 49.143 44.265 49.219 1.00 13.02 17 ARG B CA 1
ATOM 2565 C C . ARG B 1 17 ? 50.011 43.174 48.583 1.00 14.21 17 ARG B C 1
ATOM 2566 O O . ARG B 1 17 ? 51.156 42.989 48.979 1.00 15.45 17 ARG B O 1
ATOM 2574 N N . HIS B 1 18 ? 49.468 42.469 47.601 1.00 13.62 18 HIS B N 1
ATOM 2575 C CA . HIS B 1 18 ? 50.241 41.377 46.978 1.00 10.89 18 HIS B CA 1
ATOM 2576 C C . HIS B 1 18 ? 51.328 41.921 46.066 1.00 17.24 18 HIS B C 1
ATOM 2577 O O . HIS B 1 18 ? 52.456 41.424 46.062 1.00 16.53 18 HIS B O 1
ATOM 2584 N N . PHE B 1 19 ? 50.978 42.910 45.251 1.00 12.52 19 PHE B N 1
ATOM 2585 C CA . PHE B 1 19 ? 51.981 43.538 44.413 1.00 13.08 19 PHE B CA 1
ATOM 2586 C C . PHE B 1 19 ? 52.966 44.310 45.265 1.00 14.93 19 PHE B C 1
ATOM 2587 O O . PHE B 1 19 ? 54.153 44.320 44.986 1.00 13.36 19 PHE B O 1
ATOM 2595 N N . ARG B 1 20 ? 52.472 44.963 46.312 1.00 13.86 20 ARG B N 1
ATOM 2596 C CA . ARG B 1 20 ? 53.365 45.725 47.175 1.00 12.29 20 ARG B CA 1
ATOM 2597 C C . ARG B 1 20 ? 54.386 44.811 47.831 1.00 14.32 20 ARG B C 1
ATOM 2598 O O . ARG B 1 20 ? 55.565 45.157 47.918 1.00 14.63 20 ARG B O 1
ATOM 2606 N N . PHE B 1 21 ? 53.944 43.633 48.282 1.00 13.92 21 PHE B N 1
ATOM 2607 C CA . PHE B 1 21 ? 54.873 42.684 48.884 1.00 12.76 21 PHE B CA 1
ATOM 2608 C C . PHE B 1 21 ? 55.957 42.281 47.877 1.00 15.82 21 PHE B C 1
ATOM 2609 O O . PHE B 1 21 ? 57.122 42.193 48.225 1.00 14.87 21 PHE B O 1
ATOM 2617 N N . LEU B 1 22 ? 55.571 42.061 46.623 1.00 13.19 22 LEU B N 1
ATOM 2618 C CA . LEU B 1 22 ? 56.559 41.708 45.599 1.00 13.71 22 LEU B CA 1
ATOM 2619 C C . LEU B 1 22 ? 57.586 42.811 45.403 1.00 15.50 22 LEU B C 1
ATOM 2620 O O . LEU B 1 22 ? 58.783 42.548 45.331 1.00 16.72 22 LEU B O 1
ATOM 2625 N N . VAL B 1 23 ? 57.125 44.053 45.288 1.00 12.03 23 VAL B N 1
ATOM 2626 C CA . VAL B 1 23 ? 58.058 45.149 45.058 1.00 13.08 23 VAL B CA 1
ATOM 2627 C C . VAL B 1 23 ? 59.026 45.218 46.244 1.00 12.45 23 VAL B C 1
ATOM 2628 O O . VAL B 1 23 ? 60.209 45.499 46.071 1.00 13.80 23 VAL B O 1
ATOM 2632 N N . ARG B 1 24 ? 58.502 44.978 47.447 1.00 14.75 24 ARG B N 1
ATOM 2633 C CA . ARG B 1 24 ? 59.326 45.029 48.651 1.00 17.52 24 ARG B CA 1
ATOM 2634 C C . ARG B 1 24 ? 60.464 44.001 48.600 1.00 18.62 24 ARG B C 1
ATOM 2635 O O . ARG B 1 24 ? 61.537 44.214 49.186 1.00 17.46 24 ARG B O 1
ATOM 2643 N N . GLN B 1 25 ? 60.247 42.902 47.882 1.00 12.29 25 GLN B N 1
ATOM 2644 C CA . GLN B 1 25 ? 61.293 41.891 47.705 1.00 14.93 25 GLN B CA 1
ATOM 2645 C C . GLN B 1 25 ? 62.425 42.404 46.800 1.00 18.88 25 GLN B C 1
ATOM 2646 O O . GLN B 1 25 ? 63.562 41.925 46.896 1.00 19.76 25 GLN B O 1
ATOM 2652 N N . VAL B 1 26 ? 62.106 43.352 45.913 1.00 19.30 26 VAL B N 1
ATOM 2653 C CA . VAL B 1 26 ? 63.098 43.966 45.022 1.00 17.79 26 VAL B CA 1
ATOM 2654 C C . VAL B 1 26 ? 63.842 45.093 45.724 1.00 20.00 26 VAL B C 1
ATOM 2655 O O . VAL B 1 26 ? 65.049 45.203 45.582 1.00 18.47 26 VAL B O 1
ATOM 2659 N N . SER B 1 27 ? 63.121 45.915 46.496 1.00 16.76 27 SER B N 1
ATOM 2660 C CA . SER B 1 27 ? 63.724 47.065 47.170 1.00 14.70 27 SER B CA 1
ATOM 2661 C C . SER B 1 27 ? 63.173 47.226 48.580 1.00 15.23 27 SER B C 1
ATOM 2662 O O . SER B 1 27 ? 61.967 47.392 48.773 1.00 15.91 27 SER B O 1
ATOM 2665 N N . LEU B 1 28 ? 64.066 47.161 49.562 1.00 18.38 28 LEU B N 1
ATOM 2666 C CA . LEU B 1 28 ? 63.680 47.338 50.944 1.00 20.71 28 LEU B CA 1
ATOM 2667 C C . LEU B 1 28 ? 63.381 48.803 51.206 1.00 20.36 28 LEU B C 1
ATOM 2668 O O . LEU B 1 28 ? 62.560 49.141 52.073 1.00 21.40 28 LEU B O 1
ATOM 2673 N N . GLY B 1 29 ? 64.037 49.682 50.444 1.00 18.48 29 GLY B N 1
ATOM 2674 C CA . GLY B 1 29 ? 63.985 51.106 50.722 1.00 19.06 29 GLY B CA 1
ATOM 2675 C C . GLY B 1 29 ? 62.801 51.875 50.156 1.00 20.76 29 GLY B C 1
ATOM 2676 O O . GLY B 1 29 ? 62.366 52.864 50.749 1.00 20.74 29 GLY B O 1
ATOM 2677 N N . VAL B 1 30 ? 62.277 51.438 49.015 1.00 17.00 30 VAL B N 1
ATOM 2678 C CA . VAL B 1 30 ? 61.275 52.228 48.288 1.00 18.73 30 VAL B CA 1
ATOM 2679 C C . VAL B 1 30 ? 59.977 52.422 49.090 1.00 14.86 30 VAL B C 1
ATOM 2680 O O . VAL B 1 30 ? 59.495 51.488 49.726 1.00 15.78 30 VAL B O 1
ATOM 2684 N N . ARG B 1 31 ? 59.440 53.637 49.071 1.00 11.90 31 ARG B N 1
ATOM 2685 C CA . ARG B 1 31 ? 58.170 53.904 49.751 1.00 12.48 31 ARG B CA 1
ATOM 2686 C C . ARG B 1 31 ? 57.012 53.370 48.917 1.00 16.95 31 ARG B C 1
ATOM 2687 O O . ARG B 1 31 ? 56.966 53.576 47.702 1.00 17.72 31 ARG B O 1
ATOM 2695 N N . LEU B 1 32 ? 56.083 52.652 49.552 1.00 11.59 32 LEU B N 1
ATOM 2696 C CA . LEU B 1 32 ? 54.959 52.072 48.819 1.00 14.09 32 LEU B CA 1
ATOM 2697 C C . LEU B 1 32 ? 53.670 52.836 49.116 1.00 11.86 32 LEU B C 1
ATOM 2698 O O . LEU B 1 32 ? 53.544 53.425 50.191 1.00 15.87 32 LEU B O 1
ATOM 2703 N N . TYR B 1 33 ? 52.739 52.844 48.155 1.00 11.56 33 TYR B N 1
ATOM 2704 C CA . TYR B 1 33 ? 51.444 53.527 48.305 1.00 12.28 33 TYR B CA 1
ATOM 2705 C C . TYR B 1 33 ? 50.333 52.524 48.024 1.00 12.77 33 TYR B C 1
ATOM 2706 O O . TYR B 1 33 ? 50.452 51.672 47.132 1.00 14.76 33 TYR B O 1
ATOM 2715 N N . THR B 1 34 ? 49.245 52.632 48.769 1.00 12.02 34 THR B N 1
ATOM 2716 C CA . THR B 1 34 ? 48.067 51.846 48.481 1.00 9.78 34 THR B CA 1
ATOM 2717 C C . THR B 1 34 ? 47.398 52.345 47.201 1.00 10.46 34 THR B C 1
ATOM 2718 O O . THR B 1 34 ? 47.654 53.449 46.719 1.00 12.63 34 THR B O 1
ATOM 2722 N N . GLU B 1 35 ? 46.477 51.549 46.686 1.00 13.06 35 GLU B N 1
ATOM 2723 C CA . GLU B 1 35 ? 45.555 52.062 45.695 1.00 11.46 35 GLU B CA 1
ATOM 2724 C C . GLU B 1 35 ? 44.762 53.196 46.336 1.00 15.76 35 GLU B C 1
ATOM 2725 O O . GLU B 1 35 ? 44.564 53.198 47.556 1.00 15.59 35 GLU B O 1
ATOM 2731 N N . MET B 1 36 ? 44.283 54.137 45.525 1.00 14.21 36 MET B N 1
ATOM 2732 C CA . MET B 1 36 ? 43.317 55.133 46.016 1.00 13.31 36 MET B CA 1
ATOM 2733 C C . MET B 1 36 ? 42.178 54.429 46.746 1.00 17.38 36 MET B C 1
ATOM 2734 O O . MET B 1 36 ? 41.555 53.500 46.211 1.00 17.82 36 MET B O 1
ATOM 2739 N N . THR B 1 37 ? 41.901 54.860 47.975 1.00 13.76 37 THR B N 1
ATOM 2740 C CA . THR B 1 37 ? 40.887 54.218 48.782 1.00 14.19 37 THR B CA 1
ATOM 2741 C C . THR B 1 37 ? 39.896 55.291 49.238 1.00 15.96 37 THR B C 1
ATOM 2742 O O . THR B 1 37 ? 40.289 56.281 49.869 1.00 18.09 37 THR B O 1
ATOM 2746 N N . VAL B 1 38 ? 38.622 55.123 48.886 1.00 16.29 38 VAL B N 1
ATOM 2747 C CA . VAL B 1 38 ? 37.632 56.162 49.156 1.00 17.51 38 VAL B CA 1
ATOM 2748 C C . VAL B 1 38 ? 37.272 56.222 50.637 1.00 19.50 38 VAL B C 1
ATOM 2749 O O . VAL B 1 38 ? 37.176 55.189 51.293 1.00 18.67 38 VAL B O 1
ATOM 2753 N N . ASP B 1 39 ? 37.094 57.433 51.170 1.00 16.29 39 ASP B N 1
ATOM 2754 C CA . ASP B 1 39 ? 36.927 57.546 52.615 1.00 14.39 39 ASP B CA 1
ATOM 2755 C C . ASP B 1 39 ? 35.680 56.807 53.091 1.00 15.63 39 ASP B C 1
ATOM 2756 O O . ASP B 1 39 ? 35.689 56.155 54.152 1.00 15.22 39 ASP B O 1
ATOM 2761 N N . GLN B 1 40 ? 34.610 56.884 52.312 1.00 17.38 40 GLN B N 1
ATOM 2762 C CA . GLN B 1 40 ? 33.379 56.240 52.772 1.00 18.93 40 GLN B CA 1
ATOM 2763 C C . GLN B 1 40 ? 33.503 54.717 52.757 1.00 17.51 40 GLN B C 1
ATOM 2764 O O . GLN B 1 40 ? 32.805 54.028 53.512 1.00 18.48 40 GLN B O 1
ATOM 2770 N N . ALA B 1 41 ? 34.372 54.185 51.900 1.00 15.84 41 ALA B N 1
ATOM 2771 C CA . ALA B 1 41 ? 34.636 52.752 51.916 1.00 18.43 41 ALA B CA 1
ATOM 2772 C C . ALA B 1 41 ? 35.386 52.393 53.199 1.00 18.87 41 ALA B C 1
ATOM 2773 O O . ALA B 1 41 ? 35.109 51.363 53.819 1.00 18.88 41 ALA B O 1
ATOM 2775 N N . VAL B 1 42 ? 36.343 53.221 53.589 1.00 14.42 42 VAL B N 1
ATOM 2776 C CA . VAL B 1 42 ? 37.015 53.001 54.879 1.00 13.60 42 VAL B CA 1
ATOM 2777 C C . VAL B 1 42 ? 35.993 53.003 56.026 1.00 18.54 42 VAL B C 1
ATOM 2778 O O . VAL B 1 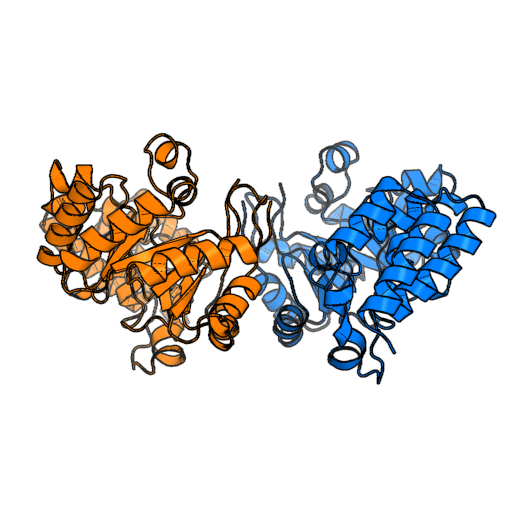42 ? 36.023 52.145 56.907 1.00 18.14 42 VAL B O 1
ATOM 2782 N N . LEU B 1 43 ? 35.081 53.963 56.004 1.00 17.21 43 LEU B N 1
ATOM 2783 C CA . LEU B 1 43 ? 34.130 54.096 57.100 1.00 16.05 43 LEU B CA 1
ATOM 2784 C C . LEU B 1 43 ? 33.119 52.957 57.140 1.00 19.26 43 LEU B C 1
ATOM 2785 O O . LEU B 1 43 ? 32.873 52.363 58.196 1.00 19.45 43 LEU B O 1
ATOM 2790 N N . ARG B 1 44 ? 32.523 52.660 55.992 1.00 15.97 44 ARG B N 1
ATOM 2791 C CA . ARG B 1 44 ? 31.371 51.751 55.944 1.00 17.68 44 ARG B CA 1
ATOM 2792 C C . ARG B 1 44 ? 31.653 50.348 55.443 1.00 21.00 44 ARG B C 1
ATOM 2793 O O . ARG B 1 44 ? 30.771 49.479 55.485 1.00 23.74 44 ARG B O 1
ATOM 2801 N N . GLY B 1 45 ? 32.865 50.124 54.963 1.00 19.54 45 GLY B N 1
ATOM 2802 C CA . GLY B 1 45 ? 33.201 48.868 54.327 1.00 21.14 45 GLY B CA 1
ATOM 2803 C C . GLY B 1 45 ? 33.875 47.886 55.260 1.00 23.50 45 GLY B C 1
ATOM 2804 O O . GLY B 1 45 ? 33.831 48.011 56.489 1.00 26.16 45 GLY B O 1
ATOM 2805 N N . ASN B 1 46 ? 34.499 46.889 54.651 1.00 25.27 46 ASN B N 1
ATOM 2806 C CA . ASN B 1 46 ? 35.205 45.865 55.381 1.00 20.22 46 ASN B CA 1
ATOM 2807 C C . ASN B 1 46 ? 36.623 46.364 55.630 1.00 21.97 46 ASN B C 1
ATOM 2808 O O . ASN B 1 46 ? 37.485 46.240 54.767 1.00 22.69 46 ASN B O 1
ATOM 2813 N N . ARG B 1 47 ? 36.864 46.969 56.792 1.00 20.30 47 ARG B N 1
ATOM 2814 C CA . ARG B 1 47 ? 38.147 47.658 56.996 1.00 14.52 47 ARG B CA 1
ATOM 2815 C C . ARG B 1 47 ? 39.364 46.730 56.903 1.00 17.67 47 ARG B C 1
ATOM 2816 O O . ARG B 1 47 ? 40.403 47.115 56.377 1.00 19.12 47 ARG B O 1
ATOM 2824 N N . GLU B 1 48 ? 39.247 45.518 57.428 1.00 21.82 48 GLU B N 1
ATOM 2825 C CA . GLU B 1 48 ? 40.346 44.553 57.304 1.00 28.31 48 GLU B CA 1
ATOM 2826 C C . GLU B 1 48 ? 40.731 44.265 55.846 1.00 28.43 48 GLU B C 1
ATOM 2827 O O . GLU B 1 48 ? 41.908 44.312 55.493 1.00 25.23 48 GLU B O 1
ATOM 2833 N N . ARG B 1 49 ? 39.753 43.969 54.995 1.00 27.74 49 ARG B N 1
ATOM 2834 C CA . ARG B 1 49 ? 40.046 43.692 53.582 1.00 30.07 49 ARG B CA 1
ATOM 2835 C C . ARG B 1 49 ? 40.596 44.906 52.854 1.00 35.08 49 ARG B C 1
ATOM 2836 O O . ARG B 1 49 ? 41.487 44.791 52.008 1.00 29.79 49 ARG B O 1
ATOM 2844 N N . LEU B 1 50 ? 40.058 46.081 53.165 1.00 23.11 50 LEU B N 1
ATOM 2845 C CA . LEU B 1 50 ? 40.502 47.270 52.478 1.00 22.01 50 LEU B CA 1
ATOM 2846 C C . LEU B 1 50 ? 41.902 47.648 52.900 1.00 20.30 50 LEU B C 1
ATOM 2847 O O . LEU B 1 50 ? 42.695 48.081 52.068 1.00 25.72 50 LEU B O 1
ATOM 2852 N N . LEU B 1 51 ? 42.196 47.510 54.198 1.00 18.33 51 LEU B N 1
ATOM 2853 C CA . LEU B 1 51 ? 43.373 48.165 54.777 1.00 12.62 51 LEU B CA 1
ATOM 2854 C C . LEU B 1 51 ? 44.488 47.323 55.377 1.00 15.01 51 LEU B C 1
ATOM 2855 O O . LEU B 1 51 ? 45.602 47.824 55.504 1.00 17.09 51 LEU B O 1
ATOM 2860 N N . ALA B 1 52 ? 44.207 46.090 55.798 1.00 18.54 52 ALA B N 1
ATOM 2861 C CA . ALA B 1 52 ? 45.243 45.275 56.436 1.00 21.89 52 ALA B CA 1
ATOM 2862 C C . ALA B 1 52 ? 46.410 45.033 55.469 1.00 21.30 52 ALA B C 1
ATOM 2863 O O . ALA B 1 52 ? 46.209 44.859 54.268 1.00 21.66 52 ALA B O 1
ATOM 2865 N N . PHE B 1 53 ? 47.625 45.065 56.000 1.00 19.88 53 PHE B N 1
ATOM 2866 C CA . PHE B 1 53 ? 48.819 44.895 55.176 1.00 18.25 53 PHE B CA 1
ATOM 2867 C C . PHE B 1 53 ? 49.883 44.200 56.009 1.00 19.47 53 PHE B C 1
ATOM 2868 O O . PHE B 1 53 ? 49.766 44.140 57.224 1.00 21.34 53 PHE B O 1
ATOM 2876 N N . ARG B 1 54 ? 50.906 43.643 55.364 1.00 15.71 54 ARG B N 1
ATOM 2877 C CA . ARG B 1 54 ? 51.928 42.923 56.108 1.00 19.86 54 ARG B CA 1
ATOM 2878 C C . ARG B 1 54 ? 53.029 43.873 56.565 1.00 19.81 54 ARG B C 1
ATOM 2879 O O . ARG B 1 54 ? 53.332 44.824 55.872 1.00 17.35 54 ARG B O 1
ATOM 2887 N N . PRO B 1 55 ? 53.611 43.629 57.745 1.00 19.05 55 PRO B N 1
ATOM 2888 C CA . PRO B 1 55 ? 54.608 44.563 58.296 1.00 22.36 55 PRO B CA 1
ATOM 2889 C C . PRO B 1 55 ? 55.836 44.764 57.401 1.00 22.83 55 PRO B C 1
ATOM 2890 O O . PRO B 1 55 ? 56.463 45.827 57.462 1.00 18.90 55 PRO B O 1
ATOM 2894 N N . GLU B 1 56 ? 56.168 43.785 56.558 1.00 19.54 56 GLU B N 1
ATOM 2895 C CA . GLU B 1 56 ? 57.279 43.966 55.632 1.00 20.60 56 GLU B CA 1
ATOM 2896 C C . GLU B 1 56 ? 57.060 45.137 54.666 1.00 18.66 56 GLU B C 1
ATOM 2897 O O . GLU B 1 56 ? 58.025 45.675 54.106 1.00 18.13 56 GLU B O 1
ATOM 2903 N N . GLU B 1 57 ? 55.802 45.505 54.448 1.00 15.04 57 GLU B N 1
ATOM 2904 C CA . GLU B 1 57 ? 55.481 46.563 53.474 1.00 17.25 57 GLU B CA 1
ATOM 2905 C C . GLU B 1 57 ? 55.889 47.974 53.931 1.00 19.22 57 GLU B C 1
ATOM 2906 O O . GLU B 1 57 ? 55.937 48.873 53.117 1.00 15.39 57 GLU B O 1
ATOM 2912 N N . HIS B 1 58 ? 56.175 48.174 55.218 1.00 18.84 58 HIS B N 1
ATOM 2913 C CA . HIS B 1 58 ? 56.714 49.470 55.671 1.00 17.55 58 HIS B CA 1
ATOM 2914 C C . HIS B 1 58 ? 58.027 49.737 54.938 1.00 16.93 58 HIS B C 1
ATOM 2915 O O . HIS B 1 58 ? 58.826 48.809 54.752 1.00 17.50 58 HIS B O 1
ATOM 2922 N N . PRO B 1 59 ? 58.291 51.005 54.552 1.00 16.40 59 PRO B N 1
ATOM 2923 C CA . PRO B 1 59 ? 57.439 52.190 54.733 1.00 16.19 59 PRO B CA 1
ATOM 2924 C C . PRO B 1 59 ? 56.297 52.237 53.706 1.00 15.71 59 PRO B C 1
ATOM 2925 O O . PRO B 1 59 ? 56.528 52.046 52.502 1.00 14.89 59 PRO B O 1
ATOM 2929 N N . ILE B 1 60 ? 55.087 52.516 54.179 1.00 15.29 60 ILE B N 1
ATOM 2930 C CA . ILE B 1 60 ? 53.908 52.513 53.314 1.00 14.94 60 ILE B CA 1
ATOM 2931 C C . ILE B 1 60 ? 52.925 53.659 53.621 1.00 15.50 60 ILE B C 1
ATOM 2932 O O . ILE B 1 60 ? 52.663 53.971 54.772 1.00 15.59 60 ILE B O 1
ATOM 2937 N N . ALA B 1 61 ? 52.396 54.284 52.571 1.00 13.50 61 ALA B N 1
ATOM 2938 C CA . ALA B 1 61 ? 51.410 55.358 52.733 1.00 11.97 61 ALA B CA 1
ATOM 2939 C C . ALA B 1 61 ? 50.029 54.878 52.297 1.00 15.02 61 ALA B C 1
ATOM 2940 O O . ALA B 1 61 ? 49.898 54.193 51.283 1.00 14.55 61 ALA B O 1
ATOM 2942 N N . LEU B 1 62 ? 48.995 55.274 53.024 1.00 10.90 62 LEU B N 1
ATOM 2943 C CA . LEU B 1 62 ? 47.618 55.024 52.599 1.00 10.43 62 LEU B CA 1
ATOM 2944 C C . LEU B 1 62 ? 47.098 56.251 51.852 1.00 13.83 62 LEU B C 1
ATOM 2945 O O . LEU B 1 62 ? 47.149 57.382 52.376 1.00 15.26 62 LEU B O 1
ATOM 2950 N N . GLN B 1 63 ? 46.589 56.048 50.641 1.00 11.75 63 GLN B N 1
ATOM 2951 C CA . GLN B 1 63 ? 46.016 57.152 49.905 1.00 11.23 63 GLN B CA 1
ATOM 2952 C C . GLN B 1 63 ? 44.517 57.136 50.004 1.00 14.12 63 GLN B C 1
ATOM 2953 O O . GLN B 1 63 ? 43.872 56.130 49.691 1.00 13.59 63 GLN B O 1
ATOM 2959 N N . LEU B 1 64 ? 43.964 58.260 50.475 1.00 11.14 64 LEU B N 1
ATOM 2960 C CA . LEU B 1 64 ? 42.522 58.417 50.614 1.00 15.23 64 LEU B CA 1
ATOM 2961 C C . LEU B 1 64 ? 41.980 59.388 49.577 1.00 17.39 64 LEU B C 1
ATOM 2962 O O . LEU B 1 64 ? 42.688 60.274 49.128 1.00 17.56 64 LEU B O 1
ATOM 2967 N N . ALA B 1 65 ? 40.716 59.218 49.209 1.00 15.40 65 ALA B N 1
ATOM 2968 C CA . ALA B 1 65 ? 40.019 60.175 48.361 1.00 18.44 65 ALA B CA 1
ATOM 2969 C C . ALA B 1 65 ? 38.716 60.525 49.075 1.00 20.85 65 ALA B C 1
ATOM 2970 O O . ALA B 1 65 ? 38.158 59.683 49.781 1.00 17.69 65 ALA B O 1
ATOM 2972 N N . GLY B 1 66 ? 38.267 61.764 48.927 1.00 17.51 66 GLY B N 1
ATOM 2973 C CA . GLY B 1 66 ? 36.992 62.201 49.476 1.00 20.49 66 GLY B CA 1
ATOM 2974 C C . GLY B 1 66 ? 36.831 63.713 49.407 1.00 21.19 66 GLY B C 1
ATOM 2975 O O . GLY B 1 66 ? 37.682 64.424 48.868 1.00 21.45 66 GLY B O 1
ATOM 2976 N N . SER B 1 67 ? 35.735 64.215 49.962 1.00 19.40 67 SER B N 1
ATOM 2977 C CA . SER B 1 67 ? 35.490 65.655 49.920 1.00 19.74 67 SER B CA 1
ATOM 2978 C C . SER B 1 67 ? 35.049 66.262 51.235 1.00 23.04 67 SER B C 1
ATOM 2979 O O . SER B 1 67 ? 35.016 67.484 51.357 1.00 22.84 67 SER B O 1
ATOM 2982 N N . ASP B 1 68 ? 34.680 65.430 52.204 1.00 23.08 68 ASP B N 1
ATOM 2983 C CA . ASP B 1 68 ? 34.156 65.931 53.471 1.00 21.42 68 ASP B CA 1
ATOM 2984 C C . ASP B 1 68 ? 35.244 65.912 54.536 1.00 20.71 68 ASP B C 1
ATOM 2985 O O . ASP B 1 68 ? 35.828 64.861 54.800 1.00 21.94 68 ASP B O 1
ATOM 2990 N N . PRO B 1 69 ? 35.530 67.070 55.150 1.00 19.02 69 PRO B N 1
ATOM 2991 C CA . PRO B 1 69 ? 36.633 67.087 56.124 1.00 16.75 69 PRO B CA 1
ATOM 2992 C C . PRO B 1 69 ? 36.485 66.071 57.258 1.00 20.71 69 PRO B C 1
ATOM 2993 O O . PRO B 1 69 ? 37.457 65.377 57.570 1.00 19.04 69 PRO B O 1
ATOM 2997 N N . LYS B 1 70 ? 35.309 65.978 57.876 1.00 19.48 70 LYS B N 1
ATOM 2998 C CA . LYS B 1 70 ? 35.147 65.048 58.997 1.00 17.96 70 LYS B CA 1
ATOM 2999 C C . LYS B 1 70 ? 35.292 63.582 58.572 1.00 20.42 70 LYS B C 1
ATOM 3000 O O . LYS B 1 70 ? 35.871 62.777 59.295 1.00 21.81 70 LYS B O 1
ATOM 3006 N N . SER B 1 71 ? 34.750 63.237 57.411 1.00 19.52 71 SER B N 1
ATOM 3007 C CA . SER B 1 71 ? 34.862 61.870 56.902 1.00 18.68 71 SER B CA 1
ATOM 3008 C C . SER B 1 71 ? 36.317 61.486 56.601 1.00 19.63 71 SER B C 1
ATOM 3009 O O . SER B 1 71 ? 36.757 60.392 56.943 1.00 17.76 71 SER B O 1
ATOM 3012 N N . LEU B 1 72 ? 37.056 62.384 55.964 1.00 18.12 72 LEU B N 1
ATOM 3013 C CA . LEU B 1 72 ? 38.466 62.135 55.648 1.00 13.77 72 LEU B CA 1
ATOM 3014 C C . LEU B 1 72 ? 39.331 62.088 56.912 1.00 16.28 72 LEU B C 1
ATOM 3015 O O . LEU B 1 72 ? 40.268 61.307 57.009 1.00 15.47 72 LEU B O 1
ATOM 3020 N N . ALA B 1 73 ? 39.029 62.947 57.871 1.00 15.57 73 ALA B N 1
ATOM 3021 C CA . ALA B 1 73 ? 39.753 62.905 59.137 1.00 15.29 73 ALA B CA 1
ATOM 3022 C C . ALA B 1 73 ? 39.549 61.562 59.841 1.00 16.52 73 ALA B C 1
ATOM 3023 O O . ALA B 1 73 ? 40.490 61.005 60.398 1.00 17.39 73 ALA B O 1
ATOM 3025 N N . GLU B 1 74 ? 38.315 61.067 59.865 1.00 15.94 74 GLU B N 1
ATOM 3026 C CA . GLU B 1 74 ? 38.057 59.787 60.536 1.00 15.33 74 GLU B CA 1
ATOM 3027 C C . GLU B 1 74 ? 38.719 58.637 59.783 1.00 13.96 74 GLU B C 1
ATOM 3028 O O . GLU B 1 74 ? 39.280 57.722 60.379 1.00 14.70 74 GLU B O 1
ATOM 3034 N N . ALA B 1 75 ? 38.639 58.681 58.463 1.00 15.95 75 ALA B N 1
ATOM 3035 C CA . ALA B 1 75 ? 39.295 57.671 57.656 1.00 14.59 75 ALA B CA 1
ATOM 3036 C C . ALA B 1 75 ? 40.805 57.706 57.859 1.00 14.52 75 ALA B C 1
ATOM 3037 O O . ALA B 1 75 ? 41.445 56.659 57.848 1.00 13.14 75 ALA B O 1
ATOM 3039 N N . ALA B 1 76 ? 41.372 58.898 58.040 1.00 14.61 76 ALA B N 1
ATOM 3040 C CA . ALA B 1 76 ? 42.802 59.016 58.316 1.00 15.49 76 ALA B CA 1
ATOM 3041 C C . ALA B 1 76 ? 43.148 58.372 59.653 1.00 14.68 76 ALA B C 1
ATOM 3042 O O . ALA B 1 76 ? 44.167 57.684 59.772 1.00 14.65 76 ALA B O 1
ATOM 3044 N N . ARG B 1 77 ? 42.308 58.603 60.654 1.00 13.54 77 ARG B N 1
ATOM 3045 C CA . ARG B 1 77 ? 42.564 58.022 61.966 1.00 12.41 77 ARG B CA 1
ATOM 3046 C C . ARG B 1 77 ? 42.519 56.499 61.901 1.00 14.87 77 ARG B C 1
ATOM 3047 O O . ARG B 1 77 ? 43.280 55.811 62.581 1.00 13.97 77 ARG B O 1
ATOM 3055 N N . ILE B 1 78 ? 41.595 55.977 61.108 1.00 11.89 78 ILE B N 1
ATOM 3056 C CA . ILE B 1 78 ? 41.481 54.529 60.919 1.00 15.22 78 ILE B CA 1
ATOM 3057 C C . ILE B 1 78 ? 42.740 54.005 60.219 1.00 13.48 78 ILE B C 1
ATOM 3058 O O . ILE B 1 78 ? 43.318 52.989 60.615 1.00 13.22 78 ILE B O 1
ATOM 3063 N N . GLY B 1 79 ? 43.196 54.713 59.197 1.00 14.41 79 GLY B N 1
ATOM 3064 C CA . GLY B 1 79 ? 44.402 54.300 58.500 1.00 16.93 79 GLY B CA 1
ATOM 3065 C C . GLY B 1 79 ? 45.595 54.302 59.440 1.00 16.55 79 GLY B C 1
ATOM 3066 O O . GLY B 1 79 ? 46.434 53.406 59.432 1.00 15.60 79 GLY B O 1
ATOM 3067 N N . GLU B 1 80 ? 45.669 55.321 60.282 1.00 14.10 80 GLU B N 1
ATOM 3068 C CA . GLU B 1 80 ? 46.759 55.405 61.235 1.00 16.14 80 GLU B CA 1
ATOM 3069 C C . GLU B 1 80 ? 46.712 54.210 62.198 1.00 17.65 80 GLU B C 1
ATOM 3070 O O . GLU B 1 80 ? 47.757 53.687 62.593 1.00 18.52 80 GLU B O 1
ATOM 3076 N N . ALA B 1 81 ? 45.502 53.803 62.586 1.00 16.54 81 ALA B N 1
ATOM 3077 C CA . ALA B 1 81 ? 45.330 52.672 63.507 1.00 14.81 81 ALA B CA 1
ATOM 3078 C C . ALA B 1 81 ? 45.807 51.364 62.869 1.00 16.31 81 ALA B C 1
ATOM 3079 O O . ALA B 1 81 ? 46.288 50.466 63.545 1.00 17.15 81 ALA B O 1
ATOM 3081 N N . PHE B 1 82 ? 45.659 51.257 61.555 1.00 16.59 82 PHE B N 1
ATOM 3082 C CA . PHE B 1 82 ? 46.152 50.069 60.848 1.00 14.38 82 PHE B CA 1
ATOM 3083 C C . PHE B 1 82 ? 47.671 50.053 60.695 1.00 17.50 82 PHE B C 1
ATOM 3084 O O . PHE B 1 82 ? 48.242 49.037 60.282 1.00 22.70 82 PHE B O 1
ATOM 3092 N N . GLY B 1 83 ? 48.324 51.169 61.004 1.00 15.24 83 GLY B N 1
ATOM 3093 C CA . GLY B 1 83 ? 49.773 51.211 61.033 1.00 18.89 83 GLY B CA 1
ATOM 3094 C C . GLY B 1 83 ? 50.431 51.952 59.867 1.00 17.88 83 GLY B C 1
ATOM 3095 O O . GLY B 1 83 ? 51.650 51.944 59.741 1.00 17.45 83 GLY B O 1
ATOM 3096 N N . TYR B 1 84 ? 49.647 52.592 59.011 1.00 16.31 84 TYR B N 1
ATOM 3097 C CA . TYR B 1 84 ? 50.250 53.295 57.867 1.00 14.86 84 TYR B CA 1
ATOM 3098 C C . TYR B 1 84 ? 51.184 54.411 58.331 1.00 17.72 84 TYR B C 1
ATOM 3099 O O . TYR B 1 84 ? 50.950 55.041 59.370 1.00 17.98 84 TYR B O 1
ATOM 3108 N N . ASP B 1 85 ? 52.240 54.657 57.561 1.00 15.61 85 ASP B N 1
ATOM 3109 C CA . ASP B 1 85 ? 53.288 55.581 57.972 1.00 13.49 85 ASP B CA 1
ATOM 3110 C C . ASP B 1 85 ? 52.972 57.018 57.567 1.00 16.37 85 ASP B C 1
ATOM 3111 O O . ASP B 1 85 ? 53.571 57.966 58.091 1.00 18.01 85 ASP B O 1
ATOM 3116 N N . GLU B 1 86 ? 52.032 57.160 56.638 1.00 16.68 86 GLU B N 1
ATOM 3117 C CA . GLU B 1 86 ? 51.666 58.450 56.054 1.00 13.35 86 GLU B CA 1
ATOM 3118 C C . GLU B 1 86 ? 50.250 58.314 55.521 1.00 15.44 86 GLU B C 1
ATOM 3119 O O . GLU B 1 86 ? 49.853 57.224 55.131 1.00 13.56 86 GLU B O 1
ATOM 3125 N N . ILE B 1 87 ? 49.482 59.400 55.573 1.00 11.41 87 ILE B N 1
ATOM 3126 C CA . ILE B 1 87 ? 48.189 59.461 54.903 1.00 10.63 87 ILE B CA 1
ATOM 3127 C C . ILE B 1 87 ? 48.287 60.451 53.748 1.00 12.60 87 ILE B C 1
ATOM 3128 O O . ILE B 1 87 ? 48.577 61.632 53.946 1.00 14.72 87 ILE B O 1
ATOM 3133 N N . ASN B 1 88 ? 48.047 59.970 52.535 1.00 12.67 88 ASN B N 1
ATOM 3134 C CA . ASN B 1 88 ? 48.142 60.798 51.348 1.00 11.00 88 ASN B CA 1
ATOM 3135 C C . ASN B 1 88 ? 46.758 61.119 50.810 1.00 12.12 88 ASN B C 1
ATOM 3136 O O . ASN B 1 88 ? 45.918 60.233 50.678 1.00 14.92 88 ASN B O 1
ATOM 3141 N N . LEU B 1 89 ? 46.496 62.396 50.531 1.00 14.57 89 LEU B N 1
ATOM 3142 C CA . LEU B 1 89 ? 45.214 62.774 49.964 1.00 13.35 89 LEU B CA 1
ATOM 3143 C C . LEU B 1 89 ? 45.304 62.926 48.458 1.00 15.49 89 LEU B C 1
ATOM 3144 O O . LEU B 1 89 ? 46.150 63.662 47.940 1.00 17.26 89 LEU B O 1
ATOM 3149 N N . ASN B 1 90 ? 44.432 62.216 47.752 1.00 12.60 90 ASN B N 1
ATOM 3150 C CA . ASN B 1 90 ? 44.360 62.330 46.296 1.00 15.61 90 ASN B CA 1
ATOM 3151 C C . ASN B 1 90 ? 43.669 63.617 45.856 1.00 21.12 90 ASN B C 1
ATOM 3152 O O . ASN B 1 90 ? 42.470 63.798 46.071 1.00 20.98 90 ASN B O 1
ATOM 3157 N N . LEU B 1 91 ? 44.437 64.513 45.243 1.00 17.61 91 LEU B N 1
ATOM 3158 C CA . LEU B 1 91 ? 43.900 65.739 44.670 1.00 22.45 91 LEU B CA 1
ATOM 3159 C C . LEU B 1 91 ? 44.237 65.788 43.184 1.00 26.55 91 LEU B C 1
ATOM 3160 O O . LEU B 1 91 ? 44.250 66.864 42.582 1.00 35.89 91 LEU B O 1
ATOM 3165 N N . GLY B 1 92 ? 44.528 64.630 42.597 1.00 27.36 92 GLY B N 1
ATOM 3166 C CA . GLY B 1 92 ? 45.019 64.579 41.232 1.00 30.52 92 GLY B CA 1
ATOM 3167 C C . GLY B 1 92 ? 44.131 63.831 40.265 1.00 36.88 92 GLY B C 1
ATOM 3168 O O . GLY B 1 92 ? 44.198 64.049 39.052 1.00 40.72 92 GLY B O 1
ATOM 3169 N N . CYS B 1 93 ? 43.312 62.928 40.790 1.00 32.29 93 CYS B N 1
ATOM 3170 C CA . CYS B 1 93 ? 42.499 62.072 39.930 1.00 40.18 93 CYS B CA 1
ATOM 3171 C C . CYS B 1 93 ? 41.516 62.910 39.121 1.00 42.27 93 CYS B C 1
ATOM 3172 O O . CYS B 1 93 ? 40.718 63.654 39.688 1.00 45.84 93 CYS B O 1
ATOM 3175 N N . PRO B 1 94 ? 41.588 62.806 37.787 1.00 41.85 94 PRO B N 1
ATOM 3176 C CA . PRO B 1 94 ? 40.724 63.562 36.882 1.00 49.23 94 PRO B CA 1
ATOM 3177 C C . PRO B 1 94 ? 39.695 62.665 36.216 1.00 52.49 94 PRO B C 1
ATOM 3178 O O . PRO B 1 94 ? 39.091 63.061 35.211 1.00 54.14 94 PRO B O 1
ATOM 3182 N N . SER B 1 95 ? 39.506 61.461 36.745 1.00 50.19 95 SER B N 1
ATOM 3183 C CA . SER B 1 95 ? 38.568 60.524 36.129 1.00 58.99 95 SER B CA 1
ATOM 3184 C C . SER B 1 95 ? 37.130 60.990 36.332 1.00 60.29 95 SER B C 1
ATOM 3185 O O . SER B 1 95 ? 36.838 61.773 37.240 1.00 55.53 95 SER B O 1
ATOM 3188 N N . GLU B 1 96 ? 36.233 60.498 35.486 1.00 63.44 96 GLU B N 1
ATOM 3189 C CA . GLU B 1 96 ? 34.821 60.823 35.609 1.00 71.49 96 GLU B CA 1
ATOM 3190 C C . GLU B 1 96 ? 34.335 60.450 37.009 1.00 73.79 96 GLU B C 1
ATOM 3191 O O . GLU B 1 96 ? 33.590 61.202 37.640 1.00 68.96 96 GLU B O 1
ATOM 3197 N N . LYS B 1 97 ? 34.786 59.297 37.496 1.00 77.70 97 LYS B N 1
ATOM 3198 C CA . LYS B 1 97 ? 34.432 58.821 38.829 1.00 77.33 97 LYS B CA 1
ATOM 3199 C C . LYS B 1 97 ? 34.835 59.819 39.917 1.00 68.77 97 LYS B C 1
ATOM 3200 O O . LYS B 1 97 ? 34.102 60.028 40.886 1.00 64.42 97 LYS B O 1
ATOM 3206 N N . ALA B 1 98 ? 36.002 60.434 39.757 1.00 61.82 98 ALA B N 1
ATOM 3207 C CA . ALA B 1 98 ? 36.465 61.436 40.712 1.00 59.14 98 ALA B CA 1
ATOM 3208 C C . ALA B 1 98 ? 35.648 62.722 40.595 1.00 60.90 98 ALA B C 1
ATOM 3209 O O . ALA B 1 98 ? 35.216 63.287 41.600 1.00 63.87 98 ALA B O 1
ATOM 3211 N N . GLN B 1 99 ? 35.443 63.181 39.365 1.00 59.24 99 GLN B N 1
ATOM 3212 C CA . GLN B 1 99 ? 34.623 64.360 39.115 1.00 69.60 99 GLN B CA 1
ATOM 3213 C C . GLN B 1 99 ? 33.224 64.170 39.700 1.00 78.52 99 GLN B C 1
ATOM 3214 O O . GLN B 1 99 ? 32.783 64.963 40.534 1.00 80.68 99 GLN B O 1
ATOM 3220 N N . GLU B 1 100 ? 32.532 63.117 39.267 1.00 80.37 100 GLU B N 1
ATOM 3221 C CA . GLU B 1 100 ? 31.229 62.779 39.840 1.00 86.96 100 GLU B CA 1
ATOM 3222 C C . GLU B 1 100 ? 31.384 61.960 41.119 1.00 83.52 100 GLU B C 1
ATOM 3223 O O . GLU B 1 100 ? 30.641 61.012 41.371 1.00 85.89 100 GLU B O 1
ATOM 3229 N N . GLY B 1 101 ? 32.379 62.342 41.910 1.00 77.54 101 GLY B N 1
ATOM 3230 C CA . GLY B 1 101 ? 32.583 61.807 43.241 1.00 77.19 101 GLY B CA 1
ATOM 3231 C C . GLY B 1 101 ? 32.955 62.980 44.123 1.00 79.08 101 GLY B C 1
ATOM 3232 O O . GLY B 1 101 ? 33.055 62.862 45.346 1.00 78.76 101 GLY B O 1
ATOM 3233 N N . GLY B 1 102 ? 33.163 64.126 43.478 1.00 77.32 102 GLY B N 1
ATOM 3234 C CA . GLY B 1 102 ? 33.484 65.360 44.168 1.00 71.92 102 GLY B CA 1
ATOM 3235 C C . GLY B 1 102 ? 34.874 65.382 44.772 1.00 62.07 102 GLY B C 1
ATOM 3236 O O . GLY B 1 102 ? 35.216 66.302 45.515 1.00 61.30 102 GLY B O 1
ATOM 3237 N N . TYR B 1 103 ? 35.679 64.370 44.460 1.00 53.90 103 TYR B N 1
ATOM 3238 C CA . TYR B 1 103 ? 37.039 64.298 44.992 1.00 44.42 103 TYR B CA 1
ATOM 3239 C C . TYR B 1 103 ? 38.086 64.323 43.882 1.00 42.67 103 TYR B C 1
ATOM 3240 O O . TYR B 1 103 ? 37.751 64.374 42.693 1.00 45.13 103 TYR B O 1
ATOM 3249 N N . GLY B 1 104 ? 39.353 64.295 44.278 1.00 31.69 104 GLY B N 1
ATOM 3250 C CA . GLY B 1 104 ? 40.444 64.317 43.322 1.00 34.87 104 GLY B CA 1
ATOM 3251 C C . GLY B 1 104 ? 40.771 65.715 42.827 1.00 36.19 104 GLY B C 1
ATOM 3252 O O . GLY B 1 104 ? 40.655 66.695 43.570 1.00 33.77 104 GLY B O 1
ATOM 3253 N N . ALA B 1 105 ? 41.151 65.807 41.554 1.00 35.17 105 ALA B N 1
ATOM 3254 C CA . ALA B 1 105 ? 41.663 67.054 40.983 1.00 39.59 105 ALA B CA 1
ATOM 3255 C C . ALA B 1 105 ? 40.676 68.222 41.062 1.00 49.75 105 ALA B C 1
ATOM 3256 O O . ALA B 1 105 ? 41.077 69.370 41.285 1.00 49.67 105 ALA B O 1
ATOM 3258 N N . CYS B 1 106 ? 39.392 67.929 40.874 1.00 49.77 106 CYS B N 1
ATOM 3259 C CA . CYS B 1 106 ? 38.362 68.967 40.833 1.00 48.18 106 CYS B CA 1
ATOM 3260 C C . CYS B 1 106 ? 38.224 69.740 42.150 1.00 41.79 106 CYS B C 1
ATOM 3261 O O . CYS B 1 106 ? 37.684 70.851 42.170 1.00 40.02 106 CYS B O 1
ATOM 3264 N N . LEU B 1 107 ? 38.700 69.152 43.245 1.00 40.54 107 LEU B N 1
ATOM 3265 C CA . LEU B 1 107 ? 38.662 69.812 44.544 1.00 38.90 107 LEU B CA 1
ATOM 3266 C C . LEU B 1 107 ? 39.473 71.106 44.529 1.00 46.79 107 LEU B C 1
ATOM 3267 O O . LEU B 1 107 ? 39.134 72.074 45.222 1.00 45.12 107 LEU B O 1
ATOM 3272 N N . LEU B 1 108 ? 40.544 71.115 43.739 1.00 42.39 108 LEU B N 1
ATOM 3273 C CA . LEU B 1 108 ? 41.464 72.247 43.712 1.00 42.54 108 LEU B CA 1
ATOM 3274 C C . LEU B 1 108 ? 40.847 73.477 43.057 1.00 44.89 108 LEU B C 1
ATOM 3275 O O . LEU B 1 108 ? 41.484 74.525 42.961 1.00 44.69 108 LEU B O 1
ATOM 3280 N N . LEU B 1 109 ? 39.605 73.345 42.606 1.00 43.82 109 LEU B N 1
ATOM 3281 C CA . LEU B 1 109 ? 38.830 74.503 42.184 1.00 50.62 109 LEU B CA 1
ATOM 3282 C C . LEU B 1 109 ? 38.268 75.196 43.421 1.00 54.05 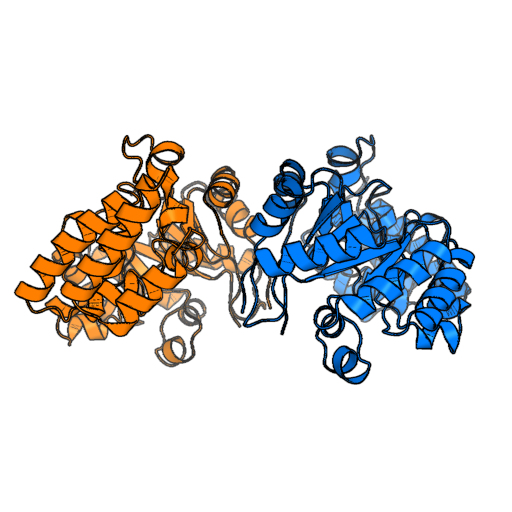109 LEU B C 1
ATOM 3283 O O . LEU B 1 109 ? 37.834 76.351 43.358 1.00 54.64 109 LEU B O 1
ATOM 3288 N N . ASP B 1 110 ? 38.286 74.479 44.544 1.00 52.02 110 ASP B N 1
ATOM 3289 C CA . ASP B 1 110 ? 37.813 75.012 45.816 1.00 48.96 110 ASP B CA 1
ATOM 3290 C C . ASP B 1 110 ? 38.906 74.893 46.869 1.00 40.05 110 ASP B C 1
ATOM 3291 O O . ASP B 1 110 ? 38.933 73.930 47.640 1.00 33.66 110 ASP B O 1
ATOM 3296 N N . LEU B 1 111 ? 39.805 75.873 46.901 1.00 40.40 111 LEU B N 1
ATOM 3297 C CA . LEU B 1 111 ? 40.932 75.842 47.830 1.00 38.10 111 LEU B CA 1
ATOM 3298 C C . LEU B 1 111 ? 40.499 76.002 49.280 1.00 35.31 111 LEU B C 1
ATOM 3299 O O . LEU B 1 111 ? 41.168 75.509 50.190 1.00 32.08 111 LEU B O 1
ATOM 3304 N N . ALA B 1 112 ? 39.384 76.695 49.493 1.00 30.61 112 ALA B N 1
ATOM 3305 C CA . ALA B 1 112 ? 38.833 76.829 50.835 1.00 32.06 112 ALA B CA 1
ATOM 3306 C C . ALA B 1 112 ? 38.493 75.457 51.401 1.00 32.26 112 ALA B C 1
ATOM 3307 O O . ALA B 1 112 ? 38.822 75.144 52.554 1.00 30.01 112 ALA B O 1
ATOM 3309 N N . ARG B 1 113 ? 37.832 74.641 50.587 1.00 32.59 113 ARG B N 1
ATOM 3310 C CA . ARG B 1 113 ? 37.453 73.300 51.023 1.00 36.23 113 ARG B CA 1
ATOM 3311 C C . ARG B 1 113 ? 38.683 72.432 51.224 1.00 28.60 113 ARG B C 1
ATOM 3312 O O . ARG B 1 113 ? 38.759 71.661 52.185 1.00 26.32 113 ARG B O 1
ATOM 3320 N N . VAL B 1 114 ? 39.646 72.549 50.315 1.00 25.62 114 VAL B N 1
ATOM 3321 C CA . VAL B 1 114 ? 40.875 71.770 50.445 1.00 25.51 114 VAL B CA 1
ATOM 3322 C C . VAL B 1 114 ? 41.615 72.115 51.746 1.00 25.01 114 VAL B C 1
ATOM 3323 O O . VAL B 1 114 ? 42.104 71.222 52.443 1.00 24.68 114 VAL B O 1
ATOM 3327 N N . ARG B 1 115 ? 41.681 73.402 52.078 1.00 25.18 115 ARG B N 1
ATOM 3328 C CA . ARG B 1 115 ? 42.311 73.809 53.329 1.00 25.07 115 ARG B CA 1
ATOM 3329 C C . ARG B 1 115 ? 41.605 73.158 54.518 1.00 21.89 115 ARG B C 1
ATOM 3330 O O . ARG B 1 115 ? 42.257 72.650 55.416 1.00 26.57 115 ARG B O 1
ATOM 3338 N N . GLU B 1 116 ? 40.274 73.187 54.526 1.00 25.49 116 GLU B N 1
ATOM 3339 C CA . GLU B 1 116 ? 39.521 72.638 55.650 1.00 23.02 116 GLU B CA 1
ATOM 3340 C C . GLU B 1 116 ? 39.742 71.139 55.768 1.00 25.41 116 GLU B C 1
ATOM 3341 O O . GLU B 1 116 ? 39.874 70.598 56.870 1.00 20.99 116 GLU B O 1
ATOM 3347 N N . ILE B 1 117 ? 39.761 70.461 54.629 1.00 24.63 117 ILE B N 1
ATOM 3348 C CA . ILE B 1 117 ? 40.028 69.038 54.633 1.00 21.23 117 ILE B CA 1
ATOM 3349 C C . ILE B 1 117 ? 41.400 68.759 55.220 1.00 22.00 117 ILE B C 1
ATOM 3350 O O . ILE B 1 117 ? 41.548 67.888 56.079 1.00 19.09 117 ILE B O 1
ATOM 3355 N N . LEU B 1 118 ? 42.404 69.495 54.747 1.00 20.48 118 LEU B N 1
ATOM 3356 C CA . LEU B 1 118 ? 43.782 69.230 55.152 1.00 21.59 118 LEU B CA 1
ATOM 3357 C C . LEU B 1 118 ? 44.013 69.583 56.615 1.00 23.56 118 LEU B C 1
ATOM 3358 O O . LEU B 1 118 ? 44.734 68.881 57.316 1.00 21.76 118 LEU B O 1
ATOM 3363 N N . LYS B 1 119 ? 43.401 70.669 57.073 1.00 20.37 119 LYS B N 1
ATOM 3364 C CA . LYS B 1 119 ? 43.436 71.000 58.489 1.00 27.03 119 LYS B CA 1
ATOM 3365 C C . LYS B 1 119 ? 42.851 69.880 59.350 1.00 25.73 119 LYS B C 1
ATOM 3366 O O . LYS B 1 119 ? 43.494 69.431 60.303 1.00 27.40 119 LYS B O 1
ATOM 3372 N N . ALA B 1 120 ? 41.641 69.428 59.021 1.00 21.50 120 ALA B N 1
ATOM 3373 C CA . ALA B 1 120 ? 40.992 68.353 59.782 1.00 20.43 120 ALA B CA 1
ATOM 3374 C C . ALA B 1 120 ? 41.803 67.061 59.819 1.00 21.57 120 ALA B C 1
ATOM 3375 O O . ALA B 1 120 ? 41.920 66.411 60.864 1.00 22.57 120 ALA B O 1
ATOM 3377 N N . MET B 1 121 ? 42.356 66.687 58.668 1.00 16.95 121 MET B N 1
ATOM 3378 C CA . MET B 1 121 ? 43.138 65.476 58.554 1.00 18.66 121 MET B CA 1
ATOM 3379 C C . MET B 1 121 ? 44.415 65.583 59.378 1.00 20.25 121 MET B C 1
ATOM 3380 O O . MET B 1 121 ? 44.778 64.650 60.091 1.00 21.51 121 MET B O 1
ATOM 3385 N N . GLY B 1 122 ? 45.080 66.724 59.268 1.00 21.32 122 GLY B N 1
ATOM 3386 C CA . GLY B 1 122 ? 46.347 66.957 59.936 1.00 22.72 122 GLY B CA 1
ATOM 3387 C C . GLY B 1 122 ? 46.211 66.935 61.443 1.00 25.60 122 GLY B C 1
ATOM 3388 O O . GLY B 1 122 ? 47.067 66.390 62.138 1.00 32.12 122 GLY B O 1
ATOM 3389 N N . GLU B 1 123 ? 45.125 67.511 61.944 1.00 24.31 123 GLU B N 1
ATOM 3390 C CA . GLU B 1 123 ? 44.851 67.525 63.381 1.00 31.14 123 GLU B CA 1
ATOM 3391 C C . GLU B 1 123 ? 44.394 66.168 63.934 1.00 33.54 123 GLU B C 1
ATOM 3392 O O . GLU B 1 123 ? 44.468 65.923 65.141 1.00 31.62 123 GLU B O 1
ATOM 3398 N N . ALA B 1 124 ? 43.921 65.289 63.056 1.00 22.66 124 ALA B N 1
ATOM 3399 C CA . ALA B 1 124 ? 43.355 64.014 63.473 1.00 24.11 124 ALA B CA 1
ATOM 3400 C C . ALA B 1 124 ? 44.411 62.937 63.734 1.00 21.63 124 ALA B C 1
ATOM 3401 O O . ALA B 1 124 ? 44.197 62.006 64.530 1.00 23.39 124 ALA B O 1
ATOM 3403 N N . VAL B 1 125 ? 45.545 63.049 63.057 1.00 22.78 125 VAL B N 1
ATOM 3404 C CA . VAL B 1 125 ? 46.548 61.997 63.114 1.00 19.13 125 VAL B CA 1
ATOM 3405 C C . VAL B 1 125 ? 47.926 62.570 63.405 1.00 26.42 125 VAL B C 1
ATOM 3406 O O . VAL B 1 125 ? 48.168 63.760 63.200 1.00 23.42 125 VAL B O 1
ATOM 3410 N N . ARG B 1 126 ? 48.832 61.713 63.865 1.00 24.82 126 ARG B N 1
ATOM 3411 C CA . ARG B 1 126 ? 50.192 62.141 64.172 1.00 26.99 126 ARG B CA 1
ATOM 3412 C C . ARG B 1 126 ? 51.161 61.882 63.020 1.00 25.04 126 ARG B C 1
ATOM 3413 O O . ARG B 1 126 ? 52.206 62.529 62.933 1.00 31.91 126 ARG B O 1
ATOM 3421 N N . VAL B 1 127 ? 50.810 60.957 62.127 1.00 20.57 127 VAL B N 1
ATOM 3422 C CA . VAL B 1 127 ? 51.644 60.662 60.974 1.00 18.28 127 VAL B CA 1
ATOM 3423 C C . VAL B 1 127 ? 51.455 61.785 59.954 1.00 20.45 127 VAL B C 1
ATOM 3424 O O . VAL B 1 127 ? 50.485 62.543 60.036 1.00 22.38 127 VAL B O 1
ATOM 3428 N N . PRO B 1 128 ? 52.412 61.936 59.038 1.00 20.60 128 PRO B N 1
ATOM 3429 C CA . PRO B 1 128 ? 52.341 63.023 58.059 1.00 21.10 128 PRO B CA 1
ATOM 3430 C C . PRO B 1 128 ? 51.114 62.878 57.173 1.00 21.48 128 PRO B C 1
ATOM 3431 O O . PRO B 1 128 ? 50.760 61.758 56.807 1.00 17.89 128 PRO B O 1
ATOM 3435 N N . VAL B 1 129 ? 50.470 64.002 56.867 1.00 15.54 129 VAL B N 1
ATOM 3436 C CA . VAL B 1 129 ? 49.442 64.030 55.820 1.00 14.09 129 VAL B CA 1
ATOM 3437 C C . VAL B 1 129 ? 50.026 64.736 54.599 1.00 15.28 129 VAL B C 1
ATOM 3438 O O . VAL B 1 129 ? 50.458 65.893 54.685 1.00 20.03 129 VAL B O 1
ATOM 3442 N N . THR B 1 130 ? 50.048 64.036 53.464 1.00 12.33 130 THR B N 1
ATOM 3443 C CA . THR B 1 130 ? 50.664 64.535 52.238 1.00 12.47 130 THR B CA 1
ATOM 3444 C C . THR B 1 130 ? 49.608 64.645 51.144 1.00 13.60 130 THR B C 1
ATOM 3445 O O . THR B 1 130 ? 48.464 64.224 51.333 1.00 14.04 130 THR B O 1
ATOM 3449 N N . VAL B 1 131 ? 49.981 65.227 50.003 1.00 12.09 131 VAL B N 1
ATOM 3450 C CA . VAL B 1 131 ? 49.039 65.406 48.926 1.00 12.49 131 VAL B CA 1
ATOM 3451 C C . VAL B 1 131 ? 49.678 64.885 47.642 1.00 12.73 131 VAL B C 1
ATOM 3452 O O . VAL B 1 131 ? 50.906 64.962 47.476 1.00 14.99 131 VAL B O 1
ATOM 3456 N N . LYS B 1 132 ? 48.850 64.316 46.773 1.00 12.15 132 LYS B N 1
ATOM 3457 C CA . LYS B 1 132 ? 49.284 63.995 45.409 1.00 17.12 132 LYS B CA 1
ATOM 3458 C C . LYS B 1 132 ? 48.346 64.757 44.491 1.00 15.55 132 LYS B C 1
ATOM 3459 O O . LYS B 1 132 ? 47.126 64.729 44.683 1.00 19.30 132 LYS B O 1
ATOM 3465 N N . MET B 1 133 ? 48.908 65.474 43.512 1.00 14.21 133 MET B N 1
ATOM 3466 C CA . MET B 1 133 ? 48.133 66.380 42.687 1.00 15.77 133 MET B CA 1
ATOM 3467 C C . MET B 1 133 ? 48.676 66.401 41.274 1.00 18.08 133 MET B C 1
ATOM 3468 O O . MET B 1 133 ? 49.773 65.913 41.019 1.00 20.45 133 MET B O 1
ATOM 3473 N N . ARG B 1 134 ? 47.912 66.989 40.365 1.00 18.20 134 ARG B N 1
ATOM 3474 C CA . ARG B 1 134 ? 48.434 67.203 39.022 1.00 25.39 134 ARG B CA 1
ATOM 3475 C C . ARG B 1 134 ? 48.944 68.633 38.850 1.00 32.66 134 ARG B C 1
ATOM 3476 O O . ARG B 1 134 ? 48.857 69.460 39.756 1.00 24.65 134 ARG B O 1
ATOM 3484 N N . LEU B 1 135 ? 49.504 68.904 37.681 1.00 34.26 135 LEU B N 1
ATOM 3485 C CA . LEU B 1 135 ? 50.145 70.176 37.404 1.00 40.27 135 LEU B CA 1
ATOM 3486 C C . LEU B 1 135 ? 49.069 71.236 37.275 1.00 34.48 135 LEU B C 1
ATOM 3487 O O . LEU B 1 135 ? 49.275 72.412 37.571 1.00 34.20 135 LEU B O 1
ATOM 3492 N N . GLY B 1 136 ? 47.910 70.799 36.804 1.00 33.82 136 GLY B N 1
ATOM 3493 C CA . GLY B 1 136 ? 46.780 71.675 36.611 1.00 37.31 136 GLY B CA 1
ATOM 3494 C C . GLY B 1 136 ? 45.626 70.903 36.010 1.00 39.02 136 GLY B C 1
ATOM 3495 O O . GLY B 1 136 ? 45.717 69.683 35.809 1.00 36.18 136 GLY B O 1
ATOM 3496 N N . LEU B 1 137 ? 44.546 71.622 35.728 1.00 41.71 137 LEU B N 1
ATOM 3497 C CA . LEU B 1 137 ? 43.327 71.050 35.187 1.00 54.25 137 LEU B CA 1
ATOM 3498 C C . LEU B 1 137 ? 43.050 71.639 33.806 1.00 63.57 137 LEU B C 1
ATOM 3499 O O . LEU B 1 137 ? 42.962 72.858 33.653 1.00 62.38 137 LEU B O 1
ATOM 3504 N N . GLU B 1 138 ? 42.937 70.767 32.806 1.00 73.91 138 GLU B N 1
ATOM 3505 C CA . GLU B 1 138 ? 42.539 71.143 31.441 1.00 78.38 138 GLU B CA 1
ATOM 3506 C C . GLU B 1 138 ? 43.560 71.972 30.649 1.00 78.19 138 GLU B C 1
ATOM 3507 O O . GLU B 1 138 ? 43.238 72.512 29.587 1.00 74.42 138 GLU B O 1
ATOM 3513 N N . GLY B 1 139 ? 44.787 72.059 31.153 1.00 77.92 139 GLY B N 1
ATOM 3514 C CA . GLY B 1 139 ? 45.849 72.749 30.441 1.00 79.63 139 GLY B CA 1
ATOM 3515 C C . GLY B 1 139 ? 45.746 74.261 30.520 1.00 83.63 139 GLY B C 1
ATOM 3516 O O . GLY B 1 139 ? 46.706 74.974 30.226 1.00 83.53 139 GLY B O 1
ATOM 3517 N N . LYS B 1 140 ? 44.574 74.748 30.915 1.00 86.47 140 LYS B N 1
ATOM 3518 C CA . LYS B 1 140 ? 44.354 76.174 31.121 1.00 86.72 140 LYS B CA 1
ATOM 3519 C C . LYS B 1 140 ? 45.346 76.695 32.149 1.00 83.38 140 LYS B C 1
ATOM 3520 O O . LYS B 1 140 ? 45.591 77.898 32.248 1.00 82.82 140 LYS B O 1
ATOM 3526 N N . GLU B 1 141 ? 45.920 75.768 32.907 1.00 78.56 141 GLU B N 1
ATOM 3527 C CA . GLU B 1 141 ? 46.695 76.106 34.090 1.00 73.33 141 GLU B CA 1
ATOM 3528 C C . GLU B 1 141 ? 48.084 76.650 33.799 1.00 61.26 141 GLU B C 1
ATOM 3529 O O . GLU B 1 141 ? 48.674 76.397 32.752 1.00 65.13 141 GLU B O 1
ATOM 3535 N N . THR B 1 142 ? 48.596 77.388 34.772 1.00 50.26 142 THR B N 1
ATOM 3536 C CA . THR B 1 142 ? 49.827 78.145 34.649 1.00 38.45 142 THR B CA 1
ATOM 3537 C C . THR B 1 142 ? 50.713 77.784 35.824 1.00 37.01 142 THR B C 1
ATOM 3538 O O . THR B 1 142 ? 50.244 77.180 36.788 1.00 36.24 142 THR B O 1
ATOM 3542 N N . TYR B 1 143 ? 51.981 78.177 35.779 1.00 31.49 143 TYR B N 1
ATOM 3543 C CA . TYR B 1 143 ? 52.830 77.927 36.942 1.00 26.68 143 TYR B CA 1
ATOM 3544 C C . TYR B 1 143 ? 52.329 78.738 38.141 1.00 28.18 143 TYR B C 1
ATOM 3545 O O . TYR B 1 143 ? 52.303 78.252 39.273 1.00 28.84 143 TYR B O 1
ATOM 3554 N N . ARG B 1 144 ? 51.950 79.986 37.886 1.00 29.24 144 ARG B N 1
ATOM 3555 C CA . ARG B 1 144 ? 51.428 80.848 38.946 1.00 30.82 144 ARG B CA 1
ATOM 3556 C C . ARG B 1 144 ? 50.263 80.183 39.687 1.00 32.59 144 ARG B C 1
ATOM 3557 O O . ARG B 1 144 ? 50.220 80.189 40.914 1.00 29.98 144 ARG B O 1
ATOM 3565 N N . GLY B 1 145 ? 49.324 79.607 38.937 1.00 32.05 145 GLY B N 1
ATOM 3566 C CA . GLY B 1 145 ? 48.197 78.899 39.524 1.00 33.39 145 GLY B CA 1
ATOM 3567 C C . GLY B 1 145 ? 48.602 77.683 40.335 1.00 32.72 145 GLY B C 1
ATOM 3568 O O . GLY B 1 145 ? 48.030 77.397 41.395 1.00 31.36 145 GLY B O 1
ATOM 3569 N N . LEU B 1 146 ? 49.586 76.945 39.833 1.00 27.02 146 LEU B N 1
ATOM 3570 C CA . LEU B 1 146 ? 5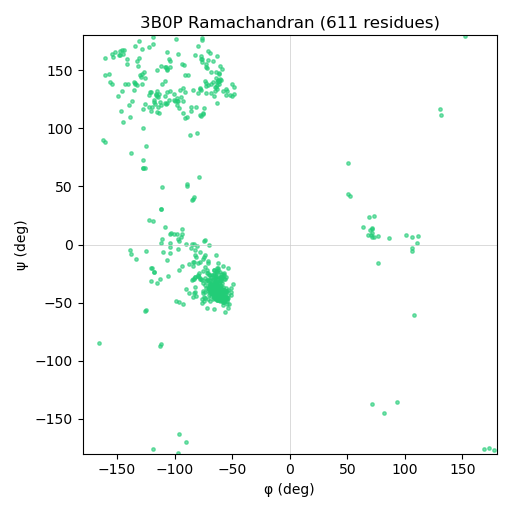0.098 75.784 40.544 1.00 27.48 146 LEU B CA 1
ATOM 3571 C C . LEU B 1 146 ? 50.688 76.205 41.897 1.00 25.64 146 LEU B C 1
ATOM 3572 O O . LEU B 1 146 ? 50.392 75.607 42.938 1.00 24.19 146 LEU B O 1
ATOM 3577 N N . ALA B 1 147 ? 51.489 77.267 41.869 1.00 23.39 147 ALA B N 1
ATOM 3578 C CA . ALA B 1 147 ? 52.165 77.764 43.054 1.00 25.30 147 ALA B CA 1
ATOM 3579 C C . ALA B 1 147 ? 51.140 78.285 44.054 1.00 22.72 147 ALA B C 1
ATOM 3580 O O . ALA B 1 147 ? 51.294 78.101 45.260 1.00 25.44 147 ALA B O 1
ATOM 3582 N N . GLN B 1 148 ? 50.082 78.905 43.547 1.00 25.00 148 GLN B N 1
ATOM 3583 C CA . GLN B 1 148 ? 49.037 79.436 44.416 1.00 24.40 148 GLN B CA 1
ATOM 3584 C C . GLN B 1 148 ? 48.369 78.300 45.187 1.00 24.44 148 GLN B C 1
ATOM 3585 O O . GLN B 1 148 ? 48.095 78.436 46.385 1.00 24.61 148 GLN B O 1
ATOM 3591 N N . SER B 1 149 ? 48.127 77.176 44.510 1.00 22.37 149 SER B N 1
ATOM 3592 C CA . SER B 1 149 ? 47.439 76.062 45.149 1.00 22.69 149 SER B CA 1
ATOM 3593 C C . SER B 1 149 ? 48.363 75.411 46.176 1.00 21.00 149 SER B C 1
ATOM 3594 O O . SER B 1 149 ? 47.919 75.017 47.250 1.00 23.25 149 SER B O 1
ATOM 3597 N N . VAL B 1 150 ? 49.652 75.329 45.858 1.00 19.71 150 VAL B N 1
ATOM 3598 C CA . VAL B 1 150 ? 50.640 74.754 46.784 1.00 18.29 150 VAL B CA 1
ATOM 3599 C C . VAL B 1 150 ? 50.761 75.634 48.037 1.00 20.77 150 VAL B C 1
ATOM 3600 O O . VAL B 1 150 ? 50.747 75.145 49.178 1.00 23.10 150 VAL B O 1
ATOM 3604 N N . GLU B 1 151 ? 50.851 76.939 47.822 1.00 22.87 151 GLU B N 1
ATOM 3605 C CA . GLU B 1 151 ? 50.886 77.894 48.930 1.00 23.90 151 GLU B CA 1
ATOM 3606 C C . GLU B 1 151 ? 49.677 77.732 49.850 1.00 23.46 151 GLU B C 1
ATOM 3607 O O . GLU B 1 151 ? 49.825 77.718 51.069 1.00 26.63 151 GLU B O 1
ATOM 3613 N N . ALA B 1 152 ? 48.485 77.601 49.268 1.00 24.48 152 ALA B N 1
ATOM 3614 C CA . ALA B 1 152 ? 47.266 77.427 50.066 1.00 26.44 152 ALA B CA 1
ATOM 3615 C C . ALA B 1 152 ? 47.338 76.166 50.918 1.00 28.02 152 ALA B C 1
ATOM 3616 O O . ALA B 1 152 ? 46.975 76.170 52.093 1.00 23.55 152 ALA B O 1
ATOM 3618 N N . MET B 1 153 ? 47.795 75.079 50.315 1.00 21.67 153 MET B N 1
ATOM 3619 C CA . MET B 1 153 ? 47.865 73.813 51.028 1.00 18.98 153 MET B CA 1
ATOM 3620 C C . MET B 1 153 ? 48.980 73.806 52.060 1.00 21.37 153 MET B C 1
ATOM 3621 O O . MET B 1 153 ? 48.863 73.155 53.098 1.00 18.51 153 MET B O 1
ATOM 3626 N N . ALA B 1 154 ? 50.059 74.537 51.790 1.00 21.44 154 ALA B N 1
ATOM 3627 C CA . ALA B 1 154 ? 51.131 74.675 52.777 1.00 25.32 154 ALA B CA 1
ATOM 3628 C C . ALA B 1 154 ? 50.639 75.467 53.997 1.00 23.56 154 ALA B C 1
ATOM 3629 O O . ALA B 1 154 ? 51.019 75.172 55.131 1.00 21.56 154 ALA B O 1
ATOM 3631 N N . GLU B 1 155 ? 49.776 76.446 53.766 1.00 21.18 155 GLU B N 1
ATOM 3632 C CA . GLU B 1 155 ? 49.221 77.229 54.881 1.00 23.98 155 GLU B CA 1
ATOM 3633 C C . GLU B 1 155 ? 48.388 76.321 55.794 1.00 29.21 155 GLU B C 1
ATOM 3634 O O . GLU B 1 155 ? 48.312 76.529 57.003 1.00 29.18 155 GLU B O 1
ATOM 3640 N N . ALA B 1 156 ? 47.798 75.286 55.205 1.00 21.51 156 ALA B N 1
ATOM 3641 C CA . ALA B 1 156 ? 47.004 74.315 55.939 1.00 28.65 156 ALA B CA 1
ATOM 3642 C C . ALA B 1 156 ? 47.880 73.243 56.591 1.00 30.05 156 ALA B C 1
ATOM 3643 O O . ALA B 1 156 ? 47.366 72.326 57.240 1.00 28.31 156 ALA B O 1
ATOM 3645 N N . GLY B 1 157 ? 49.196 73.359 56.414 1.00 24.65 157 GLY B N 1
ATOM 3646 C CA . GLY B 1 157 ? 50.144 72.486 57.097 1.00 25.64 157 GLY B CA 1
ATOM 3647 C C . GLY B 1 157 ? 50.847 71.395 56.300 1.00 26.97 157 GLY B C 1
ATOM 3648 O O . GLY B 1 157 ? 51.699 70.672 56.844 1.00 21.31 157 GLY B O 1
ATOM 3649 N N . VAL B 1 158 ? 50.505 71.256 55.022 1.00 20.01 158 VAL B N 1
ATOM 3650 C CA . VAL B 1 158 ? 51.097 70.183 54.215 1.00 19.13 158 VAL B CA 1
ATOM 3651 C C . VAL B 1 158 ? 52.553 70.502 53.900 1.00 18.63 158 VAL B C 1
ATOM 3652 O O . VAL B 1 158 ? 52.882 71.652 53.610 1.00 18.01 158 VAL B O 1
ATOM 3656 N N . LYS B 1 159 ? 53.422 69.491 53.971 1.00 17.85 159 LYS B N 1
ATOM 3657 C CA . LYS B 1 159 ? 54.844 69.672 53.664 1.00 16.85 159 LYS B CA 1
ATOM 3658 C C . LYS B 1 159 ? 55.312 68.881 52.430 1.00 19.05 159 LYS B C 1
ATOM 3659 O O . LYS B 1 159 ? 56.192 69.335 51.711 1.00 21.05 159 LYS B O 1
ATOM 3665 N N . VAL B 1 160 ? 54.727 67.705 52.199 1.00 17.41 160 VAL B N 1
ATOM 3666 C CA . VAL B 1 160 ? 55.150 66.828 51.104 1.00 13.50 160 VAL B CA 1
ATOM 3667 C C . VAL B 1 160 ? 54.095 66.822 50.015 1.00 15.41 160 VAL B C 1
ATOM 3668 O O . VAL B 1 160 ? 52.927 66.481 50.282 1.00 15.35 160 VAL B O 1
ATOM 3672 N N . PHE B 1 161 ? 54.507 67.203 48.805 1.00 12.29 161 PHE B N 1
ATOM 3673 C CA . PHE B 1 161 ? 53.642 67.337 47.655 1.00 14.01 161 PHE B CA 1
ATOM 3674 C C . PHE B 1 161 ? 54.185 66.428 46.567 1.00 15.35 161 PHE B C 1
ATOM 3675 O O . PHE B 1 161 ? 55.321 66.604 46.119 1.00 17.76 161 PHE B O 1
ATOM 3683 N N . VAL B 1 162 ? 53.373 65.457 46.162 1.00 15.10 162 VAL B N 1
ATOM 3684 C CA . VAL B 1 162 ? 53.689 64.612 45.016 1.00 14.35 162 VAL B CA 1
ATOM 3685 C C . VAL B 1 162 ? 52.969 65.202 43.803 1.00 15.72 162 VAL B C 1
ATOM 3686 O O . VAL B 1 162 ? 51.743 65.319 43.767 1.00 16.49 162 VAL B O 1
ATOM 3690 N N . VAL B 1 163 ? 53.737 65.629 42.813 1.00 15.39 163 VAL B N 1
ATOM 3691 C CA . VAL B 1 163 ? 53.134 66.310 41.686 1.00 16.26 163 VAL B CA 1
ATOM 3692 C C . VAL B 1 163 ? 53.283 65.471 40.438 1.00 16.89 163 VAL B C 1
ATOM 3693 O O . VAL B 1 163 ? 54.399 65.241 39.977 1.00 16.60 163 VAL B O 1
ATOM 3697 N N . HIS B 1 164 ? 52.160 64.987 39.917 1.00 14.35 164 HIS B N 1
ATOM 3698 C CA . HIS B 1 164 ? 52.136 64.347 38.616 1.00 15.38 164 HIS B CA 1
ATOM 3699 C C . HIS B 1 164 ? 52.194 65.490 37.607 1.00 17.81 164 HIS B C 1
ATOM 3700 O O . HIS B 1 164 ? 51.253 66.271 37.474 1.00 19.43 164 HIS B O 1
ATOM 3707 N N . ALA B 1 165 ? 53.325 65.590 36.922 1.00 16.03 165 ALA B N 1
ATOM 3708 C CA . ALA B 1 165 ? 53.703 66.834 36.280 1.00 18.95 165 ALA B CA 1
ATOM 3709 C C . ALA B 1 165 ? 53.096 67.003 34.897 1.00 26.55 165 ALA B C 1
ATOM 3710 O O . ALA B 1 165 ? 53.732 67.526 33.976 1.00 24.36 165 ALA B O 1
ATOM 3712 N N . ARG B 1 166 ? 51.850 66.574 34.761 1.00 21.40 166 ARG B N 1
ATOM 3713 C CA . ARG B 1 166 ? 51.116 66.763 33.524 1.00 25.62 166 ARG B CA 1
ATOM 3714 C C . ARG B 1 166 ? 49.716 67.245 33.863 1.00 30.94 166 ARG B C 1
ATOM 3715 O O . ARG B 1 166 ? 49.058 66.701 34.745 1.00 29.41 166 ARG B O 1
ATOM 3723 N N . SER B 1 167 ? 49.261 68.281 33.178 1.00 29.48 167 SER B N 1
ATOM 3724 C CA . SER B 1 167 ? 47.917 68.775 33.415 1.00 31.45 167 SER B CA 1
ATOM 3725 C C . SER B 1 167 ? 46.895 67.710 33.021 1.00 34.82 167 SER B C 1
ATOM 3726 O O . SER B 1 167 ? 47.130 66.922 32.105 1.00 32.79 167 SER B O 1
ATOM 3729 N N . ALA B 1 168 ? 45.766 67.695 33.723 1.00 41.59 168 ALA B N 1
ATOM 3730 C CA . ALA B 1 168 ? 44.641 66.837 33.361 1.00 51.62 168 ALA B CA 1
ATOM 3731 C C . ALA B 1 168 ? 43.844 67.446 32.209 1.00 60.21 168 ALA B C 1
ATOM 3732 O O . ALA B 1 168 ? 44.076 68.594 31.826 1.00 60.76 168 ALA B O 1
ATOM 3734 N N . LEU B 1 169 ? 42.905 66.671 31.671 1.00 66.20 169 LEU B N 1
ATOM 3735 C CA . LEU B 1 169 ? 42.053 67.115 30.564 1.00 74.31 169 LEU B CA 1
ATOM 3736 C C . LEU B 1 169 ? 42.857 67.708 29.406 1.00 76.86 169 LEU B C 1
ATOM 3737 O O . LEU B 1 169 ? 43.108 67.038 28.402 1.00 76.07 169 LEU B O 1
ATOM 3742 N N . ILE B 1 180 ? 47.479 66.360 23.926 1.00 55.36 180 ILE B N 1
ATOM 3743 C CA . ILE B 1 180 ? 48.119 65.864 25.142 1.00 56.59 180 ILE B CA 1
ATOM 3744 C C . ILE B 1 180 ? 49.016 66.944 25.747 1.00 54.71 180 ILE B C 1
ATOM 3745 O O . ILE B 1 180 ? 50.011 67.344 25.138 1.00 57.86 180 ILE B O 1
ATOM 3750 N N . PRO B 1 181 ? 48.643 67.456 26.932 1.00 51.61 181 PRO B N 1
ATOM 3751 C CA . PRO B 1 181 ? 49.549 68.384 27.609 1.00 43.17 181 PRO B CA 1
ATOM 3752 C C . PRO B 1 181 ? 50.855 67.673 27.922 1.00 40.01 181 PRO B C 1
ATOM 3753 O O . PRO B 1 181 ? 50.835 66.504 28.299 1.00 39.07 181 PRO B O 1
ATOM 3757 N N . PRO B 1 182 ? 51.986 68.371 27.769 1.00 35.52 182 PRO B N 1
ATOM 3758 C CA . PRO B 1 182 ? 53.291 67.743 28.010 1.00 31.02 182 PRO B CA 1
ATOM 3759 C C . PRO B 1 182 ? 53.632 67.590 29.496 1.00 23.70 182 PRO B C 1
ATOM 3760 O O . PRO B 1 182 ? 53.063 68.279 30.356 1.00 25.57 182 PRO B O 1
ATOM 3764 N N . LEU B 1 183 ? 54.597 66.727 29.786 1.00 21.35 183 LEU B N 1
ATOM 3765 C CA . LEU B 1 183 ? 55.181 66.683 31.123 1.00 20.75 183 LEU B CA 1
ATOM 3766 C C . LEU B 1 183 ? 55.977 67.970 31.345 1.00 19.34 183 LEU B C 1
ATOM 3767 O O . LEU B 1 183 ? 56.683 68.445 30.449 1.00 22.06 183 LEU B O 1
ATOM 3772 N N . ARG B 1 184 ? 55.840 68.536 32.545 1.00 19.90 184 ARG B N 1
ATOM 3773 C CA . ARG B 1 184 ? 56.557 69.752 32.906 1.00 19.68 184 ARG B CA 1
ATOM 3774 C C . ARG B 1 184 ? 57.291 69.527 34.223 1.00 19.27 184 ARG B C 1
ATOM 3775 O O . ARG B 1 184 ? 56.958 70.133 35.256 1.00 22.20 184 ARG B O 1
ATOM 3783 N N . HIS B 1 185 ? 58.276 68.633 34.201 1.00 18.38 185 HIS B N 1
ATOM 3784 C CA . HIS B 1 185 ? 59.038 68.384 35.424 1.00 18.89 185 HIS B CA 1
ATOM 3785 C C . HIS B 1 185 ? 59.764 69.655 35.842 1.00 20.09 185 HIS B C 1
ATOM 3786 O O . HIS B 1 185 ? 60.090 69.829 37.021 1.00 19.48 185 HIS B O 1
ATOM 3793 N N . ASP B 1 186 ? 60.002 70.543 34.881 1.00 22.78 186 ASP B N 1
ATOM 3794 C CA . ASP B 1 186 ? 60.687 71.795 35.175 1.00 22.75 186 ASP B CA 1
ATOM 3795 C C . ASP B 1 186 ? 59.851 72.658 36.114 1.00 22.08 186 ASP B C 1
ATOM 3796 O O . ASP B 1 186 ? 60.395 73.413 36.910 1.00 23.24 186 ASP B O 1
ATOM 3801 N N . TRP B 1 187 ? 58.532 72.528 36.048 1.00 20.11 187 TRP B N 1
ATOM 3802 C CA . TRP B 1 187 ? 57.696 73.296 36.978 1.00 19.91 187 TRP B CA 1
ATOM 3803 C C . TRP B 1 187 ? 57.857 72.791 38.414 1.00 18.52 187 TRP B C 1
ATOM 3804 O O . TRP B 1 187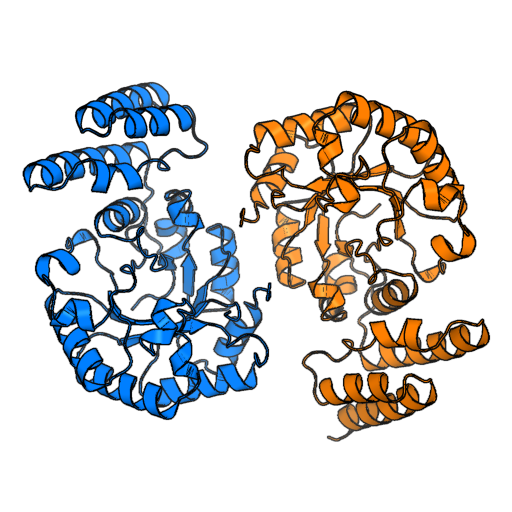 ? 57.729 73.571 39.367 1.00 19.44 187 TRP B O 1
ATOM 3815 N N . VAL B 1 188 ? 58.136 71.499 38.565 1.00 17.40 188 VAL B N 1
ATOM 3816 C CA . VAL B 1 188 ? 58.300 70.917 39.904 1.00 15.91 188 VAL B CA 1
ATOM 3817 C C . VAL B 1 188 ? 59.642 71.401 40.458 1.00 20.87 188 VAL B C 1
ATOM 3818 O O . VAL B 1 188 ? 59.757 71.704 41.632 1.00 19.06 188 VAL B O 1
ATOM 3822 N N . HIS B 1 189 ? 60.645 71.503 39.590 1.00 19.45 189 HIS B N 1
ATOM 3823 C CA . HIS B 1 189 ? 61.933 72.049 39.989 1.00 19.54 189 HIS B CA 1
ATOM 3824 C C . HIS B 1 189 ? 61.755 73.491 40.414 1.00 23.01 189 HIS B C 1
ATOM 3825 O O . HIS B 1 189 ? 62.360 73.942 41.378 1.00 23.81 189 HIS B O 1
ATOM 3832 N N . ARG B 1 190 ? 60.919 74.217 39.683 1.00 20.43 190 ARG B N 1
ATOM 3833 C CA . ARG B 1 190 ? 60.642 75.604 40.029 1.00 20.92 190 ARG B CA 1
ATOM 3834 C C . ARG B 1 190 ? 59.953 75.729 41.406 1.00 22.59 190 ARG B C 1
ATOM 3835 O O . ARG B 1 190 ? 60.297 76.614 42.200 1.00 25.70 190 ARG B O 1
ATOM 3843 N N . LEU B 1 191 ? 58.994 74.850 41.683 1.00 19.36 191 LEU B N 1
ATOM 3844 C CA . LEU B 1 191 ? 58.328 74.863 43.000 1.00 18.57 191 LEU B CA 1
ATOM 3845 C C . LEU B 1 191 ? 59.368 74.703 44.096 1.00 19.82 191 LEU B C 1
ATOM 3846 O O . LEU B 1 191 ? 59.323 75.390 45.117 1.00 21.35 191 LEU B O 1
ATOM 3851 N N . LYS B 1 192 ? 60.294 73.773 43.885 1.00 20.49 192 LYS B N 1
ATOM 3852 C CA . LYS B 1 192 ? 61.348 73.515 44.867 1.00 23.49 192 LYS B CA 1
ATOM 3853 C C . LYS B 1 192 ? 62.138 74.781 45.201 1.00 27.12 192 LYS B C 1
ATOM 3854 O O . LYS B 1 192 ? 62.479 75.028 46.366 1.00 28.05 192 LYS B O 1
ATOM 3860 N N . GLY B 1 193 ? 62.414 75.595 44.185 1.00 23.92 193 GLY B N 1
ATOM 3861 C CA . GLY B 1 193 ? 63.125 76.842 44.384 1.00 26.73 193 GLY B CA 1
ATOM 3862 C C . GLY B 1 193 ? 62.245 77.886 45.048 1.00 25.85 193 GLY B C 1
ATOM 3863 O O . GLY B 1 193 ? 62.721 78.676 45.852 1.00 28.95 193 GLY B O 1
ATOM 3864 N N . ASP B 1 194 ? 60.953 77.878 44.735 1.00 24.64 194 ASP B N 1
ATOM 3865 C CA . ASP B 1 194 ? 60.058 78.913 45.255 1.00 22.86 194 ASP B CA 1
ATOM 3866 C C . ASP B 1 194 ? 59.615 78.651 46.693 1.00 22.83 194 ASP B C 1
ATOM 3867 O O . ASP B 1 194 ? 59.308 79.594 47.428 1.00 27.06 194 ASP B O 1
ATOM 3872 N N . PHE B 1 195 ? 59.605 77.377 47.070 1.00 21.26 195 PHE B N 1
ATOM 3873 C CA . PHE B 1 195 ? 59.178 76.914 48.401 1.00 22.64 195 PHE B CA 1
ATOM 3874 C C . PHE B 1 195 ? 60.249 76.014 49.037 1.00 20.47 195 PHE B C 1
ATOM 3875 O O . PHE B 1 195 ? 60.068 74.794 49.169 1.00 17.71 195 PHE B O 1
ATOM 3883 N N . PRO B 1 196 ? 61.362 76.614 49.469 1.00 23.01 196 PRO B N 1
ATOM 3884 C CA . PRO B 1 196 ? 62.466 75.809 50.006 1.00 27.31 196 PRO B CA 1
ATOM 3885 C C . PRO B 1 196 ? 62.088 75.015 51.264 1.00 27.77 196 PRO B C 1
ATOM 3886 O O . PRO B 1 196 ? 62.742 74.025 51.587 1.00 30.84 196 PRO B O 1
ATOM 3890 N N . GLN B 1 197 ? 61.032 75.423 51.952 1.00 21.62 197 GLN B N 1
ATOM 3891 C CA . GLN B 1 197 ? 60.656 74.728 53.177 1.00 24.18 197 GLN B CA 1
ATOM 3892 C C . GLN B 1 197 ? 59.837 73.464 52.900 1.00 24.06 197 GLN B C 1
ATOM 3893 O O . GLN B 1 197 ? 59.590 72.676 53.806 1.00 22.90 197 GLN B O 1
ATOM 3899 N N . LEU B 1 198 ? 59.426 73.270 51.648 1.00 18.20 198 LEU B N 1
ATOM 3900 C CA . LEU B 1 198 ? 58.532 72.171 51.302 1.00 18.44 198 LEU B CA 1
ATOM 3901 C C . LEU B 1 198 ? 59.308 71.096 50.556 1.00 19.22 198 LEU B C 1
ATOM 3902 O O . LEU B 1 198 ? 60.428 71.343 50.105 1.00 21.08 198 LEU B O 1
ATOM 3907 N N . THR B 1 199 ? 58.705 69.913 50.441 1.00 18.33 199 THR B N 1
ATOM 3908 C CA . THR B 1 199 ? 59.323 68.772 49.786 1.00 19.77 199 THR B CA 1
ATOM 3909 C C . THR B 1 199 ? 58.484 68.381 48.583 1.00 19.57 199 THR B C 1
ATOM 3910 O O . THR B 1 199 ? 57.285 68.113 48.718 1.00 18.18 199 THR B O 1
ATOM 3914 N N . PHE B 1 200 ? 59.110 68.329 47.406 1.00 17.87 200 PHE B N 1
ATOM 3915 C CA . PHE B 1 200 ? 58.383 68.044 46.182 1.00 15.19 200 PHE B CA 1
ATOM 3916 C C . PHE B 1 200 ? 58.876 66.734 45.580 1.00 17.13 200 PHE B C 1
ATOM 3917 O O . PHE B 1 200 ? 60.071 66.524 45.448 1.00 20.06 200 PHE B O 1
ATOM 3925 N N . VAL B 1 201 ? 57.931 65.852 45.266 1.00 13.55 201 VAL B N 1
ATOM 3926 C CA . VAL B 1 201 ? 58.241 64.575 44.629 1.00 14.64 201 VAL B CA 1
ATOM 3927 C C . VAL B 1 201 ? 57.650 64.655 43.238 1.00 17.10 201 VAL B C 1
ATOM 3928 O O . VAL B 1 201 ? 56.460 64.913 43.097 1.00 16.71 201 VAL B O 1
ATOM 3932 N N . THR B 1 202 ? 58.470 64.486 42.203 1.00 13.66 202 THR B N 1
ATOM 3933 C CA . THR B 1 202 ? 57.950 64.576 40.847 1.00 14.87 202 THR B CA 1
ATOM 3934 C C . THR B 1 202 ? 57.517 63.206 40.331 1.00 18.05 202 THR B C 1
ATOM 3935 O O . THR B 1 202 ? 57.992 62.168 40.804 1.00 15.91 202 THR B O 1
ATOM 3939 N N . ASN B 1 203 ? 56.586 63.217 39.388 1.00 14.96 203 ASN B N 1
ATOM 3940 C CA . ASN B 1 203 ? 55.950 61.984 38.926 1.00 14.62 203 ASN B CA 1
ATOM 3941 C C . ASN B 1 203 ? 55.437 62.125 37.502 1.00 17.15 203 ASN B C 1
ATOM 3942 O O . ASN B 1 203 ? 54.896 63.168 37.134 1.00 16.42 203 ASN B O 1
ATOM 3947 N N . GLY B 1 204 ? 55.645 61.087 36.699 1.00 16.72 204 GLY B N 1
ATOM 3948 C CA . GLY B 1 204 ? 55.064 61.031 35.370 1.00 16.23 204 GLY B CA 1
ATOM 3949 C C . GLY B 1 204 ? 56.111 60.679 34.339 1.00 19.25 204 GLY B C 1
ATOM 3950 O O . GLY B 1 204 ? 57.091 61.399 34.171 1.00 18.45 204 GLY B O 1
ATOM 3951 N N . GLY B 1 205 ? 55.916 59.527 33.707 1.00 18.24 205 GLY B N 1
ATOM 3952 C CA . GLY B 1 205 ? 56.728 59.109 32.582 1.00 17.88 205 GLY B CA 1
ATOM 3953 C C . GLY B 1 205 ? 58.157 58.699 32.885 1.00 22.62 205 GLY B C 1
ATOM 3954 O O . GLY B 1 205 ? 58.959 58.571 31.958 1.00 21.54 205 GLY B O 1
ATOM 3955 N N . ILE B 1 206 ? 58.482 58.465 34.153 1.00 19.75 206 ILE B N 1
ATOM 3956 C CA . ILE B 1 206 ? 59.857 58.109 34.504 1.00 17.94 206 ILE B CA 1
ATOM 3957 C C . ILE B 1 206 ? 60.004 56.595 34.335 1.00 16.48 206 ILE B C 1
ATOM 3958 O O . ILE B 1 206 ? 59.317 55.825 34.992 1.00 19.95 206 ILE B O 1
ATOM 3963 N N . ARG B 1 207 ? 60.899 56.191 33.432 1.00 21.11 207 ARG B N 1
ATOM 3964 C CA . ARG B 1 207 ? 60.908 54.818 32.926 1.00 22.78 207 ARG B CA 1
ATOM 3965 C C . ARG B 1 207 ? 62.095 53.976 33.385 1.00 21.15 207 ARG B C 1
ATOM 3966 O O . ARG B 1 207 ? 62.149 52.773 33.117 1.00 27.33 207 ARG B O 1
ATOM 3974 N N . SER B 1 208 ? 63.047 54.583 34.073 1.00 19.67 208 SER B N 1
ATOM 3975 C CA . SER B 1 208 ? 64.200 53.816 34.531 1.00 24.95 208 SER B CA 1
ATOM 3976 C C . SER B 1 208 ? 64.770 54.426 35.783 1.00 20.07 208 SER B C 1
ATOM 3977 O O . SER B 1 208 ? 64.440 55.562 36.133 1.00 17.93 208 SER B O 1
ATOM 3980 N N . LEU B 1 209 ? 65.632 53.682 36.465 1.00 22.77 209 LEU B N 1
ATOM 3981 C CA . LEU B 1 209 ? 66.264 54.225 37.656 1.00 19.33 209 LEU B CA 1
ATOM 3982 C C . LEU B 1 209 ? 67.211 55.352 37.254 1.00 21.93 209 LEU B C 1
ATOM 3983 O O . LEU B 1 209 ? 67.374 56.326 37.992 1.00 23.35 209 LEU B O 1
ATOM 3988 N N . GLU B 1 210 ? 67.834 55.210 36.083 1.00 22.45 210 GLU B N 1
ATOM 3989 C CA . GLU B 1 210 ? 68.761 56.222 35.599 1.00 22.00 210 GLU B CA 1
ATOM 3990 C C . GLU B 1 210 ? 68.019 57.532 35.362 1.00 23.51 210 GLU B C 1
ATOM 3991 O O . GLU B 1 210 ? 68.511 58.608 35.717 1.00 23.78 210 GLU B O 1
ATOM 3997 N N . GLU B 1 211 ? 66.822 57.437 34.789 1.00 17.56 211 GLU B N 1
ATOM 3998 C CA . GLU B 1 211 ? 65.969 58.611 34.634 1.00 24.18 211 GLU B CA 1
ATOM 3999 C C . GLU B 1 211 ? 65.552 59.184 35.993 1.00 23.72 211 GLU B C 1
ATOM 4000 O O . GLU B 1 211 ? 65.468 60.394 36.152 1.00 23.02 211 GLU B O 1
ATOM 4006 N N . ALA B 1 212 ? 65.305 58.321 36.976 1.00 18.78 212 ALA B N 1
ATOM 4007 C CA . ALA B 1 212 ? 64.938 58.766 38.317 1.00 16.88 212 ALA B CA 1
ATOM 4008 C C . ALA B 1 212 ? 66.077 59.555 38.939 1.00 17.10 212 ALA B C 1
ATOM 4009 O O . ALA B 1 212 ? 65.856 60.607 39.528 1.00 22.40 212 ALA B O 1
ATOM 4011 N N . LEU B 1 213 ? 67.298 59.043 38.795 1.00 18.52 213 LEU B N 1
ATOM 4012 C CA . LEU B 1 213 ? 68.478 59.698 39.357 1.00 17.24 213 LEU B CA 1
ATOM 4013 C C . LEU B 1 213 ? 68.719 61.051 38.704 1.00 23.71 213 LEU B C 1
ATOM 4014 O O . LEU B 1 213 ? 69.131 62.000 39.363 1.00 22.31 213 LEU B O 1
ATOM 4019 N N . PHE B 1 214 ? 68.446 61.131 37.406 1.00 22.51 214 PHE B N 1
ATOM 4020 C CA . PHE B 1 214 ? 68.534 62.403 36.681 1.00 22.80 214 PHE B CA 1
ATOM 4021 C C . PHE B 1 214 ? 67.631 63.437 37.338 1.00 24.88 214 PHE B C 1
ATOM 4022 O O . PHE B 1 214 ? 68.041 64.565 37.610 1.00 27.84 214 PHE B O 1
ATOM 4030 N N . HIS B 1 215 ? 66.385 63.048 37.584 1.00 25.13 215 HIS B N 1
ATOM 4031 C CA . HIS B 1 215 ? 65.418 63.959 38.170 1.00 22.02 215 HIS B CA 1
ATOM 4032 C C . HIS B 1 215 ? 65.715 64.281 39.633 1.00 31.63 215 HIS B C 1
ATOM 4033 O O . HIS B 1 215 ? 65.454 65.392 40.089 1.00 31.68 215 HIS B O 1
ATOM 4040 N N . LEU B 1 216 ? 66.255 63.311 40.373 1.00 24.37 216 LEU B N 1
ATOM 4041 C CA . LEU B 1 216 ? 66.613 63.539 41.776 1.00 28.47 216 LEU B CA 1
ATOM 4042 C C . LEU B 1 216 ? 67.717 64.586 41.941 1.00 32.21 216 LEU B C 1
ATOM 4043 O O . LEU B 1 216 ? 68.026 65.001 43.059 1.00 35.50 216 LEU B O 1
ATOM 4048 N N . LYS B 1 217 ? 68.326 64.995 40.836 1.00 29.04 217 LYS B N 1
ATOM 4049 C CA . LYS B 1 217 ? 69.283 66.100 40.866 1.00 38.81 217 LYS B CA 1
ATOM 4050 C C . LYS B 1 217 ? 68.578 67.402 41.197 1.00 39.48 217 LYS B C 1
ATOM 4051 O O . LYS B 1 217 ? 69.187 68.341 41.713 1.00 40.52 217 LYS B O 1
ATOM 4057 N N . ARG B 1 218 ? 67.293 67.457 40.871 1.00 32.89 218 ARG B N 1
ATOM 4058 C CA . ARG B 1 218 ? 66.577 68.721 40.763 1.00 34.75 218 ARG B CA 1
ATOM 4059 C C . ARG B 1 218 ? 65.395 68.837 41.712 1.00 37.53 218 ARG B C 1
ATOM 4060 O O . ARG B 1 218 ? 64.936 69.944 41.992 1.00 37.74 218 ARG B O 1
ATOM 4068 N N . VAL B 1 219 ? 64.891 67.702 42.201 1.00 27.10 219 VAL B N 1
ATOM 4069 C CA . VAL B 1 219 ? 63.761 67.709 43.105 1.00 30.45 219 VAL B CA 1
ATOM 4070 C C . VAL B 1 219 ? 64.061 66.755 44.255 1.00 26.80 219 VAL B C 1
ATOM 4071 O O . VAL B 1 219 ? 65.046 66.013 44.203 1.00 34.86 219 VAL B O 1
ATOM 4075 N N . ASP B 1 220 ? 63.224 66.763 45.283 1.00 23.18 220 ASP B N 1
ATOM 4076 C CA . ASP B 1 220 ? 63.514 65.984 46.490 1.00 22.42 220 ASP B CA 1
ATOM 4077 C C . ASP B 1 220 ? 63.199 64.496 46.353 1.00 25.34 220 ASP B C 1
ATOM 4078 O O . ASP B 1 220 ? 63.736 63.666 47.095 1.00 23.12 220 ASP B O 1
ATOM 4083 N N . GLY B 1 221 ? 62.294 64.157 45.446 1.00 21.01 221 GLY B N 1
ATOM 4084 C CA . GLY B 1 221 ? 61.848 62.780 45.347 1.00 15.37 221 GLY B CA 1
ATOM 4085 C C . GLY B 1 221 ? 61.364 62.463 43.949 1.00 18.88 221 GLY B C 1
ATOM 4086 O O . GLY B 1 221 ? 61.051 63.375 43.178 1.00 15.58 221 GLY B O 1
ATOM 4087 N N . VAL B 1 222 ? 61.294 61.167 43.633 1.00 16.35 222 VAL B N 1
ATOM 4088 C CA . VAL B 1 222 ? 60.686 60.725 42.392 1.00 14.92 222 VAL B CA 1
ATOM 4089 C C . VAL B 1 222 ? 59.760 59.558 42.656 1.00 12.89 222 VAL B C 1
ATOM 4090 O O . VAL B 1 222 ? 60.082 58.663 43.449 1.00 15.42 222 VAL B O 1
ATOM 4094 N N . MET B 1 223 ? 58.607 59.566 41.991 1.00 12.84 223 MET B N 1
ATOM 4095 C CA . MET B 1 223 ? 57.631 58.478 42.086 1.00 18.21 223 MET B CA 1
ATOM 4096 C C . MET B 1 223 ? 57.446 57.784 40.723 1.00 17.22 223 MET B C 1
ATOM 4097 O O . MET B 1 223 ? 57.207 58.447 39.697 1.00 15.16 223 MET B O 1
ATOM 4102 N N . LEU B 1 224 ? 57.565 56.453 40.706 1.00 17.56 224 LEU B N 1
ATOM 4103 C CA . LEU B 1 224 ? 57.354 55.681 39.471 1.00 13.30 224 LEU B CA 1
ATOM 4104 C C . LEU B 1 224 ? 56.151 54.758 39.599 1.00 11.94 224 LEU B C 1
ATOM 4105 O O . LEU B 1 224 ? 56.019 54.023 40.585 1.00 14.83 224 LEU B O 1
ATOM 4110 N N . GLY B 1 225 ? 55.295 54.780 38.589 1.00 13.99 225 GLY B N 1
ATOM 4111 C CA . GLY B 1 225 ? 54.093 53.968 38.592 1.00 13.15 225 GLY B CA 1
ATOM 4112 C C . GLY B 1 225 ? 54.156 52.892 37.521 1.00 17.22 225 GLY B C 1
ATOM 4113 O O . GLY B 1 225 ? 54.590 51.772 37.772 1.00 16.73 225 GLY B O 1
ATOM 4114 N N . ARG B 1 226 ? 53.731 53.228 36.310 1.00 14.46 226 ARG B N 1
ATOM 4115 C CA . ARG B 1 226 ? 53.623 52.218 35.265 1.00 13.69 226 ARG B CA 1
ATOM 4116 C C . ARG B 1 226 ? 54.899 51.415 35.011 1.00 16.90 226 ARG B C 1
ATOM 4117 O O . ARG B 1 226 ? 54.822 50.208 34.775 1.00 15.90 226 ARG B O 1
ATOM 4125 N N . ALA B 1 227 ? 56.064 52.061 35.055 1.00 15.79 227 ALA B N 1
ATOM 4126 C CA . ALA B 1 227 ? 57.310 51.358 34.700 1.00 15.95 227 ALA B CA 1
ATOM 4127 C C . ALA B 1 227 ? 57.589 50.207 35.684 1.00 19.30 227 ALA B C 1
ATOM 4128 O O . ALA B 1 227 ? 58.110 49.148 35.297 1.00 17.54 227 ALA B O 1
ATOM 4130 N N . VAL B 1 228 ? 57.254 50.429 36.949 1.00 16.24 228 VAL B N 1
ATOM 4131 C CA . VAL B 1 228 ? 57.425 49.406 37.999 1.00 12.97 228 VAL B CA 1
ATOM 4132 C C . VAL B 1 228 ? 56.442 48.268 37.813 1.00 16.08 228 VAL B C 1
ATOM 4133 O O . VAL B 1 228 ? 56.800 47.085 37.923 1.00 17.73 228 VAL B O 1
ATOM 4137 N N . TYR B 1 229 ? 55.193 48.598 37.509 1.00 15.72 229 TYR B N 1
ATOM 4138 C CA . TYR B 1 229 ? 54.240 47.513 37.281 1.00 16.59 229 TYR B CA 1
ATOM 4139 C C . TYR B 1 229 ? 54.608 46.695 36.040 1.00 21.31 229 TYR B C 1
ATOM 4140 O O . TYR B 1 229 ? 54.463 45.472 36.014 1.00 18.90 229 TYR B O 1
ATOM 4149 N N . GLU B 1 230 ? 55.079 47.379 35.009 1.00 16.29 230 GLU B N 1
ATOM 4150 C CA . GLU B 1 230 ? 55.503 46.689 33.782 1.00 16.53 230 GLU B CA 1
ATOM 4151 C C . GLU B 1 230 ? 56.732 45.816 33.985 1.00 18.74 230 GLU B C 1
ATOM 4152 O O . GLU B 1 230 ? 56.901 44.802 33.303 1.00 19.67 230 GLU B O 1
ATOM 4158 N N . ASP B 1 231 ? 57.602 46.215 34.905 1.00 18.57 231 ASP B N 1
ATOM 4159 C CA . ASP B 1 231 ? 58.856 45.491 35.125 1.00 17.59 231 ASP B CA 1
ATOM 4160 C C . ASP B 1 231 ? 59.427 45.846 36.504 1.00 16.91 231 ASP B C 1
ATOM 4161 O O . ASP B 1 231 ? 60.195 46.801 36.650 1.00 17.86 231 ASP B O 1
ATOM 4166 N N . PRO B 1 232 ? 59.017 45.095 37.532 1.00 17.32 232 PRO B N 1
ATOM 4167 C CA . PRO B 1 232 ? 59.423 45.389 38.908 1.00 18.16 232 PRO B CA 1
ATOM 4168 C C . PRO B 1 232 ? 60.926 45.598 39.051 1.00 16.77 232 PRO B C 1
ATOM 4169 O O . PRO B 1 232 ? 61.342 46.423 39.865 1.00 19.09 232 PRO B O 1
ATOM 4173 N N . PHE B 1 233 ? 61.709 44.873 38.252 1.00 15.95 233 PHE B N 1
ATOM 4174 C CA . PHE B 1 233 ? 63.166 44.972 38.313 1.00 17.11 233 PHE B CA 1
ATOM 4175 C C . PHE B 1 233 ? 63.735 46.245 37.723 1.00 17.62 233 PHE B C 1
ATOM 4176 O O . PHE B 1 233 ? 64.952 46.438 37.707 1.00 21.83 233 PHE B O 1
ATOM 4184 N N . VAL B 1 234 ? 62.865 47.155 37.295 1.00 19.15 234 VAL B N 1
ATOM 4185 C CA . VAL B 1 234 ? 63.341 48.520 37.082 1.00 20.70 234 VAL B CA 1
ATOM 4186 C C . VAL B 1 234 ? 63.954 49.056 38.386 1.00 18.28 234 VAL B C 1
ATOM 4187 O O . VAL B 1 234 ? 64.851 49.917 38.359 1.00 18.49 234 VAL B O 1
ATOM 4191 N N . LEU B 1 235 ? 63.503 48.534 39.527 1.00 17.43 235 LEU B N 1
ATOM 4192 C CA . LEU B 1 235 ? 64.043 48.960 40.819 1.00 17.40 235 LEU B CA 1
ATOM 4193 C C . LEU B 1 235 ? 65.187 48.090 41.360 1.00 18.31 235 LEU B C 1
ATOM 4194 O O . LEU B 1 235 ? 65.564 48.232 42.519 1.00 20.88 235 LEU B O 1
ATOM 4199 N N . GLU B 1 236 ? 65.760 47.221 40.526 1.00 15.99 236 GLU B N 1
ATOM 4200 C CA . GLU B 1 236 ? 66.796 46.295 40.983 1.00 19.21 236 GLU B CA 1
ATOM 4201 C C . GLU B 1 236 ? 67.942 46.959 41.761 1.00 21.50 236 GLU B C 1
ATOM 4202 O O . GLU B 1 236 ? 68.397 46.441 42.786 1.00 21.58 236 GLU B O 1
ATOM 4208 N N . GLU B 1 237 ? 68.416 48.093 41.264 1.00 21.27 237 GLU B N 1
ATOM 4209 C CA . GLU B 1 237 ? 69.577 48.740 41.867 1.00 18.12 237 GLU B CA 1
ATOM 4210 C C . GLU B 1 237 ? 69.198 49.866 42.816 1.00 17.79 237 GLU B C 1
ATOM 4211 O O . GLU B 1 237 ? 70.073 50.604 43.270 1.00 19.25 237 GLU B O 1
ATOM 4217 N N . ALA B 1 238 ? 67.907 50.002 43.119 1.00 17.28 238 ALA B N 1
ATOM 4218 C CA . ALA B 1 238 ? 67.437 51.108 43.961 1.00 15.96 238 ALA B CA 1
ATOM 4219 C C . ALA B 1 238 ? 68.046 51.073 45.368 1.00 20.02 238 ALA B C 1
ATOM 4220 O O . ALA B 1 238 ? 68.506 52.098 45.866 1.00 18.47 238 ALA B O 1
ATOM 4222 N N . ASP B 1 239 ? 68.054 49.913 46.018 1.00 17.44 239 ASP B N 1
ATOM 4223 C CA . ASP B 1 239 ? 68.609 49.870 47.375 1.00 17.36 239 ASP B CA 1
ATOM 4224 C C . ASP B 1 239 ? 70.073 50.292 47.397 1.00 19.80 239 ASP B C 1
ATOM 4225 O O . ASP B 1 239 ? 70.476 51.078 48.251 1.00 19.90 239 ASP B O 1
ATOM 4230 N N . ARG B 1 240 ? 70.874 49.763 46.466 1.00 18.49 240 ARG B N 1
ATOM 4231 C CA . ARG B 1 240 ? 72.284 50.121 46.403 1.00 21.84 240 ARG B CA 1
ATOM 4232 C C . ARG B 1 240 ? 72.515 51.594 46.045 1.00 20.51 240 ARG B C 1
ATOM 4233 O O . ARG B 1 240 ? 73.197 52.321 46.776 1.00 25.54 240 ARG B O 1
ATOM 4241 N N . ARG B 1 241 ? 71.951 52.032 44.922 1.00 21.26 241 ARG B N 1
ATOM 4242 C CA . ARG B 1 241 ? 72.298 53.349 44.372 1.00 22.04 241 ARG B CA 1
ATOM 4243 C C . ARG B 1 241 ? 71.565 54.528 45.008 1.00 23.50 241 ARG B C 1
ATOM 4244 O O . ARG B 1 241 ? 72.131 55.623 45.152 1.00 27.08 241 ARG B O 1
ATOM 4252 N N . VAL B 1 242 ? 70.304 54.330 45.366 1.00 21.78 242 VAL B N 1
ATOM 4253 C CA . VAL B 1 242 ? 69.536 55.418 45.961 1.00 20.90 242 VAL B CA 1
ATOM 4254 C C . VAL B 1 242 ? 69.727 55.475 47.472 1.00 25.70 242 VAL B C 1
ATOM 4255 O O . VAL B 1 242 ? 69.881 56.549 48.042 1.00 27.49 242 VAL B O 1
ATOM 4259 N N . PHE B 1 243 ? 69.731 54.316 48.119 1.00 21.51 243 PHE B N 1
ATOM 4260 C CA . PHE B 1 243 ? 69.665 54.280 49.580 1.00 26.09 243 PHE B CA 1
ATOM 4261 C C . PHE B 1 243 ? 70.966 53.922 50.311 1.00 28.92 243 PHE B C 1
ATOM 4262 O O . PHE B 1 243 ? 71.169 54.334 51.453 1.00 25.30 243 PHE B O 1
ATOM 4270 N N . GLY B 1 244 ? 71.842 53.164 49.660 1.00 23.17 244 GLY B N 1
ATOM 4271 C CA . GLY B 1 244 ? 73.046 52.683 50.311 1.00 22.62 244 GLY B CA 1
ATOM 4272 C C . GLY B 1 244 ? 72.789 51.380 51.053 1.00 23.45 244 GLY B C 1
ATOM 4273 O O . GLY B 1 244 ? 73.667 50.879 51.768 1.00 22.97 244 GLY B O 1
ATOM 4274 N N . LEU B 1 245 ? 71.582 50.848 50.883 1.00 24.45 245 LEU B N 1
ATOM 4275 C CA . LEU B 1 245 ? 71.184 49.592 51.523 1.00 22.17 245 LEU B CA 1
ATOM 4276 C C . LEU B 1 245 ? 71.886 48.424 50.836 1.00 24.14 245 LEU B C 1
ATOM 4277 O O . LEU B 1 245 ? 72.280 48.533 49.674 1.00 25.06 245 LEU B O 1
ATOM 4282 N N . PRO B 1 246 ? 72.058 47.303 51.554 1.00 30.17 246 PRO B N 1
ATOM 4283 C CA . PRO B 1 246 ? 72.946 46.239 51.058 1.00 26.19 246 PRO B CA 1
ATOM 4284 C C . PRO B 1 246 ? 72.339 45.236 50.048 1.00 31.42 246 PRO B C 1
ATOM 4285 O O . PRO B 1 246 ? 73.106 44.573 49.352 1.00 34.01 246 PRO B O 1
ATOM 4289 N N . ARG B 1 247 ? 71.016 45.131 49.952 1.00 30.89 247 ARG B N 1
ATOM 4290 C CA . ARG B 1 247 ? 70.410 44.107 49.095 1.00 31.56 247 ARG B CA 1
ATOM 4291 C C . ARG B 1 247 ? 70.633 44.330 47.600 1.00 32.93 247 ARG B C 1
ATOM 4292 O O . ARG B 1 247 ? 70.396 45.430 47.096 1.00 25.57 247 ARG B O 1
ATOM 4300 N N . ARG B 1 248 ? 71.078 43.297 46.884 1.00 26.86 248 ARG B N 1
ATOM 4301 C CA . ARG B 1 248 ? 70.919 43.299 45.424 1.00 32.15 248 ARG B CA 1
ATOM 4302 C C . ARG B 1 248 ? 70.239 42.026 44.937 1.00 32.81 248 ARG B C 1
ATOM 4303 O O . ARG B 1 248 ? 70.870 40.975 44.789 1.00 31.40 248 ARG B O 1
ATOM 4311 N N . PRO B 1 249 ? 68.940 42.136 44.668 1.00 31.11 249 PRO B N 1
ATOM 4312 C CA . PRO B 1 249 ? 68.036 41.015 44.419 1.00 27.43 249 PRO B CA 1
ATOM 4313 C C . PRO B 1 249 ? 68.286 40.349 43.076 1.00 27.44 249 PRO B C 1
ATOM 4314 O O . PRO B 1 249 ? 68.783 40.997 42.147 1.00 26.24 249 PRO B O 1
ATOM 4318 N N . SER B 1 250 ? 67.980 39.059 42.991 1.00 26.37 250 SER B N 1
ATOM 4319 C CA . SER B 1 250 ? 67.913 38.377 41.706 1.00 20.47 250 SER B CA 1
ATOM 4320 C C . SER B 1 250 ? 66.456 38.016 41.464 1.00 21.35 250 SER B C 1
ATOM 4321 O O . SER B 1 250 ? 65.673 37.884 42.405 1.00 19.48 250 SER B O 1
ATOM 4324 N N . ARG B 1 251 ? 66.072 37.889 40.200 1.00 17.68 251 ARG B N 1
ATOM 4325 C CA . ARG B 1 251 ? 64.694 37.566 39.905 1.00 17.65 251 ARG B CA 1
ATOM 4326 C C . ARG B 1 251 ? 64.321 36.182 40.454 1.00 18.70 251 ARG B C 1
ATOM 4327 O O . ARG B 1 251 ? 63.212 35.981 40.948 1.00 16.93 251 ARG B O 1
ATOM 4335 N N . LEU B 1 252 ? 65.240 35.222 40.356 1.00 22.20 252 LEU B N 1
ATOM 4336 C CA . LEU B 1 252 ? 64.957 33.889 40.898 1.00 22.29 252 LEU B CA 1
ATOM 4337 C C . LEU B 1 252 ? 64.747 33.902 42.410 1.00 26.38 252 LEU B C 1
ATOM 4338 O O . LEU B 1 252 ? 63.890 33.180 42.932 1.00 21.87 252 LEU B O 1
ATOM 4343 N N . GLU B 1 253 ? 65.533 34.709 43.120 1.00 21.97 253 GLU B N 1
ATOM 4344 C CA . GLU B 1 253 ? 65.396 34.772 44.571 1.00 25.37 253 GLU B CA 1
ATOM 4345 C C . GLU B 1 253 ? 64.054 35.395 44.953 1.00 24.03 253 GLU B C 1
ATOM 4346 O O . GLU B 1 253 ? 63.375 34.929 45.877 1.00 21.49 253 GLU B O 1
ATOM 4352 N N . VAL B 1 254 ? 63.673 36.446 44.231 1.00 18.24 254 VAL B N 1
ATOM 4353 C CA . VAL B 1 254 ? 62.374 37.089 44.420 1.00 16.45 254 VAL B CA 1
ATOM 4354 C C . VAL B 1 254 ? 61.247 36.111 44.129 1.00 19.37 254 VAL B C 1
ATOM 4355 O O . VAL B 1 254 ? 60.295 36.020 44.895 1.00 18.43 254 VAL B O 1
ATOM 4359 N N . ALA B 1 255 ? 61.357 35.381 43.020 1.00 16.97 255 ALA B N 1
ATOM 4360 C CA . ALA B 1 255 ? 60.356 34.350 42.698 1.00 17.69 255 ALA B CA 1
ATOM 4361 C C . ALA B 1 255 ? 60.239 33.296 43.798 1.00 18.61 255 ALA B C 1
ATOM 4362 O O . ALA B 1 255 ? 59.135 32.868 44.135 1.00 20.86 255 ALA B O 1
ATOM 4364 N N . ARG B 1 256 ? 61.376 32.851 44.327 1.00 17.64 256 ARG B N 1
ATOM 4365 C CA . ARG B 1 256 ? 61.365 31.845 45.395 1.00 17.91 256 ARG B CA 1
ATOM 4366 C C . ARG B 1 256 ? 60.698 32.393 46.644 1.00 20.43 256 ARG B C 1
ATOM 4367 O O . ARG B 1 256 ? 59.962 31.673 47.324 1.00 19.29 256 ARG B O 1
ATOM 4375 N N . ARG B 1 257 ? 60.962 33.662 46.949 1.00 19.33 257 ARG B N 1
ATOM 4376 C CA . ARG B 1 257 ? 60.315 34.313 48.105 1.00 17.43 257 ARG B CA 1
ATOM 4377 C C . ARG B 1 257 ? 58.806 34.439 47.883 1.00 20.82 257 ARG B C 1
ATOM 4378 O O . ARG B 1 257 ? 58.005 34.249 48.815 1.00 17.65 257 ARG B O 1
ATOM 4386 N N . MET B 1 258 ? 58.420 34.755 46.642 1.00 16.88 258 MET B N 1
ATOM 4387 C CA . MET B 1 258 ? 57.011 34.869 46.281 1.00 14.52 258 MET B CA 1
ATOM 4388 C C . MET B 1 258 ? 56.299 33.511 46.317 1.00 16.53 258 MET B C 1
ATOM 4389 O O . MET B 1 258 ? 55.111 33.434 46.608 1.00 16.05 258 MET B O 1
ATOM 4394 N N . ARG B 1 259 ? 57.019 32.444 45.992 1.00 17.24 259 ARG B N 1
ATOM 4395 C CA . ARG B 1 259 ? 56.464 31.098 46.100 1.00 16.45 259 ARG B CA 1
ATOM 4396 C C . ARG B 1 259 ? 56.125 30.771 47.565 1.00 18.79 259 ARG B C 1
ATOM 4397 O O . ARG B 1 259 ? 55.060 30.221 47.855 1.00 17.24 259 ARG B O 1
ATOM 4405 N N . ALA B 1 260 ? 57.014 31.123 48.487 1.00 17.50 260 ALA B N 1
ATOM 4406 C CA . ALA B 1 260 ? 56.738 30.880 49.906 1.00 16.43 260 ALA B CA 1
ATOM 4407 C C . ALA B 1 260 ? 55.547 31.723 50.351 1.00 17.73 260 ALA B C 1
ATOM 4408 O O . ALA B 1 260 ? 54.679 31.260 51.103 1.00 18.88 260 ALA B O 1
ATOM 4410 N N . TYR B 1 261 ? 55.519 32.964 49.882 1.00 16.73 261 TYR B N 1
ATOM 4411 C CA . TYR B 1 261 ? 54.434 33.882 50.173 1.00 15.63 261 TYR B CA 1
ATOM 4412 C C . TYR B 1 261 ? 53.128 33.326 49.650 1.00 17.53 261 TYR B C 1
ATOM 4413 O O . TYR B 1 261 ? 52.124 33.337 50.353 1.00 18.32 261 TYR B O 1
ATOM 4422 N N . LEU B 1 262 ? 53.125 32.861 48.403 1.00 16.14 262 LEU B N 1
ATOM 4423 C CA . LEU B 1 262 ? 51.900 32.308 47.823 1.00 13.59 262 LEU B CA 1
ATOM 4424 C C . LEU B 1 262 ? 51.363 31.101 48.611 1.00 17.29 262 LEU B C 1
ATOM 4425 O O . LEU B 1 262 ? 50.158 31.005 48.871 1.00 17.04 262 LEU B O 1
ATOM 4430 N N . GLU B 1 263 ? 52.240 30.162 48.960 1.00 18.42 263 GLU B N 1
ATOM 4431 C CA . GLU B 1 263 ? 51.819 28.960 49.702 1.00 16.00 263 GLU B CA 1
ATOM 4432 C C . GLU B 1 263 ? 51.123 29.367 51.000 1.00 20.02 263 GLU B C 1
ATOM 4433 O O . GLU B 1 263 ? 50.061 28.840 51.350 1.00 18.86 263 GLU B O 1
ATOM 4439 N N . GLU B 1 264 ? 51.731 30.307 51.712 1.00 16.01 264 GLU B N 1
ATOM 4440 C CA . GLU B 1 264 ? 51.144 30.818 52.959 1.00 17.59 264 GLU B CA 1
ATOM 4441 C C . GLU B 1 264 ? 49.816 31.541 52.746 1.00 15.61 264 GLU B C 1
ATOM 4442 O O . GLU B 1 264 ? 48.827 31.282 53.452 1.00 17.95 264 GLU B O 1
ATOM 4448 N N . GLU B 1 265 ? 49.783 32.428 51.758 1.00 14.15 265 GLU B N 1
ATOM 4449 C CA . GLU B 1 265 ? 48.568 33.163 51.455 1.00 16.45 265 GLU B CA 1
ATOM 4450 C C . GLU B 1 265 ? 47.415 32.280 51.035 1.00 15.93 265 GLU B C 1
ATOM 4451 O O . GLU B 1 265 ? 46.290 32.542 51.421 1.00 16.38 265 GLU B O 1
ATOM 4457 N N . VAL B 1 266 ? 47.677 31.260 50.221 1.00 14.63 266 VAL B N 1
ATOM 4458 C CA . VAL B 1 266 ? 46.595 30.369 49.824 1.00 13.21 266 VAL B CA 1
ATOM 4459 C C . VAL B 1 266 ? 46.029 29.635 51.054 1.00 16.44 266 VAL B C 1
ATOM 4460 O O . VAL B 1 266 ? 44.820 29.451 51.170 1.00 17.56 266 VAL B O 1
ATOM 4464 N N . LEU B 1 267 ? 46.898 29.240 51.977 1.00 15.69 267 LEU B N 1
ATOM 4465 C CA . LEU B 1 267 ? 46.428 28.585 53.185 1.00 16.07 267 LEU B CA 1
ATOM 4466 C C . LEU B 1 267 ? 45.580 29.547 54.017 1.00 15.76 267 LEU B C 1
ATOM 4467 O O . LEU B 1 267 ? 44.617 29.140 54.679 1.00 18.57 267 LEU B O 1
ATOM 4472 N N . LYS B 1 268 ? 45.940 30.828 53.977 1.00 15.99 268 LYS B N 1
ATOM 4473 C CA . LYS B 1 268 ? 45.213 31.835 54.748 1.00 15.29 268 LYS B CA 1
ATOM 4474 C C . LYS B 1 268 ? 43.899 32.224 54.101 1.00 24.09 268 LYS B C 1
ATOM 4475 O O . LYS B 1 268 ? 43.123 32.980 54.686 1.00 21.36 268 LYS B O 1
ATOM 4481 N N . GLY B 1 269 ? 43.661 31.711 52.893 1.00 19.79 269 GLY B N 1
ATOM 4482 C CA . GLY B 1 269 ? 42.386 31.885 52.218 1.00 19.01 269 GLY B CA 1
ATOM 4483 C C . GLY B 1 269 ? 42.404 32.788 51.004 1.00 21.08 269 GLY B C 1
ATOM 4484 O O . GLY B 1 269 ? 41.383 32.996 50.368 1.00 21.83 269 GLY B O 1
ATOM 4485 N N . THR B 1 270 ? 43.575 33.302 50.663 1.00 18.76 270 THR B N 1
ATOM 4486 C CA . THR B 1 270 ? 43.726 34.118 49.450 1.00 18.65 270 THR B CA 1
ATOM 4487 C C . THR B 1 270 ? 43.660 33.276 48.174 1.00 16.83 270 THR B C 1
ATOM 4488 O O . THR B 1 270 ? 44.355 32.277 48.063 1.00 17.30 270 THR B O 1
ATOM 4492 N N . PRO B 1 271 ? 42.831 33.686 47.191 1.00 21.82 271 PRO B N 1
ATOM 4493 C CA . PRO B 1 271 ? 42.801 32.966 45.910 1.00 18.63 271 PRO B CA 1
ATOM 4494 C C . PRO B 1 271 ? 44.167 33.106 45.242 1.00 17.63 271 PRO B C 1
ATOM 4495 O O . PRO B 1 271 ? 44.720 34.193 45.238 1.00 18.22 271 PRO B O 1
ATOM 4499 N N . PRO B 1 272 ? 44.715 32.020 44.688 1.00 17.39 272 PRO B N 1
ATOM 4500 C CA . PRO B 1 272 ? 46.083 32.137 44.173 1.00 15.03 272 PRO B CA 1
ATOM 4501 C C . PRO B 1 272 ? 46.235 33.189 43.088 1.00 16.41 272 PRO B C 1
ATOM 4502 O O . PRO B 1 272 ? 47.275 33.842 43.039 1.00 16.91 272 PRO B O 1
ATOM 4506 N N . TRP B 1 273 ? 45.232 33.364 42.236 1.00 15.15 273 TRP B N 1
ATOM 4507 C CA . TRP B 1 273 ? 45.390 34.358 41.157 1.00 18.19 273 TRP B CA 1
ATOM 4508 C C . TRP B 1 273 ? 45.545 35.790 41.698 1.00 19.92 273 TRP B C 1
ATOM 4509 O O . TRP B 1 273 ? 46.134 36.648 41.044 1.00 15.87 273 TRP B O 1
ATOM 4520 N N . ALA B 1 274 ? 45.035 36.058 42.898 1.00 17.83 274 ALA B N 1
ATOM 4521 C CA . ALA B 1 274 ? 45.177 37.394 43.473 1.00 15.89 274 ALA B CA 1
ATOM 4522 C C . ALA B 1 274 ? 46.651 37.772 43.665 1.00 14.30 274 ALA B C 1
ATOM 4523 O O . ALA B 1 274 ? 47.011 38.953 43.609 1.00 15.89 274 ALA B O 1
ATOM 4525 N N . VAL B 1 275 ? 47.489 36.762 43.859 1.00 17.06 275 VAL B N 1
ATOM 4526 C CA . VAL B 1 275 ? 48.934 36.944 43.965 1.00 14.37 275 VAL B CA 1
ATOM 4527 C C . VAL B 1 275 ? 49.630 36.789 42.609 1.00 15.77 275 VAL B C 1
ATOM 4528 O O . VAL B 1 275 ? 50.431 37.632 42.199 1.00 14.95 275 VAL B O 1
ATOM 4532 N N . LEU B 1 276 ? 49.330 35.690 41.923 1.00 20.20 276 LEU B N 1
ATOM 4533 C CA . LEU B 1 276 ? 50.005 35.368 40.669 1.00 16.17 276 LEU B CA 1
ATOM 4534 C C . LEU B 1 276 ? 49.806 36.425 39.583 1.00 15.48 276 LEU B C 1
ATOM 4535 O O . LEU B 1 276 ? 50.689 36.639 38.768 1.00 16.97 276 LEU B O 1
ATOM 4540 N N . ARG B 1 277 ? 48.661 37.104 39.584 1.00 15.45 277 ARG B N 1
ATOM 4541 C CA . ARG B 1 277 ? 48.357 38.016 38.478 1.00 15.24 277 ARG B CA 1
ATOM 4542 C C . ARG B 1 277 ? 49.339 39.189 38.475 1.00 17.01 277 ARG B C 1
ATOM 4543 O O . ARG B 1 277 ? 49.564 39.821 37.447 1.00 16.70 277 ARG B O 1
ATOM 4551 N N . HIS B 1 278 ? 49.948 39.445 39.625 1.00 15.23 278 HIS B N 1
ATOM 4552 C CA . HIS B 1 278 ? 50.930 40.523 39.766 1.00 15.15 278 HIS B CA 1
ATOM 4553 C C . HIS B 1 278 ? 52.381 40.062 39.630 1.00 18.43 278 HIS B C 1
ATOM 4554 O O . HIS B 1 278 ? 53.321 40.882 39.756 1.00 19.75 278 HIS B O 1
ATOM 4561 N N . MET B 1 279 ? 52.572 38.770 39.344 1.00 14.79 279 MET B N 1
ATOM 4562 C CA . MET B 1 279 ? 53.906 38.198 39.178 1.00 12.86 279 MET B CA 1
ATOM 4563 C C . MET B 1 279 ? 54.274 37.953 37.709 1.00 15.37 279 MET B C 1
ATOM 4564 O O . MET B 1 279 ? 55.366 37.451 37.403 1.00 19.25 279 MET B O 1
ATOM 4569 N N . LEU B 1 280 ? 53.371 38.304 36.801 1.00 14.82 280 LEU B N 1
ATOM 4570 C CA . LEU B 1 280 ? 53.552 37.980 35.389 1.00 18.95 280 LEU B CA 1
ATOM 4571 C C . LEU B 1 280 ? 54.734 38.683 34.706 1.00 18.61 280 LEU B C 1
ATOM 4572 O O . LEU B 1 280 ? 55.280 38.189 33.696 1.00 20.74 280 LEU B O 1
ATOM 4577 N N . ASN B 1 281 ? 55.123 39.835 35.241 1.00 15.60 281 ASN B N 1
ATOM 4578 C CA . ASN B 1 281 ? 56.157 40.647 34.616 1.00 18.21 281 ASN B CA 1
ATOM 4579 C C . ASN B 1 281 ? 57.527 40.501 35.268 1.00 15.25 281 ASN B C 1
ATOM 4580 O O . ASN B 1 281 ? 58.443 41.259 34.963 1.00 18.36 281 ASN B O 1
ATOM 4585 N N . LEU B 1 282 ? 57.666 39.542 36.178 1.00 16.72 282 LEU B N 1
ATOM 4586 C CA . LEU B 1 282 ? 58.909 39.410 36.936 1.00 17.15 282 LEU B CA 1
ATOM 4587 C C . LEU B 1 282 ? 60.112 39.119 36.038 1.00 18.40 282 LEU B C 1
ATOM 4588 O O . LEU B 1 282 ? 61.239 39.516 36.341 1.00 16.25 282 LEU B O 1
ATOM 4593 N N . PHE B 1 283 ? 59.878 38.441 34.922 1.00 17.76 283 PHE B N 1
ATOM 4594 C CA . PHE B 1 283 ? 60.969 38.135 34.007 1.00 15.87 283 PHE B CA 1
ATOM 4595 C C . PHE B 1 283 ? 60.836 38.890 32.685 1.00 20.52 283 PHE B C 1
ATOM 4596 O O . PHE B 1 283 ? 61.261 38.413 31.634 1.00 20.73 283 PHE B O 1
ATOM 4604 N N . ARG B 1 284 ? 60.249 40.080 32.746 1.00 19.82 284 ARG B N 1
ATOM 4605 C CA . ARG B 1 284 ? 60.120 40.934 31.567 1.00 21.24 284 ARG B CA 1
ATOM 4606 C C . ARG B 1 284 ? 61.461 41.131 30.859 1.00 25.19 284 ARG B C 1
ATOM 4607 O O . ARG B 1 284 ? 62.467 41.477 31.486 1.00 25.19 284 ARG B O 1
ATOM 4615 N N . GLY B 1 285 ? 61.470 40.888 29.554 1.00 26.36 285 GLY B N 1
ATOM 4616 C CA . GLY B 1 285 ? 62.662 41.072 28.746 1.00 30.27 285 GLY B CA 1
ATOM 4617 C C . GLY B 1 285 ? 63.745 40.024 28.937 1.00 29.05 285 GLY B C 1
ATOM 4618 O O . GLY B 1 285 ? 64.836 40.155 28.388 1.00 33.23 285 GLY B O 1
ATOM 4619 N N . ARG B 1 286 ? 63.452 38.987 29.713 1.00 22.03 286 ARG B N 1
ATOM 4620 C CA . ARG B 1 286 ? 64.421 37.942 30.008 1.00 27.94 286 ARG B CA 1
ATOM 4621 C C . ARG B 1 286 ? 64.105 36.702 29.197 1.00 25.13 286 ARG B C 1
ATOM 4622 O O . ARG B 1 286 ? 62.982 36.527 28.734 1.00 28.47 286 ARG B O 1
ATOM 4630 N N . PRO B 1 287 ? 65.112 35.837 29.004 1.00 27.96 287 PRO B N 1
ATOM 4631 C CA . PRO B 1 287 ? 64.876 34.580 28.290 1.00 33.70 287 PRO B CA 1
ATOM 4632 C C . PRO B 1 287 ? 63.788 33.748 28.981 1.00 31.85 287 PRO B C 1
ATOM 4633 O O . PRO B 1 287 ? 63.807 33.593 30.205 1.00 29.51 287 PRO B O 1
ATOM 4637 N N . LYS B 1 288 ? 62.838 33.258 28.185 1.00 26.74 288 LYS B N 1
ATOM 4638 C CA . LYS B 1 288 ? 61.678 32.516 28.670 1.00 23.94 288 LYS B CA 1
ATOM 4639 C C . LYS B 1 288 ? 60.748 33.349 29.557 1.00 28.24 288 LYS B C 1
ATOM 4640 O O . LYS B 1 288 ? 59.878 32.810 30.221 1.00 24.90 288 LYS B O 1
ATOM 4646 N N . GLY B 1 289 ? 60.911 34.667 29.533 1.00 31.80 289 GLY B N 1
ATOM 4647 C CA . GLY B 1 289 ? 60.026 35.536 30.295 1.00 27.68 289 GLY B CA 1
ATOM 4648 C C . GLY B 1 289 ? 58.574 35.434 29.855 1.00 28.98 289 GLY B C 1
ATOM 4649 O O . GLY B 1 289 ? 57.656 35.497 30.685 1.00 27.52 289 GLY B O 1
ATOM 4650 N N . ARG B 1 290 ? 58.362 35.280 28.553 1.00 34.40 290 ARG B N 1
ATOM 4651 C CA . ARG B 1 290 ? 57.014 35.129 28.031 1.00 34.88 290 ARG B CA 1
ATOM 4652 C C . ARG B 1 290 ? 56.417 33.780 28.438 1.00 35.72 290 ARG B C 1
ATOM 4653 O O . ARG B 1 290 ? 55.228 33.692 28.746 1.00 31.09 290 ARG B O 1
ATOM 4661 N N . LEU B 1 291 ? 57.241 32.732 28.440 1.00 30.34 291 LEU B N 1
ATOM 4662 C CA . LEU B 1 291 ? 56.780 31.419 28.888 1.00 28.77 291 LEU B CA 1
ATOM 4663 C C . LEU B 1 291 ? 56.418 31.423 30.374 1.00 28.70 291 LEU B C 1
ATOM 4664 O O . LEU B 1 291 ? 55.463 30.764 30.786 1.00 28.91 291 LEU B O 1
ATOM 4669 N N . TRP B 1 292 ? 57.183 32.164 31.176 1.00 26.83 292 TRP B N 1
ATOM 4670 C CA . TRP B 1 292 ? 56.855 32.370 32.590 1.00 23.91 292 TRP B CA 1
ATOM 4671 C C . TRP B 1 292 ? 55.433 32.913 32.760 1.00 26.88 292 TRP B C 1
ATOM 4672 O O . TRP B 1 292 ? 54.640 32.372 33.531 1.00 21.76 292 TRP B O 1
ATOM 4683 N N . ARG B 1 293 ? 55.125 33.979 32.029 1.00 23.26 293 ARG B N 1
ATOM 4684 C CA . ARG B 1 293 ? 53.837 34.651 32.118 1.00 22.31 293 ARG B CA 1
ATOM 4685 C C . ARG B 1 293 ? 52.729 33.710 31.651 1.00 22.32 293 ARG B C 1
ATOM 4686 O O . ARG B 1 293 ? 51.668 33.621 32.262 1.00 22.94 293 ARG B O 1
ATOM 4694 N N . ARG B 1 294 ? 52.989 32.980 30.580 1.00 22.44 294 ARG B N 1
ATOM 4695 C CA . ARG B 1 294 ? 51.989 32.067 30.037 1.00 23.97 294 ARG B CA 1
ATOM 4696 C C . ARG B 1 294 ? 51.687 30.905 30.977 1.00 26.87 294 ARG B C 1
ATOM 4697 O O . ARG B 1 294 ? 50.526 30.504 31.117 1.00 29.57 294 ARG B O 1
ATOM 4705 N N . LEU B 1 295 ? 52.719 30.368 31.625 1.00 23.62 295 LEU B N 1
ATOM 4706 C CA . LEU B 1 295 ? 52.527 29.229 32.520 1.00 24.64 295 LEU B CA 1
ATOM 4707 C C . LEU B 1 295 ? 51.725 29.648 33.740 1.00 24.74 295 LEU B C 1
ATOM 4708 O O . LEU B 1 295 ? 50.841 28.919 34.185 1.00 26.12 295 LEU B O 1
ATOM 4713 N N . LEU B 1 296 ? 52.038 30.826 34.278 1.00 21.18 296 LEU B N 1
ATOM 4714 C CA . LEU B 1 296 ? 51.316 31.333 35.441 1.00 21.73 296 LEU B CA 1
ATOM 4715 C C . LEU B 1 296 ? 49.864 31.611 35.086 1.00 25.78 296 LEU B C 1
ATOM 4716 O O . LEU B 1 296 ? 48.964 31.303 35.856 1.00 22.67 296 LEU B O 1
ATOM 4721 N N . SER B 1 297 ? 49.639 32.205 33.914 1.00 21.79 297 SER B N 1
ATOM 4722 C CA . SER B 1 297 ? 48.289 32.559 33.483 1.00 21.39 297 SER B CA 1
ATOM 4723 C C . SER B 1 297 ? 47.444 31.340 33.149 1.00 24.85 297 SER B C 1
ATOM 4724 O O . SER B 1 297 ? 46.224 31.365 33.283 1.00 28.39 297 SER B O 1
ATOM 4727 N N . GLU B 1 298 ? 48.085 30.274 32.679 1.00 23.38 298 GLU B N 1
ATOM 4728 C CA . GLU B 1 298 ? 47.355 29.041 32.417 1.00 25.05 298 GLU B CA 1
ATOM 4729 C C . GLU B 1 298 ? 46.915 28.317 33.680 1.00 29.71 298 GLU B C 1
ATOM 4730 O O . GLU B 1 298 ? 45.731 28.015 33.852 1.00 33.26 298 GLU B O 1
ATOM 4736 N N . GLY B 1 299 ? 47.874 28.042 34.556 1.00 27.10 299 GLY B N 1
ATOM 4737 C CA . GLY B 1 299 ? 47.632 27.186 35.706 1.00 26.56 299 GLY B CA 1
ATOM 4738 C C . GLY B 1 299 ? 46.984 27.927 36.860 1.00 25.15 299 GLY B C 1
ATOM 4739 O O . GLY B 1 299 ? 46.084 27.390 37.509 1.00 26.51 299 GLY B O 1
ATOM 4740 N N . ARG B 1 300 ? 47.453 29.152 37.101 1.00 22.42 300 ARG B N 1
ATOM 4741 C CA . ARG B 1 300 ? 46.937 30.028 38.156 1.00 23.18 300 ARG B CA 1
ATOM 4742 C C . ARG B 1 300 ? 46.912 29.327 39.499 1.00 23.00 300 ARG B C 1
ATOM 4743 O O . ARG B 1 300 ? 45.942 29.469 40.254 1.00 26.87 300 ARG B O 1
ATOM 4751 N N . SER B 1 301 ? 47.972 28.575 39.792 1.00 21.78 301 SER B N 1
ATOM 4752 C CA . SER B 1 301 ? 48.047 27.749 40.993 1.00 21.67 301 SER B CA 1
ATOM 4753 C C . SER B 1 301 ? 49.475 27.720 41.511 1.00 21.72 301 SER B C 1
ATOM 4754 O O . SER B 1 301 ? 50.420 28.064 40.787 1.00 23.65 301 SER B O 1
ATOM 4757 N N . LEU B 1 302 ? 49.634 27.296 42.761 1.00 21.54 302 LEU B N 1
ATOM 4758 C CA . LEU B 1 302 ? 50.956 27.029 43.300 1.00 22.54 302 LEU B CA 1
ATOM 4759 C C . LEU B 1 302 ? 51.707 26.000 42.454 1.00 23.81 302 LEU B C 1
ATOM 4760 O O . LEU B 1 302 ? 52.915 26.142 42.248 1.00 23.07 302 LEU B O 1
ATOM 4765 N N . GLN B 1 303 ? 51.001 24.970 41.974 1.00 26.71 303 GLN B N 1
ATOM 4766 C CA . GLN B 1 303 ? 51.621 23.939 41.144 1.00 27.27 303 GLN B CA 1
ATOM 4767 C C . GLN B 1 303 ? 52.207 24.561 39.872 1.00 29.30 303 GLN B C 1
ATOM 4768 O O . GLN B 1 303 ? 53.316 24.214 39.452 1.00 28.39 303 GLN B O 1
ATOM 4774 N N . ALA B 1 304 ? 51.464 25.484 39.270 1.00 26.52 304 ALA B N 1
ATOM 4775 C CA . ALA B 1 304 ? 51.926 26.185 38.069 1.00 29.67 304 ALA B CA 1
ATOM 4776 C C . ALA B 1 304 ? 53.186 27.007 38.340 1.00 26.48 304 ALA B C 1
ATOM 4777 O O . ALA B 1 304 ? 54.119 27.034 37.531 1.00 25.38 304 ALA B O 1
ATOM 4779 N N . LEU B 1 305 ? 53.208 27.694 39.474 1.00 23.52 305 LEU B N 1
ATOM 4780 C CA . LEU B 1 305 ? 54.386 28.464 39.852 1.00 19.37 305 LEU B CA 1
ATOM 4781 C C . LEU B 1 305 ? 55.582 27.549 40.093 1.00 23.79 305 LEU B C 1
ATOM 4782 O O . LEU B 1 305 ? 56.701 27.884 39.707 1.00 21.70 305 LEU B O 1
ATOM 4787 N N . ASP B 1 306 ? 55.358 26.389 40.719 1.00 23.10 306 ASP B N 1
ATOM 4788 C CA . ASP B 1 306 ? 56.460 25.447 40.935 1.00 22.54 306 ASP B CA 1
ATOM 4789 C C . ASP B 1 306 ? 57.078 24.976 39.614 1.00 27.69 306 ASP B C 1
ATOM 4790 O O . ASP B 1 306 ? 58.295 24.869 39.481 1.00 26.19 306 ASP B O 1
ATOM 4795 N N . ARG B 1 307 ? 56.223 24.687 38.644 1.00 24.27 307 ARG B N 1
ATOM 4796 C CA . ARG B 1 307 ? 56.675 24.284 37.319 1.00 30.45 307 ARG B CA 1
ATOM 4797 C C . ARG B 1 307 ? 57.449 25.410 36.640 1.00 25.59 307 ARG B C 1
ATOM 4798 O O . ARG B 1 307 ? 58.516 25.190 36.046 1.00 27.43 307 ARG B O 1
ATOM 4806 N N . ALA B 1 308 ? 56.905 26.620 36.736 1.00 25.06 308 ALA B N 1
ATOM 4807 C CA . ALA B 1 308 ? 57.493 27.778 36.074 1.00 27.21 308 ALA B CA 1
ATOM 4808 C C . ALA B 1 308 ? 58.847 28.106 36.685 1.00 28.22 308 ALA B C 1
ATOM 4809 O O . ALA B 1 308 ? 59.784 28.472 35.978 1.00 27.06 308 ALA B O 1
ATOM 4811 N N . LEU B 1 309 ? 58.952 27.962 38.001 1.00 22.79 309 LEU B N 1
ATOM 4812 C CA . LEU B 1 309 ? 60.235 28.126 38.682 1.00 26.79 309 LEU B CA 1
ATOM 4813 C C . LEU B 1 309 ? 61.293 27.144 38.185 1.00 30.17 309 LEU B C 1
ATOM 4814 O O . LEU B 1 309 ? 62.439 27.522 37.938 1.00 28.99 309 LEU B O 1
ATOM 4819 N N . ARG B 1 310 ? 60.919 25.875 38.071 1.00 29.81 310 ARG B N 1
ATOM 4820 C CA . ARG B 1 310 ? 61.857 24.872 37.596 1.00 31.74 310 ARG B CA 1
ATOM 4821 C C . ARG B 1 310 ? 62.400 25.274 36.225 1.00 35.96 310 ARG B C 1
ATOM 4822 O O . ARG B 1 310 ? 63.600 25.168 35.962 1.00 33.42 310 ARG B O 1
ATOM 4830 N N . LEU B 1 311 ? 61.513 25.743 35.357 1.00 29.16 311 LEU B N 1
ATOM 4831 C CA . LEU B 1 311 ? 61.919 26.176 34.025 1.00 39.41 311 LEU B CA 1
ATOM 4832 C C . LEU B 1 311 ? 62.918 27.329 34.097 1.00 29.47 311 LEU B C 1
ATOM 4833 O O . LEU B 1 311 ? 63.935 27.319 33.409 1.00 31.56 311 LEU B O 1
ATOM 4838 N N . MET B 1 312 ? 62.619 28.325 34.919 1.00 28.16 312 MET B N 1
ATOM 4839 C CA . MET B 1 312 ? 63.496 29.487 35.038 1.00 31.32 312 MET B CA 1
ATOM 4840 C C . MET B 1 312 ? 64.812 29.114 35.717 1.00 32.66 312 MET B C 1
ATOM 4841 O O . MET B 1 312 ? 65.863 29.653 35.375 1.00 37.57 312 MET B O 1
ATOM 4846 N N . GLU B 1 313 ? 64.749 28.189 36.675 1.00 35.29 313 GLU B N 1
ATOM 4847 C CA . GLU B 1 313 ? 65.949 27.654 37.310 1.00 41.69 313 GLU B CA 1
ATOM 4848 C C . GLU B 1 313 ? 66.837 26.987 36.267 1.00 38.60 313 GLU B C 1
ATOM 4849 O O . GLU B 1 313 ? 68.063 27.151 36.261 1.00 39.49 313 GLU B O 1
ATOM 4855 N N . GLU B 1 314 ? 66.212 26.215 35.386 1.00 42.00 314 GLU B N 1
ATOM 4856 C CA . GLU B 1 314 ? 66.950 25.503 34.355 1.00 42.12 314 GLU B CA 1
ATOM 4857 C C . GLU B 1 314 ? 67.625 26.490 33.416 1.00 43.74 314 GLU B C 1
ATOM 4858 O O . GLU B 1 314 ? 68.740 26.267 32.964 1.00 47.38 314 GLU B O 1
ATOM 4864 N N . GLU B 1 315 ? 66.936 27.583 33.116 1.00 41.02 315 GLU B N 1
ATOM 4865 C CA . GLU B 1 315 ? 67.453 28.535 32.141 1.00 39.60 315 GLU B CA 1
ATOM 4866 C C . GLU B 1 315 ? 68.752 29.188 32.605 1.00 41.86 315 GLU B C 1
ATOM 4867 O O . GLU B 1 315 ? 69.624 29.488 31.792 1.00 42.59 315 GLU B O 1
ATOM 4873 N N . VAL B 1 316 ? 68.892 29.397 33.910 1.00 44.82 316 VAL B N 1
ATOM 4874 C CA . VAL B 1 316 ? 70.094 30.038 34.442 1.00 53.42 316 VAL B CA 1
ATOM 4875 C C . VAL B 1 316 ? 71.249 29.060 34.654 1.00 61.21 316 VAL B C 1
ATOM 4876 O O . VAL B 1 316 ? 72.397 29.473 34.829 1.00 63.68 316 VAL B O 1
ATOM 4880 N N . GLY B 1 317 ? 70.947 27.766 34.634 1.00 62.97 317 GLY B N 1
ATOM 4881 C CA . GLY B 1 317 ? 71.977 26.756 34.800 1.00 64.83 317 GLY B CA 1
ATOM 4882 C C . GLY B 1 317 ? 72.392 26.052 33.515 1.00 68.65 317 GLY B C 1
ATOM 4883 O O . GLY B 1 317 ? 73.287 25.202 33.533 1.00 65.76 317 GLY B O 1
ATOM 4884 N N . GLU B 1 318 ? 71.750 26.404 32.401 1.00 70.65 318 GLU B N 1
ATOM 4885 C CA . GLU B 1 318 ? 71.958 25.689 31.137 1.00 76.70 318 GLU B CA 1
ATOM 4886 C C . GLU B 1 318 ? 73.411 25.656 30.666 1.00 82.51 318 GLU B C 1
ATOM 4887 O O . GLU B 1 318 ? 73.876 24.639 30.145 1.00 85.82 318 GLU B O 1
ATOM 4893 N N . GLU B 1 319 ? 74.117 26.768 30.848 1.00 82.75 319 GLU B N 1
ATOM 4894 C CA . GLU B 1 319 ? 75.533 26.871 30.487 1.00 87.34 319 GLU B CA 1
ATOM 4895 C C . GLU B 1 319 ? 75.968 25.898 29.386 1.00 83.06 319 GLU B C 1
ATOM 4896 O O . GLU B 1 319 ? 75.932 26.226 28.198 1.00 75.20 319 GLU B O 1
#

CATH classification: 3.20.20.70 (+1 more: 1.20.120.1460)